Protein 2JJS (pdb70)

B-factor: mean 21.77, std 8.14, range [9.79, 63.2]

Radius of gyration: 24.31 Å; Cα contacts (8 Å, |Δi|>4): 1165; chains: 4; bounding box: 42×65×66 Å

Nearest PDB structures (foldseek):
  2jjs-assembly1_A  TM=1.007E+00  e=1.098E-22  Homo sapiens
  7ygg-assembly2_B  TM=9.991E-01  e=2.804E-21  Homo sapiens
  2uv3-assembly1_B  TM=9.660E-01  e=5.257E-22  Homo sapiens
  4kjy-assembly1_B  TM=9.774E-01  e=2.432E-20  Homo sapiens
  6bit-assembly2_G  TM=9.561E-01  e=8.424E-20  Homo sapiens

Solvent-accessible surface area: 23085 Å² total

InterPro domains:
  IPR003597 Immunoglobulin C1-set [PF07654] (160-234)
  IPR003597 Immunoglobulin C1-set [PF07654] (263-337)
  IPR003597 Immunoglobulin C1-set [SM00407] (165-238)
  IPR003597 Immunoglobulin C1-set [SM00407] (268-341)
  IPR003599 Immunoglobulin domain subtype [SM00409] (40-145)
  IPR003599 Immunoglobulin domain subtype [SM00409] (258-350)
  IPR007110 Immunoglobulin-like domain [PS50835] (32-121)
  IPR007110 Immunoglobulin-like domain [PS50835] (148-247)
  IPR007110 Immunoglobulin-like domain [PS50835] (254-348)
  IPR013106 Immunoglobulin V-set domain [PF0768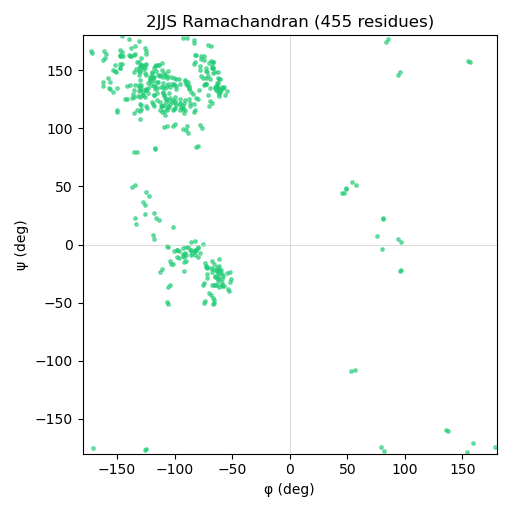6] (38-144)
  IPR013106 Immunoglobulin V-set domain [SM00406] (50-123)
  IPR013783 Immunoglobulin-like fold [G3DSA:2.60.40.10] (35-149)
  IPR013783 Immunoglobulin-like fold [G3DSA:2.60.40.10] (150-252)
  IPR013783 Immunoglobulin-like fold [G3DSA:2.60.40.10] (253-357)
  IPR036179 Immunoglobulin-like domain superfamily [SSF48726] (35-151)
  IPR036179 Immunoglobulin-like domain superfamily [SSF48726] (146-237)
  IPR036179 Immunoglobulin-like domain superfamily [SSF48726] (250-339)
  IPR051755 Immunoglobulin-like Cell Surface Receptor [PTHR19971] (13-504)

Sequence (465 aa):
EEELQVIQPDKSVSVAAGESAILHCTVTSLIPVGPIQWFRGAGPARELIYNQKEGHFPRVTTVSSESTKRENMDFSISISNITPADAGTYYCVKFRKGSPDTEFKSGAGTELSVRAKEEELQVIQPDKSVSVAAGESAILHCTVTSLIPVGPIQWFRGAGPARELIYNQKEGHFPRVTTVSSESTKRENMDFSISISNITPADAGTYYCVKFRKGSPDTEFKSGAGTELSVRAKPSTLLFNKTKSVEFTFGNDTVVIPCFVTNMEAQNTTEVYVKWKFKGRDIYTFDGALNKSTVPTDFSSAKIEVSQLLKGDASLKMDKSDAVSHTGNYTCEVTELTREGETIIELKYRVVLLFNKTKSVEFTFGNDTVVIPCFVTNMEAQNTTEVYVKWKFKGRDIYTFDGALNKSTVPTDFSSAKIEVSQLLKGDASLKMDKSDAVSHTGNYTCEVTELTREGETIIELKYRVV

Secondary structure (DSSP, 8-state):
-----EE---SEEEEETTS-EEE--EES---SS--EEEEES-STTPEEEE-SSTTS-TTEEESS-TTSTT--B--EEE-S--GGG-EEEEEEEEE-SSS-EEEEE---EEEEEE--/-PPP-EE---SEEEEETTSPEEE--EES---SS--EEEEESSSTT-EEEE-SSTTS-TTEEESS-TTSTT--B--EEE-S--GGG-EEEEEEEEE-SSS-EEEEE---EEEEEEPPPP-/--B---SEEEE-TT-SEEEE--BBSS---SSGGGEEEEEEETTEEEEEEEGGGTEEE--GGGTT-B--GGGGGGTB--EEEEHHHHHTS-EEEEEEEEETTEEEEEEEEEEE---/--B---SEEEE-TT-SEEEE--BBSS---SSGGGEEEEEEETTEEEEEEETTTTEEE--GGGTT-EE-GGGGGGTB--EEEEHHHHHT--EEEEEEEEETTEEEEEEEEEEE---

Foldseek 3Di:
DDDKDKEFPAQEDEEEAQAKDKTWIFIPDCDPPFWKWKWFDDDDPIHTQDTDDPDDHVQKDAPDPPVDPPDGIRMMMGGRDDQVPFGWMKIWTWHPDVHIGTDDIYPTYTYGYDYD/DDDKDKEFPAQEDEAEAQAKDKGWIFIPDCDPPFWKWKWFDDDPPIHTADTDDPDDHVQKDAPDDPVDPPDGIRIMIGGRDDQVPFGWMKIWTWHPDVHIHTDDIYPTYTYGYDYDDDD/DDWPADAADEDEPPDQKDKAWTFDPDADDPFLCQKKKFKDAPRDGQWIANSVVRDIDGDPLQVFWDADSVCVNRRTGMIMGGPVSQVVRFFKMKMWMGGNHDIDIYIYGYYYDYD/DAWPADAADEDEPPAQKDKDWTFDDDQDAPALQQKKKFKDAPRDGQWIANSVVRDIDGDPLQVFWDADSVCVSRRTGMIMGGVVSQVVRFAKMKIWMGGNHDIDIYIYGYYYDYD

CATH classification: 2.60.40.10

Structure (mmCIF, N/CA/C/O backbone):
data_2JJS
#
_entry.id   2JJS
#
_cell.length_a   42.477
_cell.length_b   72.410
_cell.length_c   89.826
_cell.angle_alpha   90.00
_cell.angle_beta   95.01
_cell.angle_gamma   90.00
#
_symmetry.space_group_name_H-M   'P 1 21 1'
#
loop_
_entity.id
_entity.type
_entity.pdbx_description
1 polymer 'TYROSINE-PROTEIN PHOSPHATASE NON-RECEPTOR TYPE SUBSTRATE 1'
2 polymer 'LEUKOCYTE SURFACE ANTIGEN CD47'
3 non-polymer 2-acetamido-2-deoxy-beta-D-glucopyranose
4 non-polymer 'IODIDE ION'
5 water water
#
loop_
_atom_site.group_PDB
_atom_site.id
_atom_site.type_symbol
_atom_site.label_atom_id
_atom_site.label_alt_id
_atom_site.label_comp_id
_atom_site.label_asym_id
_atom_site.label_entity_id
_atom_site.label_seq_id
_atom_site.pdbx_PDB_ins_code
_atom_site.Cartn_x
_atom_site.Cartn_y
_atom_site.Cartn_z
_atom_site.occupancy
_atom_site.B_iso_or_equiv
_atom_site.auth_seq_id
_atom_site.auth_comp_id
_atom_site.auth_asym_id
_atom_site.auth_atom_id
_atom_site.pdbx_PDB_model_num
ATOM 1 N N . GLU A 1 1 ? 28.287 -23.417 57.619 1.00 34.59 1 GLU A N 1
ATOM 2 C CA . GLU A 1 1 ? 27.978 -22.471 56.520 1.00 34.47 1 GLU A CA 1
ATOM 3 C C . GLU A 1 1 ? 26.471 -22.193 56.468 1.00 30.65 1 GLU A C 1
ATOM 4 O O . GLU A 1 1 ? 25.671 -22.992 56.938 1.00 28.41 1 GLU A O 1
ATOM 10 N N . GLU A 1 2 ? 26.104 -21.049 55.893 1.00 29.87 2 GLU A N 1
ATOM 11 C CA . GLU A 1 2 ? 24.716 -20.604 55.811 1.00 28.56 2 GLU A CA 1
ATOM 12 C C . GLU A 1 2 ? 24.215 -20.646 54.372 1.00 27.36 2 GLU A C 1
ATOM 13 O O . GLU A 1 2 ? 25.014 -20.572 53.440 1.00 26.74 2 GLU A O 1
ATOM 19 N N . GLU A 1 3 ? 22.893 -20.757 54.211 1.00 24.55 3 GLU A N 1
ATOM 20 C CA . GLU A 1 3 ? 22.242 -20.719 52.900 1.00 24.96 3 GLU A CA 1
ATOM 21 C C . GLU A 1 3 ? 22.365 -19.330 52.274 1.00 23.04 3 GLU A C 1
ATOM 22 O O . GLU A 1 3 ? 22.424 -18.318 52.981 1.00 20.44 3 GLU A O 1
ATOM 28 N N . LEU A 1 4 ? 22.365 -19.292 50.946 1.00 20.36 4 LEU A N 1
ATOM 29 C CA . LEU A 1 4 ? 22.262 -18.037 50.217 1.00 20.38 4 LEU A CA 1
ATOM 30 C C . LEU A 1 4 ? 20.940 -17.342 50.567 1.00 21.32 4 LEU A C 1
ATOM 31 O O . LEU A 1 4 ? 19.876 -17.979 50.569 1.00 20.28 4 LEU A O 1
ATOM 36 N N . GLN A 1 5 ? 21.029 -16.047 50.893 1.00 20.04 5 GLN A N 1
ATOM 37 C CA . GLN A 1 5 ? 19.866 -15.178 51.088 1.00 20.66 5 GLN A CA 1
ATOM 38 C C . GLN A 1 5 ? 19.867 -14.083 50.004 1.00 18.81 5 GLN A C 1
ATOM 39 O O . GLN A 1 5 ? 20.925 -13.569 49.630 1.00 17.93 5 GLN A O 1
ATOM 45 N N . VAL A 1 6 ? 18.680 -13.771 49.485 1.00 16.80 6 VAL A N 1
ATOM 46 C CA . VAL A 1 6 ? 18.457 -12.631 48.596 1.00 17.28 6 VAL A CA 1
ATOM 47 C C . VAL A 1 6 ? 17.665 -11.619 49.402 1.00 17.03 6 VAL A C 1
ATOM 48 O O . VAL A 1 6 ? 16.526 -11.896 49.810 1.00 16.20 6 VAL A O 1
ATOM 52 N N . ILE A 1 7 ? 18.281 -10.468 49.668 1.00 17.10 7 ILE A N 1
ATOM 53 C CA . ILE A 1 7 ? 17.739 -9.490 50.625 1.00 16.44 7 ILE A CA 1
ATOM 54 C C . ILE A 1 7 ? 17.269 -8.234 49.894 1.00 17.72 7 ILE A C 1
ATOM 55 O O . ILE A 1 7 ? 18.079 -7.504 49.289 1.00 16.96 7 ILE A O 1
ATOM 60 N N . GLN A 1 8 ? 15.956 -8.005 49.926 1.00 14.77 8 GLN A N 1
ATOM 61 C CA . GLN A 1 8 ? 15.368 -6.732 49.486 1.00 14.89 8 GLN A CA 1
ATOM 62 C C . GLN A 1 8 ? 14.931 -5.986 50.739 1.00 17.93 8 GLN A C 1
ATOM 63 O O . GLN A 1 8 ? 13.903 -6.315 51.337 1.00 17.09 8 GLN A O 1
ATOM 69 N N . PRO A 1 9 ? 15.725 -4.990 51.163 1.00 19.24 9 PRO A N 1
ATOM 70 C CA . PRO A 1 9 ? 15.500 -4.388 52.467 1.00 21.53 9 PRO A CA 1
ATOM 71 C C . PRO A 1 9 ? 14.259 -3.496 52.563 1.00 22.13 9 PRO A C 1
ATOM 72 O O . PRO A 1 9 ? 13.805 -3.234 53.662 1.00 24.37 9 PRO A O 1
ATOM 76 N N . ASP A 1 10 ? 13.741 -3.029 51.430 1.00 21.19 10 ASP A N 1
ATOM 77 C CA . ASP A 1 10 ? 12.625 -2.092 51.398 1.00 22.91 10 ASP A CA 1
ATOM 78 C C . ASP A 1 10 ? 11.334 -2.786 50.959 1.00 21.98 10 ASP A C 1
ATOM 79 O O . ASP A 1 10 ? 11.259 -3.299 49.836 1.00 23.19 10 ASP A O 1
ATOM 84 N N . LYS A 1 11 ? 10.315 -2.778 51.825 1.00 20.88 11 LYS A N 1
ATOM 85 C CA . LYS A 1 11 ? 8.996 -3.318 51.461 1.00 22.14 11 LYS A CA 1
ATOM 86 C C . LYS A 1 11 ? 8.327 -2.454 50.392 1.00 22.06 11 LYS A C 1
ATOM 87 O O . LYS A 1 11 ? 7.598 -2.969 49.539 1.00 21.93 11 LYS A O 1
ATOM 93 N N . SER A 1 12 ? 8.546 -1.141 50.462 1.00 22.49 12 SER A N 1
ATOM 94 C CA . SER A 1 12 ? 7.981 -0.215 49.481 1.00 22.22 12 SER A CA 1
ATOM 95 C C . SER A 1 12 ? 8.872 0.992 49.195 1.00 22.18 12 SER A C 1
ATOM 96 O O . SER A 1 12 ? 9.695 1.407 50.032 1.00 21.20 12 SER A O 1
ATOM 99 N N . VAL A 1 13 ? 8.679 1.546 48.002 1.00 19.10 13 VAL A N 1
ATOM 100 C CA . VAL A 1 13 ? 9.403 2.704 47.510 1.00 20.19 13 VAL A CA 1
ATOM 101 C C . VAL A 1 13 ? 8.391 3.599 46.803 1.00 20.17 13 VAL A C 1
ATOM 102 O O . VAL A 1 13 ? 7.532 3.106 46.074 1.00 20.71 13 VAL A O 1
ATOM 106 N N . SER A 1 14 ? 8.486 4.906 47.039 1.00 20.23 14 SER A N 1
ATOM 107 C CA . SER A 1 14 ? 7.596 5.886 46.414 1.00 18.99 14 SER A CA 1
ATOM 108 C C . SER A 1 14 ? 8.430 6.781 45.524 1.00 19.16 14 SER A C 1
ATOM 109 O O . SER A 1 14 ? 9.460 7.296 45.960 1.00 17.88 14 SER A O 1
ATOM 112 N N . VAL A 1 15 ? 7.994 6.957 44.277 1.00 18.23 15 VAL A N 1
ATOM 113 C CA . VAL A 1 15 ? 8.727 7.764 43.313 1.00 21.50 15 VAL A CA 1
ATOM 114 C C . VAL A 1 15 ? 7.770 8.750 42.644 1.00 21.83 15 VAL A C 1
ATOM 115 O O . VAL A 1 15 ? 6.662 8.384 42.245 1.00 19.33 15 VAL A O 1
ATOM 119 N N . ALA A 1 16 ? 8.203 10.004 42.521 1.00 20.17 16 ALA A N 1
ATOM 120 C CA . ALA A 1 16 ? 7.462 10.995 41.744 1.00 21.48 16 ALA A CA 1
ATOM 121 C C . ALA A 1 16 ? 7.602 10.701 40.242 1.00 20.14 16 ALA A C 1
ATOM 122 O O . ALA A 1 16 ? 8.684 10.353 39.746 1.00 16.30 16 ALA A O 1
ATOM 124 N N . ALA A 1 17 ? 6.489 10.833 39.528 1.00 20.34 17 ALA A N 1
ATOM 125 C CA . ALA A 1 17 ? 6.467 10.599 38.090 1.00 20.34 17 ALA A CA 1
ATOM 126 C C . ALA A 1 17 ? 7.522 11.462 37.411 1.00 20.29 17 ALA A C 1
ATOM 127 O O . ALA A 1 17 ? 7.624 12.660 37.682 1.00 21.93 17 ALA A O 1
ATOM 129 N N . GLY A 1 18 ? 8.303 10.835 36.535 1.00 19.93 18 GLY A N 1
ATOM 130 C CA . GLY A 1 18 ? 9.415 11.492 35.856 1.00 19.42 18 GLY A CA 1
ATOM 131 C C . GLY A 1 18 ? 10.783 11.289 36.484 1.00 20.46 18 GLY A C 1
ATOM 132 O O . GLY A 1 18 ? 11.802 11.459 35.807 1.00 19.33 18 GLY A O 1
ATOM 133 N N . GLU A 1 19 ? 10.820 10.944 37.770 1.00 19.32 19 GLU A N 1
ATOM 134 C CA . GLU A 1 19 ? 12.074 10.687 38.473 1.00 20.20 19 GLU A CA 1
ATOM 135 C C . GLU A 1 19 ? 12.545 9.243 38.214 1.00 21.32 19 GLU A C 1
ATOM 136 O O . GLU A 1 19 ? 11.865 8.462 37.546 1.00 20.30 19 GLU A O 1
ATOM 142 N N . SER A 1 20 ? 13.722 8.917 38.743 1.00 19.56 20 SER A N 1
ATOM 143 C CA . SER A 1 20 ? 14.280 7.567 38.682 1.00 19.51 20 SER A CA 1
ATOM 144 C C . SER A 1 20 ? 13.978 6.807 39.963 1.00 19.29 20 SER A C 1
ATOM 145 O O . SER A 1 20 ? 14.013 7.390 41.054 1.00 21.90 20 SER A O 1
ATOM 148 N N . ALA A 1 21 ? 13.687 5.513 39.836 1.00 18.65 21 ALA A N 1
ATOM 149 C CA . ALA A 1 21 ? 13.433 4.665 41.005 1.00 18.59 21 ALA A CA 1
ATOM 150 C C . ALA A 1 21 ? 14.666 3.815 41.311 1.00 19.49 21 ALA A C 1
ATOM 151 O O . ALA A 1 21 ? 15.292 3.278 40.402 1.00 21.96 21 ALA A O 1
ATOM 153 N N . ILE A 1 22 ? 15.004 3.695 42.595 1.00 17.86 22 ILE A N 1
ATOM 154 C CA . ILE A 1 22 ? 16.087 2.813 43.033 1.00 17.67 22 ILE A CA 1
ATOM 155 C C . ILE A 1 22 ? 15.492 1.640 43.816 1.00 17.72 22 ILE A C 1
ATOM 156 O O . ILE A 1 22 ? 14.835 1.829 44.861 1.00 18.91 22 ILE A O 1
ATOM 161 N N . LEU A 1 23 ? 15.716 0.435 43.312 1.00 15.23 23 LEU A N 1
ATOM 162 C CA . LEU A 1 23 ? 15.258 -0.777 43.986 1.00 16.69 23 LEU A CA 1
ATOM 163 C C . LEU A 1 23 ? 16.468 -1.571 44.516 1.00 17.36 23 LEU A C 1
ATOM 164 O O . LEU A 1 23 ? 17.336 -1.981 43.747 1.00 17.17 23 LEU A O 1
ATOM 169 N N . HIS A 1 24 ? 16.521 -1.762 45.834 1.00 17.89 24 HIS A N 1
ATOM 170 C CA . HIS A 1 24 ? 17.678 -2.387 46.487 1.00 16.78 24 HIS A CA 1
ATOM 171 C C . HIS A 1 24 ? 17.599 -3.905 46.583 1.00 16.41 24 HIS A C 1
ATOM 172 O O . HIS A 1 24 ? 16.546 -4.474 46.873 1.00 15.55 24 HIS A O 1
ATOM 179 N N . CYS A 1 25 ? 18.735 -4.548 46.363 1.00 17.47 25 CYS A N 1
ATOM 180 C CA . CYS A 1 25 ? 18.850 -5.990 46.541 1.00 17.11 25 CYS A CA 1
ATOM 181 C C . CYS A 1 25 ? 20.314 -6.351 46.795 1.00 18.26 25 CYS A C 1
ATOM 182 O O . CYS A 1 25 ? 21.200 -5.871 46.094 1.00 17.27 25 CYS A O 1
ATOM 185 N N . THR A 1 26 ? 20.566 -7.188 47.799 1.00 15.89 26 THR A N 1
ATOM 186 C CA . THR A 1 26 ? 21.910 -7.753 48.012 1.00 15.38 26 THR A CA 1
ATOM 187 C C . THR A 1 26 ? 21.801 -9.268 48.193 1.00 16.24 26 THR A C 1
ATOM 188 O O . THR A 1 26 ? 20.732 -9.787 48.546 1.00 17.46 26 THR A O 1
ATOM 192 N N . VAL A 1 27 ? 22.898 -9.966 47.925 1.00 16.83 27 VAL A N 1
ATOM 193 C CA . VAL A 1 27 ? 23.000 -11.406 48.160 1.00 15.64 27 VAL A CA 1
ATOM 194 C C . VAL A 1 27 ? 24.082 -11.646 49.213 1.00 17.73 27 VAL A C 1
ATOM 195 O O . VAL A 1 27 ? 24.968 -10.814 49.393 1.00 15.23 27 VAL A O 1
ATOM 199 N N . THR A 1 28 ? 23.967 -12.757 49.941 1.00 17.39 28 THR A N 1
ATOM 200 C CA . THR A 1 28 ? 24.926 -13.112 50.986 1.00 18.27 28 THR A CA 1
ATOM 201 C C . THR A 1 28 ? 25.982 -14.107 50.506 1.00 18.86 28 THR A C 1
ATOM 202 O O . THR A 1 28 ? 26.972 -14.347 51.199 1.00 19.85 28 THR A O 1
ATOM 206 N N . SER A 1 29 ? 25.771 -14.667 49.315 1.00 18.61 29 SER A N 1
ATOM 207 C CA . SER A 1 29 ? 26.709 -15.607 48.713 1.00 18.56 29 SER A CA 1
ATOM 208 C C . SER A 1 29 ? 26.690 -15.466 47.201 1.00 16.65 29 SER A C 1
ATOM 209 O O . SER A 1 29 ? 25.660 -15.108 46.623 1.00 15.31 29 SER A O 1
ATOM 212 N N . LEU A 1 30 ? 27.813 -15.786 46.563 1.00 15.61 30 LEU A N 1
ATOM 213 C CA . LEU A 1 30 ? 27.919 -15.764 45.095 1.00 14.43 30 LEU A CA 1
ATOM 214 C C . LEU A 1 30 ? 27.793 -17.155 44.455 1.00 17.25 30 LEU A C 1
ATOM 215 O O . LEU A 1 30 ? 27.760 -17.271 43.215 1.00 17.76 30 LEU A O 1
ATOM 220 N N . ILE A 1 31 ? 27.730 -18.201 45.285 1.00 17.38 31 ILE A N 1
ATOM 221 C CA . ILE A 1 31 ? 27.425 -19.565 44.817 1.00 19.33 31 ILE A CA 1
ATOM 222 C C . ILE A 1 31 ? 26.094 -20.007 45.442 1.00 20.29 31 ILE A C 1
ATOM 223 O O . ILE A 1 31 ? 25.706 -19.484 46.486 1.00 20.95 31 ILE A O 1
ATOM 228 N N . PRO A 1 32 ? 25.367 -20.938 44.793 1.00 19.39 32 PRO A N 1
ATOM 229 C CA . PRO A 1 32 ? 25.692 -21.696 43.575 1.00 19.59 32 PRO A CA 1
ATOM 230 C C . PRO A 1 32 ? 25.780 -20.825 42.324 1.00 18.73 32 PRO A C 1
ATOM 231 O O . PRO A 1 32 ? 25.207 -19.742 42.284 1.00 16.54 32 PRO A O 1
ATOM 235 N N . VAL A 1 33 ? 26.497 -21.307 41.317 1.00 19.12 33 VAL A N 1
ATOM 236 C CA . VAL A 1 33 ? 26.714 -20.551 40.098 1.00 17.84 33 VAL A CA 1
ATOM 237 C C . VAL A 1 33 ? 25.381 -20.254 39.384 1.00 18.12 33 VAL A C 1
ATOM 238 O O . VAL A 1 33 ? 24.567 -21.151 39.170 1.00 18.67 33 VAL A O 1
ATOM 242 N N . GLY A 1 34 ? 25.165 -18.990 39.033 1.00 16.47 34 GLY A N 1
ATOM 243 C CA . GLY A 1 34 ? 23.951 -18.580 38.337 1.00 16.30 34 GLY A CA 1
ATOM 244 C C . GLY A 1 34 ? 23.627 -17.111 38.518 1.00 16.34 34 GLY A C 1
ATOM 245 O O . GLY A 1 34 ? 24.067 -16.480 39.480 1.00 17.14 34 GLY A O 1
ATOM 246 N N . PRO A 1 35 ? 22.852 -16.547 37.583 1.00 16.77 35 PRO A N 1
ATOM 247 C CA . PRO A 1 35 ? 22.636 -15.105 37.595 1.00 15.77 35 PRO A CA 1
ATOM 248 C C . PRO A 1 35 ? 21.560 -14.607 38.549 1.00 16.20 35 PRO A C 1
ATOM 249 O O . PRO A 1 35 ? 20.703 -15.378 38.989 1.00 16.40 35 PRO A O 1
ATOM 253 N N . ILE A 1 36 ? 21.610 -13.303 38.822 1.00 16.91 36 ILE A N 1
ATOM 254 C CA . ILE A 1 36 ? 20.495 -12.564 39.422 1.00 15.71 36 ILE A CA 1
ATOM 255 C C . ILE A 1 36 ? 19.719 -11.826 38.309 1.00 16.61 36 ILE A C 1
ATOM 256 O O . ILE A 1 36 ? 20.328 -11.227 37.385 1.00 14.52 36 ILE A O 1
ATOM 261 N N . GLN A 1 37 ? 18.388 -11.893 38.380 1.00 14.94 37 GLN A N 1
ATOM 262 C CA . GLN A 1 37 ? 17.520 -11.160 37.458 1.00 16.15 37 GLN A CA 1
ATOM 263 C C . GLN A 1 37 ? 16.416 -10.454 38.242 1.00 16.52 37 GLN A C 1
ATOM 264 O O . GLN A 1 37 ? 15.993 -10.941 39.301 1.00 17.11 37 GLN A O 1
ATOM 270 N N . TRP A 1 38 ? 15.942 -9.324 37.706 1.00 14.93 38 TRP A N 1
ATOM 271 C CA . TRP A 1 38 ? 14.786 -8.613 38.255 1.00 15.46 38 TRP A CA 1
ATOM 272 C C . TRP A 1 38 ? 13.532 -8.786 37.417 1.00 13.85 38 TRP A C 1
ATOM 273 O O . TRP A 1 38 ? 13.578 -8.690 36.185 1.00 15.61 38 TRP A O 1
ATOM 284 N N . PHE A 1 39 ? 12.398 -8.979 38.099 1.00 16.11 39 PHE A N 1
ATOM 285 C CA . PHE A 1 39 ? 11.085 -9.052 37.449 1.00 15.98 39 PHE A CA 1
ATOM 286 C C . PHE A 1 39 ? 10.088 -8.103 38.089 1.00 16.33 39 PHE A C 1
ATOM 287 O O . PHE A 1 39 ? 10.182 -7.786 39.284 1.00 17.61 39 PHE A O 1
ATOM 295 N N . ARG A 1 40 ? 9.112 -7.675 37.302 1.00 17.86 40 ARG A N 1
ATOM 296 C CA . ARG A 1 40 ? 7.900 -7.094 37.859 1.00 19.43 40 ARG A CA 1
ATOM 297 C C . ARG A 1 40 ? 6.802 -8.140 37.877 1.00 22.49 40 ARG A C 1
ATOM 298 O O . ARG A 1 40 ? 6.420 -8.688 36.832 1.00 23.10 40 ARG A O 1
ATOM 306 N N . GLY A 1 41 ? 6.283 -8.389 39.074 1.00 22.31 41 GLY A N 1
ATOM 307 C CA . GLY A 1 41 ? 5.316 -9.434 39.304 1.00 21.85 41 GLY A CA 1
ATOM 308 C C . GLY A 1 41 ? 5.989 -10.771 39.502 1.00 21.25 41 GLY A C 1
ATOM 309 O O . GLY A 1 41 ? 7.212 -10.898 39.380 1.00 22.16 41 GLY A O 1
ATOM 310 N N . ALA A 1 42 ? 5.174 -11.766 39.830 1.00 22.04 42 ALA A N 1
ATOM 311 C CA . ALA A 1 42 ? 5.624 -13.135 39.937 1.00 21.70 42 ALA A CA 1
ATOM 312 C C . ALA A 1 42 ? 4.657 -14.012 39.152 1.00 24.01 42 ALA A C 1
ATOM 313 O O . ALA A 1 42 ? 3.644 -13.537 38.615 1.00 22.89 42 ALA A O 1
ATOM 315 N N . G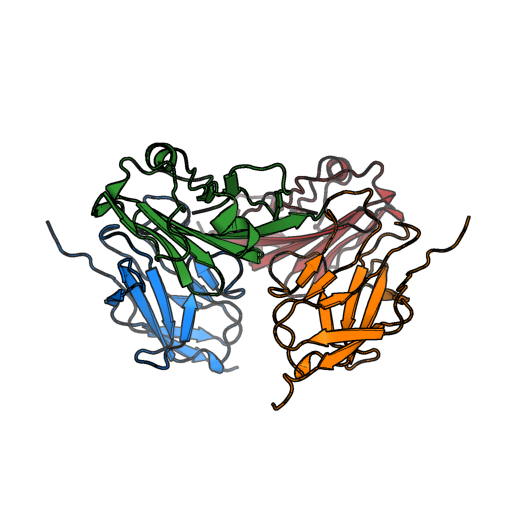LY A 1 43 ? 4.987 -15.289 39.060 1.00 24.25 43 GLY A N 1
ATOM 316 C CA . GLY A 1 43 ? 4.183 -16.213 38.289 1.00 24.80 43 GLY A CA 1
ATOM 317 C C . GLY A 1 43 ? 4.479 -16.177 36.799 1.00 25.32 43 GLY A C 1
ATOM 318 O O . GLY A 1 43 ? 5.350 -15.440 36.333 1.00 21.70 43 GLY A O 1
ATOM 319 N N . PRO A 1 44 ? 3.734 -16.973 36.033 1.00 25.92 44 PRO A N 1
ATOM 320 C CA . PRO A 1 44 ? 4.093 -17.243 34.642 1.00 27.29 44 PRO A CA 1
ATOM 321 C C . PRO A 1 44 ? 4.057 -16.019 33.708 1.00 27.79 44 PRO A C 1
ATOM 322 O O . PRO A 1 44 ? 4.714 -16.040 32.662 1.00 31.59 44 PRO A O 1
ATOM 326 N N . ALA A 1 45 ? 3.316 -14.979 34.079 1.00 26.71 45 ALA A N 1
ATOM 327 C CA . ALA A 1 45 ? 3.209 -13.758 33.274 1.00 30.16 45 ALA A CA 1
ATOM 328 C C . ALA A 1 45 ? 4.068 -12.582 33.771 1.00 27.89 45 ALA A C 1
ATOM 329 O O . ALA A 1 45 ? 3.875 -11.442 33.338 1.00 29.53 45 ALA A O 1
ATOM 331 N N . ARG A 1 46 ? 5.027 -12.846 34.655 1.00 24.69 46 ARG A N 1
ATOM 332 C CA . ARG A 1 46 ? 5.891 -11.778 35.164 1.00 22.12 46 ARG A CA 1
ATOM 333 C C . ARG A 1 46 ? 6.782 -11.214 34.051 1.00 21.10 46 ARG A C 1
ATOM 334 O O . ARG A 1 46 ? 7.119 -11.920 33.091 1.00 20.14 46 ARG A O 1
ATOM 342 N N . GLU A 1 47 ? 7.144 -9.942 34.201 1.00 18.40 47 GLU A N 1
ATOM 343 C CA . GLU A 1 47 ? 7.891 -9.198 33.194 1.00 20.27 47 GLU A CA 1
ATOM 344 C C . GLU A 1 47 ? 9.375 -9.069 33.567 1.00 17.41 47 GLU A C 1
ATOM 345 O O . GLU A 1 47 ? 9.698 -8.535 34.618 1.00 16.88 47 GLU A O 1
ATOM 351 N N . LEU A 1 48 ? 10.262 -9.538 32.699 1.00 17.39 48 LEU A N 1
ATOM 352 C CA . LEU A 1 48 ? 11.702 -9.354 32.910 1.00 17.79 48 LEU A CA 1
ATOM 353 C C . LEU A 1 48 ? 12.082 -7.872 32.797 1.00 16.87 48 LEU A C 1
ATOM 354 O O . LEU A 1 48 ? 11.846 -7.225 31.757 1.00 15.95 48 LEU A O 1
ATOM 359 N N . ILE A 1 49 ? 12.674 -7.363 33.878 1.00 15.10 49 ILE A N 1
ATOM 360 C CA . ILE A 1 49 ? 13.061 -5.949 34.028 1.00 15.85 49 ILE A CA 1
ATOM 361 C C . ILE A 1 49 ? 14.574 -5.710 33.868 1.00 15.17 49 ILE A C 1
ATOM 362 O O . ILE A 1 49 ? 15.001 -4.653 33.380 1.00 13.46 49 ILE A O 1
ATOM 367 N N . TYR A 1 50 ? 15.383 -6.663 34.312 1.00 13.62 50 TYR A N 1
ATOM 368 C CA . TYR A 1 50 ? 16.842 -6.526 34.243 1.00 14.40 50 TYR A CA 1
ATOM 369 C C . TYR A 1 50 ? 17.588 -7.851 34.398 1.00 13.85 50 TYR A C 1
ATOM 370 O O . TYR A 1 50 ? 17.233 -8.688 35.219 1.00 14.81 50 TYR A O 1
ATOM 379 N N . ASN A 1 51 ? 18.639 -8.003 33.593 1.00 14.74 51 ASN A N 1
ATOM 380 C CA . ASN A 1 51 ? 19.753 -8.896 33.875 1.00 14.07 51 ASN A CA 1
ATOM 381 C C . ASN A 1 51 ? 21.047 -8.268 33.327 1.00 15.30 51 ASN A C 1
ATOM 382 O O . ASN A 1 51 ? 21.014 -7.167 32.753 1.00 17.66 51 ASN A O 1
ATOM 387 N N . GLN A 1 52 ? 22.181 -8.947 33.499 1.00 15.40 52 GLN A N 1
ATOM 388 C CA . GLN A 1 52 ? 23.487 -8.326 33.209 1.00 17.22 52 GLN A CA 1
ATOM 389 C C . GLN A 1 52 ? 23.864 -8.299 31.721 1.00 19.17 52 GLN A C 1
ATOM 390 O O . GLN A 1 52 ? 24.908 -7.739 31.331 1.00 20.33 52 GLN A O 1
ATOM 396 N N . LYS A 1 53 ? 23.028 -8.887 30.870 1.00 19.50 53 LYS A N 1
ATOM 397 C CA . LYS A 1 53 ? 23.337 -8.929 29.443 1.00 21.57 53 LYS A CA 1
ATOM 398 C C . LYS A 1 53 ? 23.221 -7.560 28.742 1.00 23.42 53 LYS A C 1
ATOM 399 O O . LYS A 1 53 ? 22.215 -6.841 28.856 1.00 24.28 53 LYS A O 1
ATOM 405 N N . GLU A 1 54 ? 24.287 -7.217 28.028 1.00 23.57 54 GLU A N 1
ATOM 406 C CA . GLU A 1 54 ? 24.445 -5.927 27.385 1.00 26.49 54 GLU A CA 1
ATOM 407 C C . GLU A 1 54 ? 23.340 -5.637 26.368 1.00 27.44 54 GLU A C 1
ATOM 408 O O . GLU A 1 54 ? 22.978 -6.502 25.559 1.00 23.14 54 GLU A O 1
ATOM 414 N N . GLY A 1 55 ? 22.802 -4.417 26.446 1.00 29.68 55 GLY A N 1
ATOM 415 C CA . GLY A 1 55 ? 21.930 -3.850 25.410 1.00 31.46 55 GLY A CA 1
ATOM 416 C C . GLY A 1 55 ? 20.462 -4.254 25.409 1.00 31.22 55 GLY A C 1
ATOM 417 O O . GLY A 1 55 ? 19.801 -4.136 24.371 1.00 31.69 55 GLY A O 1
ATOM 418 N N . HIS A 1 56 ? 19.930 -4.722 26.540 1.00 27.36 56 HIS A N 1
ATOM 419 C CA . HIS A 1 56 ? 18.554 -5.251 26.565 1.00 26.49 56 HIS A CA 1
ATOM 420 C C . HIS A 1 56 ? 17.525 -4.404 27.330 1.00 25.39 56 HIS A C 1
ATOM 421 O O . HIS A 1 56 ? 16.315 -4.503 27.085 1.00 28.37 56 HIS A O 1
ATOM 428 N N . PHE A 1 57 ? 18.006 -3.560 28.231 1.00 23.57 57 PHE A N 1
ATOM 429 C CA . PHE A 1 57 ? 17.147 -2.847 29.180 1.00 18.94 57 PHE A CA 1
ATOM 430 C C . PHE A 1 57 ? 17.587 -1.390 29.223 1.00 19.77 57 PHE A C 1
ATOM 431 O O . PHE A 1 57 ? 18.311 -0.978 30.145 1.00 19.14 57 PHE A O 1
ATOM 439 N N . PRO A 1 58 ? 17.163 -0.600 28.214 1.00 22.12 58 PRO A N 1
ATOM 440 C CA . PRO A 1 58 ? 17.701 0.761 28.066 1.00 23.01 58 PRO A CA 1
ATOM 441 C C . PRO A 1 58 ? 17.416 1.681 29.265 1.00 20.13 58 PRO A C 1
ATOM 442 O O . PRO A 1 58 ? 18.120 2.672 29.456 1.00 19.57 58 PRO A O 1
ATOM 446 N N . ARG A 1 59 ? 16.403 1.351 30.061 1.00 18.11 59 ARG A N 1
ATOM 447 C CA . ARG A 1 59 ? 16.048 2.154 31.240 1.00 17.77 59 ARG A CA 1
ATOM 448 C C . ARG A 1 59 ? 16.716 1.731 32.544 1.00 16.17 59 ARG A C 1
ATOM 449 O O . ARG A 1 59 ? 16.591 2.438 33.549 1.00 16.74 59 ARG A O 1
ATOM 457 N N . VAL A 1 60 ? 17.380 0.573 32.560 1.00 14.72 60 VAL A N 1
ATOM 458 C CA . VAL A 1 60 ? 17.764 -0.054 33.814 1.00 15.97 60 VAL A CA 1
ATOM 459 C C . VAL A 1 60 ? 19.254 -0.408 33.871 1.00 17.17 60 VAL A C 1
ATOM 460 O O . VAL A 1 60 ? 19.813 -0.976 32.934 1.00 13.74 60 VAL A O 1
ATOM 464 N N . THR A 1 61 ? 19.897 -0.023 34.968 1.00 15.86 61 THR A N 1
ATOM 465 C CA . THR A 1 61 ? 21.250 -0.462 35.235 1.00 16.71 61 THR A CA 1
ATOM 466 C C . THR A 1 61 ? 21.484 -0.658 36.728 1.00 16.37 61 THR A C 1
ATOM 467 O O . THR A 1 61 ? 20.667 -0.243 37.558 1.00 15.40 61 THR A O 1
ATOM 471 N N . THR A 1 62 ? 22.583 -1.328 37.058 1.00 17.41 62 THR A N 1
ATOM 472 C CA . THR A 1 62 ? 22.977 -1.532 38.463 1.00 16.37 62 THR A CA 1
ATOM 473 C C . THR A 1 62 ? 23.558 -0.262 39.070 1.00 16.14 62 THR A C 1
ATOM 474 O O . THR A 1 62 ? 24.285 0.499 38.407 1.00 15.67 62 THR A O 1
ATOM 478 N N . VAL A 1 63 ? 23.256 -0.055 40.349 1.00 15.25 63 VAL A N 1
ATOM 479 C CA . VAL A 1 63 ? 23.807 1.048 41.132 1.00 16.62 63 VAL A CA 1
ATOM 480 C C . VAL A 1 63 ? 25.315 0.874 41.394 1.00 18.18 63 VAL A C 1
ATOM 481 O O . VAL A 1 63 ? 26.093 1.828 41.257 1.00 19.35 63 VAL A O 1
ATOM 485 N N . SER A 1 64 ? 25.710 -0.349 41.753 1.00 19.37 64 SER A N 1
ATOM 486 C CA A SER A 1 64 ? 27.102 -0.615 42.094 0.70 21.16 64 SER A CA 1
ATOM 487 C CA B SER A 1 64 ? 27.085 -0.694 42.110 0.30 19.38 64 SER A CA 1
ATOM 488 C C . SER A 1 64 ? 27.871 -1.169 40.899 1.00 20.55 64 SER A C 1
ATOM 489 O O . SER A 1 64 ? 27.299 -1.410 39.838 1.00 17.93 64 SER A O 1
ATOM 494 N N . GLU A 1 65 ? 29.177 -1.323 41.076 1.00 18.72 65 GLU A N 1
ATOM 495 C CA . GLU A 1 65 ? 30.063 -1.800 40.015 1.00 19.41 65 GLU A CA 1
ATOM 496 C C . GLU A 1 65 ? 29.968 -3.324 39.969 1.00 18.59 65 GLU A C 1
ATOM 497 O O . GLU A 1 65 ? 30.783 -4.044 40.579 1.00 18.26 65 GLU A O 1
ATOM 503 N N . SER A 1 66 ? 28.937 -3.787 39.258 1.00 15.85 66 SER A N 1
ATOM 504 C CA . SER A 1 66 ? 28.580 -5.214 39.185 1.00 16.21 66 SER A CA 1
ATOM 505 C C . SER A 1 66 ? 29.414 -6.003 38.166 1.00 15.60 66 SER A C 1
ATOM 506 O O . SER A 1 66 ? 29.205 -7.194 37.970 1.00 14.17 66 SER A O 1
ATOM 509 N N . THR A 1 67 ? 30.377 -5.327 37.547 1.00 16.75 67 THR A N 1
ATOM 510 C CA . THR A 1 67 ? 31.379 -5.967 36.700 1.00 16.89 67 THR A CA 1
ATOM 511 C C . THR A 1 67 ? 32.542 -6.552 37.526 1.00 18.66 67 THR A C 1
ATOM 512 O O . THR A 1 67 ? 33.414 -7.207 36.976 1.00 19.25 67 THR A O 1
ATOM 516 N N . LYS A 1 68 ? 32.550 -6.309 38.838 1.00 18.96 68 LYS A N 1
ATOM 517 C CA . LYS A 1 68 ? 33.534 -6.932 39.743 1.00 21.53 68 LYS A CA 1
ATOM 518 C C . LYS A 1 68 ? 33.034 -8.280 40.295 1.00 17.44 68 LYS A C 1
ATOM 519 O O . LYS A 1 68 ? 31.873 -8.421 40.671 1.00 16.81 68 LYS A O 1
ATOM 525 N N . ARG A 1 69 ? 33.932 -9.261 40.316 1.00 16.75 69 ARG A N 1
ATOM 526 C CA . ARG A 1 69 ? 33.671 -10.610 40.844 1.00 19.11 69 ARG A CA 1
ATOM 527 C C . ARG A 1 69 ? 33.125 -10.597 42.275 1.00 19.34 69 ARG A C 1
ATOM 528 O O . ARG A 1 69 ? 32.261 -11.388 42.632 1.00 21.60 69 ARG A O 1
ATOM 536 N N . GLU A 1 70 ? 33.647 -9.695 43.098 1.00 20.52 70 GLU A N 1
ATOM 537 C CA . GLU A 1 70 ? 33.286 -9.665 44.528 1.00 22.05 70 GLU A CA 1
ATOM 538 C C . GLU A 1 70 ? 31.961 -8.940 44.824 1.00 21.47 70 GLU A C 1
ATOM 539 O O . GLU A 1 70 ? 31.464 -8.985 45.961 1.00 17.91 70 GLU A O 1
ATOM 545 N N . ASN A 1 71 ? 31.394 -8.273 43.818 1.00 17.01 71 ASN A N 1
ATOM 546 C CA . ASN A 1 71 ? 30.149 -7.533 44.004 1.00 18.10 71 ASN A CA 1
ATOM 547 C C . ASN A 1 71 ? 29.020 -8.402 44.547 1.00 17.48 71 ASN A C 1
ATOM 548 O O . ASN A 1 71 ? 28.721 -9.468 43.984 1.00 16.46 71 ASN A O 1
ATOM 553 N N . MET A 1 72 ? 28.382 -7.942 45.623 1.00 16.38 72 MET A N 1
ATOM 554 C CA . MET A 1 72 ? 27.177 -8.604 46.157 1.00 18.50 72 MET A CA 1
ATOM 555 C C . MET A 1 72 ? 25.916 -7.713 46.137 1.00 18.64 72 M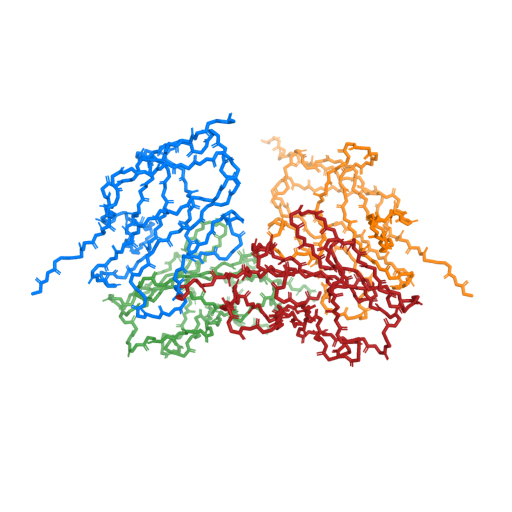ET A C 1
ATOM 556 O O . MET A 1 72 ? 24.839 -8.128 46.610 1.00 16.03 72 MET A O 1
ATOM 561 N N . ASP A 1 73 ? 26.042 -6.512 45.555 1.00 15.46 73 ASP A N 1
ATOM 562 C CA . ASP A 1 73 ? 24.955 -5.535 45.472 1.00 15.22 73 ASP A CA 1
ATOM 563 C C . ASP A 1 73 ? 24.292 -5.565 44.085 1.00 14.00 73 ASP A C 1
ATOM 564 O O . ASP A 1 73 ? 24.920 -5.282 43.066 1.00 16.28 73 ASP A O 1
ATOM 569 N N . PHE A 1 74 ? 23.015 -5.919 44.065 1.00 13.26 74 PHE A N 1
ATOM 570 C CA . PHE A 1 74 ? 22.264 -6.036 42.822 1.00 14.40 74 PHE A CA 1
ATOM 571 C C . PHE A 1 74 ? 21.145 -5.006 42.680 1.00 14.00 74 PHE A C 1
ATOM 572 O O . PHE A 1 74 ? 20.231 -5.162 41.859 1.00 14.05 74 PHE A O 1
ATOM 580 N N . SER A 1 75 ? 21.281 -3.923 43.439 1.00 15.32 75 SER A N 1
ATOM 581 C CA . SER A 1 75 ? 20.345 -2.823 43.400 1.00 15.60 75 SER A CA 1
ATOM 582 C C . SER A 1 75 ? 20.352 -2.208 42.009 1.00 15.53 75 SER A C 1
ATOM 583 O O . SER A 1 75 ? 21.408 -2.124 41.384 1.00 13.30 75 SER A O 1
ATOM 586 N N . ILE A 1 76 ? 19.177 -1.786 41.542 1.00 13.92 76 ILE A N 1
ATOM 587 C CA . ILE A 1 76 ? 19.024 -1.203 40.219 1.00 12.11 76 ILE A CA 1
ATOM 588 C C . ILE A 1 76 ? 18.371 0.172 40.238 1.00 13.97 76 ILE A C 1
ATOM 589 O O . ILE A 1 76 ? 17.632 0.517 41.173 1.00 15.17 76 ILE A O 1
ATOM 594 N N . SER A 1 77 ? 18.655 0.947 39.196 1.00 15.93 77 SER A N 1
ATOM 595 C CA . SER A 1 77 ? 17.971 2.228 38.940 1.00 16.80 77 SER A CA 1
ATOM 596 C C . SER A 1 77 ? 17.119 2.096 37.678 1.00 16.87 77 SER A C 1
ATOM 597 O O . SER A 1 77 ? 17.556 1.507 36.684 1.00 16.38 77 SER A O 1
ATOM 600 N N . ILE A 1 78 ? 15.892 2.600 37.740 1.00 15.81 78 ILE A N 1
ATOM 601 C CA . ILE A 1 78 ? 14.999 2.660 36.573 1.00 14.63 78 ILE A CA 1
ATOM 602 C C . ILE A 1 78 ? 14.643 4.117 36.253 1.00 16.17 78 ILE A C 1
ATOM 603 O O . ILE A 1 78 ? 14.029 4.788 37.072 1.00 16.30 78 ILE A O 1
ATOM 608 N N . SER A 1 79 ? 14.968 4.573 35.050 1.00 18.37 79 SER A N 1
ATOM 609 C CA . SER A 1 79 ? 14.753 5.966 34.657 1.00 19.84 79 SER A CA 1
ATOM 610 C C . SER A 1 79 ? 13.339 6.266 34.172 1.00 19.68 79 SER A C 1
ATOM 611 O O . SER A 1 79 ? 12.626 5.380 33.681 1.00 18.23 79 SER A O 1
ATOM 614 N N . ASN A 1 80 ? 12.955 7.533 34.297 1.00 20.91 80 ASN A N 1
ATOM 615 C CA . ASN A 1 80 ? 11.751 8.060 33.662 1.00 22.38 80 ASN A CA 1
ATOM 616 C C . ASN A 1 80 ? 10.484 7.311 34.080 1.00 20.11 80 ASN A C 1
ATOM 617 O O . ASN A 1 80 ? 9.694 6.885 33.233 1.00 21.16 80 ASN A O 1
ATOM 622 N N . ILE A 1 81 ? 10.287 7.172 35.382 1.00 19.02 81 ILE A N 1
ATOM 623 C CA . ILE A 1 81 ? 9.132 6.454 35.925 1.00 19.81 81 ILE A CA 1
ATOM 624 C C . ILE A 1 81 ? 7.791 7.104 35.549 1.00 21.37 81 ILE A C 1
ATOM 625 O O . ILE A 1 81 ? 7.638 8.329 35.627 1.00 20.81 81 ILE A O 1
ATOM 630 N N . THR A 1 82 ? 6.838 6.276 35.104 1.00 21.93 82 THR A N 1
ATOM 631 C CA . THR A 1 82 ? 5.453 6.714 34.871 1.00 23.21 82 THR A CA 1
ATOM 632 C C . THR A 1 82 ? 4.513 5.809 35.678 1.00 24.56 82 THR A C 1
ATOM 633 O O . THR A 1 82 ? 4.934 4.758 36.159 1.00 21.85 82 THR A O 1
ATOM 637 N N . PRO A 1 83 ? 3.230 6.200 35.830 1.00 23.28 83 PRO A N 1
ATOM 638 C CA . PRO A 1 83 ? 2.281 5.338 36.553 1.00 24.13 83 PRO A CA 1
ATOM 639 C C . PRO A 1 83 ? 2.248 3.890 36.058 1.00 24.43 83 PRO A C 1
ATOM 640 O O . PRO A 1 83 ? 2.004 2.973 36.847 1.00 23.91 83 PRO A O 1
ATOM 644 N N . ALA A 1 84 ? 2.530 3.686 34.773 1.00 23.05 84 ALA A N 1
ATOM 645 C CA . ALA A 1 84 ? 2.580 2.344 34.191 1.00 25.77 84 ALA A CA 1
ATOM 646 C C . ALA A 1 84 ? 3.642 1.423 34.811 1.00 26.73 84 ALA A C 1
ATOM 647 O O . ALA A 1 84 ? 3.554 0.210 34.646 1.00 29.17 84 ALA A O 1
ATOM 649 N N . ASP A 1 85 ? 4.635 1.989 35.503 1.00 23.63 85 ASP A N 1
ATOM 650 C CA . ASP A 1 85 ? 5.687 1.201 36.149 1.00 21.00 85 ASP A CA 1
ATOM 651 C C . ASP A 1 85 ? 5.347 0.717 37.565 1.00 21.06 85 ASP A C 1
ATOM 652 O O . ASP A 1 85 ? 6.137 -0.019 38.175 1.00 20.05 85 ASP A O 1
ATOM 657 N N . ALA A 1 86 ? 4.196 1.130 38.095 1.00 22.29 86 ALA A N 1
ATOM 658 C CA . ALA A 1 86 ? 3.786 0.728 39.443 1.00 22.61 86 ALA A CA 1
ATOM 659 C C . ALA A 1 86 ? 3.628 -0.795 39.507 1.00 22.83 86 ALA A C 1
ATOM 660 O O . ALA A 1 86 ? 3.152 -1.400 38.553 1.00 21.35 86 ALA A O 1
ATOM 662 N N . GLY A 1 87 ? 4.010 -1.403 40.630 1.00 19.90 87 GLY A N 1
ATOM 663 C CA . GLY A 1 87 ? 3.928 -2.867 40.789 1.00 20.44 87 GLY A CA 1
ATOM 664 C C . GLY A 1 87 ? 4.925 -3.393 41.793 1.00 19.88 87 GLY A C 1
ATOM 665 O O . GLY A 1 87 ? 5.659 -2.613 42.395 1.00 21.3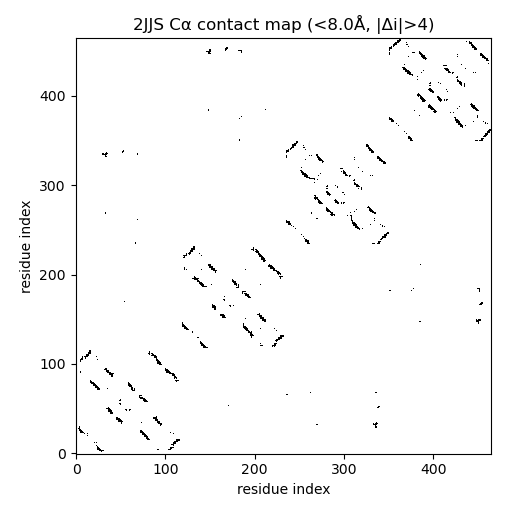3 87 GLY A O 1
ATOM 666 N N . THR A 1 88 ? 4.947 -4.714 41.979 1.00 20.60 88 THR A N 1
ATOM 667 C CA . THR A 1 88 ? 5.887 -5.370 42.896 1.00 20.78 88 THR A CA 1
ATOM 668 C C . THR A 1 88 ? 7.057 -5.954 42.111 1.00 18.41 88 THR A C 1
ATOM 669 O O . THR A 1 88 ? 6.873 -6.719 41.151 1.00 19.47 88 THR A O 1
ATOM 673 N N . TYR A 1 89 ? 8.259 -5.583 42.533 1.00 16.22 89 TYR A N 1
ATOM 674 C CA . TYR A 1 89 ? 9.482 -5.937 41.856 1.00 17.17 89 TYR A CA 1
ATOM 675 C C . TYR A 1 89 ? 10.283 -6.946 42.676 1.00 19.36 89 TYR A C 1
ATOM 676 O O . TYR A 1 89 ? 10.523 -6.733 43.863 1.00 18.94 89 TYR A O 1
ATOM 685 N N . TYR A 1 90 ? 10.716 -8.024 42.023 1.00 16.78 90 TYR A N 1
ATOM 686 C CA . TYR A 1 90 ? 11.461 -9.096 42.682 1.00 15.17 90 TYR A CA 1
ATOM 687 C C . TYR A 1 90 ? 12.876 -9.258 42.121 1.00 12.87 90 TYR A C 1
ATOM 688 O O . TYR A 1 90 ? 13.073 -9.301 40.908 1.00 14.20 90 TYR A O 1
ATOM 697 N N . CYS A 1 91 ? 13.831 -9.379 43.035 1.00 14.87 91 CYS A N 1
ATOM 698 C CA . CYS A 1 91 ? 15.205 -9.742 42.750 1.00 14.43 91 CYS A CA 1
ATOM 699 C C . CYS A 1 91 ? 15.328 -11.267 42.931 1.00 17.06 91 CYS A C 1
ATOM 700 O O . CYS A 1 91 ? 15.101 -11.788 44.028 1.00 14.89 91 CYS A O 1
ATOM 703 N N . VAL A 1 92 ? 15.671 -11.981 41.860 1.00 14.35 92 VAL A N 1
ATOM 704 C CA . VAL A 1 92 ? 15.613 -13.450 41.840 1.00 14.74 92 VAL A CA 1
ATOM 705 C C . VAL A 1 92 ? 16.941 -14.112 41.424 1.00 15.44 92 VAL A C 1
ATOM 706 O O . VAL A 1 92 ? 17.513 -13.791 40.374 1.00 14.69 92 VAL A O 1
ATOM 710 N N . LYS A 1 93 ? 17.422 -15.036 42.262 1.00 16.32 93 LYS A N 1
ATOM 711 C CA . LYS A 1 93 ? 18.623 -15.836 41.961 1.00 15.97 93 LYS A CA 1
ATOM 712 C C . LYS A 1 93 ? 18.256 -17.102 41.174 1.00 16.13 93 LYS A C 1
ATOM 713 O O . LYS A 1 93 ? 17.325 -17.801 41.544 1.00 15.18 93 LYS A O 1
ATOM 719 N N . PHE A 1 94 ? 19.007 -17.385 40.111 1.00 16.54 94 PHE A N 1
ATOM 720 C CA . PHE A 1 94 ? 18.819 -18.581 39.283 1.00 15.79 94 PHE A CA 1
ATOM 721 C C . PHE A 1 94 ? 20.039 -19.505 39.426 1.00 18.07 94 PHE A C 1
ATOM 722 O O . PHE A 1 94 ? 21.141 -19.042 39.739 1.00 19.81 94 PHE A O 1
ATOM 730 N N . ARG A 1 95 ? 19.830 -20.796 39.187 1.00 17.87 95 ARG A N 1
ATOM 731 C CA . ARG A 1 95 ? 20.923 -21.749 38.954 1.00 17.73 95 ARG A CA 1
ATOM 732 C C . ARG A 1 95 ? 20.977 -22.107 37.481 1.00 19.02 95 ARG A C 1
ATOM 733 O O . ARG A 1 95 ? 19.953 -22.124 36.791 1.00 19.37 95 ARG A O 1
ATOM 741 N N . LYS A 1 96 ? 22.176 -22.394 37.000 1.00 20.55 96 LYS A N 1
ATOM 742 C CA . LYS A 1 96 ? 22.367 -22.690 35.585 1.00 19.52 96 LYS A CA 1
ATOM 743 C C . LYS A 1 96 ? 21.817 -24.063 35.186 1.00 21.34 96 LYS A C 1
ATOM 744 O O . LYS A 1 96 ? 21.824 -25.004 35.978 1.00 22.70 96 LYS A O 1
ATOM 750 N N . GLY A 1 97 ? 21.360 -24.179 33.942 1.00 22.94 97 GLY A N 1
ATOM 751 C CA . GLY A 1 97 ? 20.879 -25.451 33.407 1.00 22.59 97 GLY A CA 1
ATOM 752 C C . GLY A 1 97 ? 20.377 -25.267 31.992 1.00 23.62 97 GLY A C 1
ATOM 753 O O . GLY A 1 97 ? 20.511 -24.187 31.434 1.00 20.38 97 GLY A O 1
ATOM 754 N N . SER A 1 98 ? 19.801 -26.315 31.407 1.00 26.06 98 SER A N 1
ATOM 755 C CA . SER A 1 98 ? 19.134 -26.214 30.097 1.00 25.78 98 SER A CA 1
ATOM 756 C C . SER A 1 98 ? 17.659 -26.549 30.298 1.00 27.43 98 SER A C 1
ATOM 757 O O . SER A 1 98 ? 17.261 -27.683 30.068 1.00 27.96 98 SER A O 1
ATOM 760 N N . PRO A 1 99 ? 16.840 -25.565 30.732 1.00 24.76 99 PRO A N 1
ATOM 761 C CA . PRO A 1 99 ? 17.143 -24.156 30.986 1.00 24.42 99 PRO A CA 1
ATOM 762 C C . PRO A 1 99 ? 17.535 -23.843 32.433 1.00 21.36 99 PRO A C 1
ATOM 763 O O . PRO A 1 99 ? 17.536 -24.732 33.290 1.00 21.72 99 PRO A O 1
ATOM 767 N N . ASP A 1 100 ? 17.866 -22.580 32.684 1.00 21.10 100 ASP A N 1
ATOM 768 C CA . ASP A 1 100 ? 18.131 -22.101 34.048 1.00 20.20 100 ASP A CA 1
ATOM 769 C C . ASP A 1 100 ? 16.865 -22.255 34.886 1.00 21.73 100 ASP A C 1
ATOM 770 O O . ASP A 1 100 ? 15.754 -22.163 34.356 1.00 19.94 100 ASP A O 1
ATOM 775 N N . THR A 1 101 ? 17.042 -22.501 36.187 1.00 18.92 101 THR A N 1
ATOM 776 C CA . THR A 1 101 ? 15.917 -22.652 37.099 1.00 20.53 101 THR A CA 1
ATOM 777 C C . THR A 1 101 ? 15.995 -21.614 38.231 1.00 20.16 101 THR A C 1
ATOM 778 O O . THR A 1 101 ? 17.079 -21.273 38.710 1.00 16.09 101 THR A O 1
ATOM 782 N N . GLU A 1 102 ? 14.837 -21.108 38.639 1.00 19.55 102 GLU A N 1
ATOM 783 C CA . GLU A 1 102 ? 14.759 -20.211 39.790 1.00 18.32 102 GLU A CA 1
ATOM 784 C C . GLU A 1 102 ? 15.234 -20.961 41.040 1.00 16.95 102 GLU A C 1
ATOM 785 O O . GLU A 1 102 ? 14.820 -22.106 41.316 1.00 18.03 102 GLU A O 1
ATOM 791 N N . PHE A 1 103 ? 16.121 -20.312 41.779 1.00 15.98 103 PHE A N 1
ATOM 792 C CA . PHE A 1 103 ? 16.706 -20.895 42.983 1.00 15.59 103 PHE A CA 1
ATOM 793 C C . PHE A 1 103 ? 16.108 -20.244 44.235 1.00 17.03 103 PHE A C 1
ATOM 794 O O . PHE A 1 103 ? 15.660 -20.943 45.151 1.00 17.39 103 PHE A O 1
ATOM 802 N N . LYS A 1 104 ? 16.103 -18.920 44.291 1.00 16.33 104 LYS A N 1
ATOM 803 C CA . LYS A 1 104 ? 15.585 -18.220 45.469 1.00 18.27 104 LYS A CA 1
ATOM 804 C C . LYS A 1 104 ? 15.151 -16.819 45.063 1.00 17.66 104 LYS A C 1
ATOM 805 O O . LYS A 1 104 ? 15.820 -16.182 44.267 1.00 16.46 104 LYS A O 1
ATOM 811 N N . SER A 1 105 ? 14.026 -16.371 45.616 1.00 16.79 105 SER A N 1
ATOM 812 C CA . SER A 1 105 ? 13.510 -15.027 45.388 1.00 18.02 105 SER A CA 1
ATOM 813 C C . SER A 1 105 ? 13.665 -14.145 46.627 1.00 19.36 105 SER A C 1
ATOM 814 O O . SER A 1 105 ? 13.538 -14.609 47.787 1.00 18.24 105 SER A O 1
ATOM 817 N N . GLY A 1 106 ? 13.912 -12.864 46.373 1.00 17.97 106 GLY A N 1
ATOM 818 C CA . GLY A 1 106 ? 13.784 -11.856 47.409 1.00 18.33 106 GLY A CA 1
ATOM 819 C C . GLY A 1 106 ? 12.317 -11.634 47.742 1.00 18.75 106 GLY A C 1
ATOM 820 O O . GLY A 1 106 ? 11.428 -12.124 47.028 1.00 16.72 106 GLY A O 1
ATOM 821 N N . ALA A 1 107 ? 12.079 -10.863 48.804 1.00 16.26 107 ALA A N 1
ATOM 822 C CA . ALA A 1 107 ? 10.738 -10.640 49.385 1.00 17.85 107 ALA A CA 1
ATOM 823 C C . ALA A 1 107 ? 9.818 -9.771 48.539 1.00 16.77 107 ALA A C 1
ATOM 824 O O . ALA A 1 107 ? 8.611 -9.770 48.748 1.00 18.62 107 ALA A O 1
ATOM 826 N N . GLY A 1 108 ? 10.393 -9.002 47.619 1.00 17.37 108 GLY A N 1
ATOM 827 C CA . GLY A 1 108 ? 9.639 -8.059 46.792 1.00 18.06 108 GLY A CA 1
ATOM 828 C C . GLY A 1 108 ? 9.658 -6.646 47.356 1.00 19.88 108 GLY A C 1
ATOM 829 O O . GLY A 1 108 ? 9.728 -6.442 48.572 1.00 18.64 108 GLY A O 1
ATOM 830 N N . THR A 1 109 ? 9.607 -5.670 46.452 1.00 19.95 109 THR A N 1
ATOM 831 C CA . THR A 1 109 ? 9.514 -4.245 46.785 1.00 20.03 109 THR A CA 1
ATOM 832 C C . THR A 1 109 ? 8.360 -3.619 45.969 1.00 19.28 109 THR A C 1
ATOM 833 O O . THR A 1 109 ? 8.359 -3.697 44.738 1.00 17.73 109 THR A O 1
ATOM 837 N N . GLU A 1 110 ? 7.362 -3.053 46.655 1.00 20.97 110 GLU A N 1
ATOM 838 C CA . GLU A 1 110 ? 6.234 -2.402 45.981 1.00 24.53 110 GLU A CA 1
ATOM 839 C C . GLU A 1 110 ? 6.597 -0.971 45.560 1.00 23.03 110 GLU A C 1
ATOM 840 O O . GLU A 1 110 ? 6.848 -0.106 46.400 1.00 23.06 110 GLU A O 1
ATOM 846 N N . LEU A 1 111 ? 6.607 -0.725 44.255 1.00 20.88 111 LEU A N 1
ATOM 847 C CA . LEU A 1 111 ? 6.856 0.614 43.732 1.00 20.87 111 LEU A CA 1
ATOM 848 C C . LEU A 1 111 ? 5.533 1.337 43.509 1.00 21.55 111 LEU A C 1
ATOM 849 O O . LEU A 1 111 ? 4.705 0.890 42.711 1.00 17.77 111 LEU A O 1
ATOM 854 N N . SER A 1 112 ? 5.330 2.436 44.232 1.00 21.47 112 SER A N 1
ATOM 855 C CA . SER A 1 112 ? 4.181 3.310 43.998 1.00 23.73 112 SER A CA 1
ATOM 856 C C . SER A 1 112 ? 4.676 4.588 43.324 1.00 23.07 112 SER A C 1
ATOM 857 O O . SER A 1 112 ? 5.789 5.060 43.599 1.00 23.27 112 SER A O 1
ATOM 860 N N . VAL A 1 113 ? 3.867 5.106 42.406 1.00 22.42 113 VAL A N 1
ATOM 861 C CA . VAL A 1 113 ? 4.222 6.264 41.602 1.00 22.49 113 VAL A CA 1
ATOM 862 C C . VAL A 1 113 ? 3.273 7.428 41.862 1.00 24.59 113 VAL A C 1
ATOM 863 O O . VAL A 1 113 ? 2.045 7.277 41.778 1.00 24.13 113 VAL A O 1
ATOM 867 N N . ARG A 1 114 ? 3.845 8.594 42.159 1.00 24.29 114 ARG A N 1
ATOM 868 C CA . ARG A 1 114 ? 3.063 9.786 42.491 1.00 28.07 114 ARG A CA 1
ATOM 869 C C . ARG A 1 114 ? 2.842 10.692 41.286 1.00 28.34 114 ARG A C 1
ATOM 870 O O . ARG A 1 114 ? 3.781 11.256 40.737 1.00 25.56 114 ARG A O 1
ATOM 878 N N . ALA A 1 115 ? 1.583 10.835 40.886 1.00 28.73 115 ALA A N 1
ATOM 879 C CA . ALA A 1 115 ? 1.231 11.673 39.742 1.00 33.02 115 ALA A CA 1
ATOM 880 C C . ALA A 1 115 ? 1.467 13.163 40.008 1.00 35.44 115 ALA A C 1
ATOM 881 O O . ALA A 1 115 ? 1.459 13.615 41.160 1.00 36.40 115 ALA A O 1
ATOM 883 N N . LYS A 1 116 ? 1.700 13.903 38.927 1.00 39.83 116 LYS A N 1
ATOM 884 C CA . LYS A 1 116 ? 1.702 15.370 38.919 1.00 43.24 116 LYS A CA 1
ATOM 885 C C . LYS A 1 116 ? 1.497 16.010 40.296 1.00 45.70 116 LYS A C 1
ATOM 886 O O . LYS A 1 116 ? 0.607 16.847 40.479 1.00 48.75 116 LYS A O 1
ATOM 888 N N . GLU B 1 1 ? 34.096 17.327 -10.292 1.00 34.99 1 GLU B N 1
ATOM 889 C CA . GLU B 1 1 ? 33.728 16.125 -9.490 1.00 35.15 1 GLU B CA 1
ATOM 890 C C . GLU B 1 1 ? 32.274 15.726 -9.716 1.00 31.71 1 GLU B C 1
ATOM 891 O O . GLU B 1 1 ? 31.471 16.510 -10.220 1.00 29.91 1 GLU B O 1
ATOM 897 N N . GLU B 1 2 ? 31.953 14.492 -9.340 1.00 29.51 2 GLU B N 1
ATOM 898 C CA . GLU B 1 2 ? 30.618 13.958 -9.496 1.00 28.99 2 GLU B CA 1
ATOM 899 C C . GLU B 1 2 ? 29.900 14.026 -8.157 1.00 26.69 2 GLU B C 1
ATOM 900 O O . GLU B 1 2 ? 30.513 13.809 -7.107 1.00 26.73 2 GLU B O 1
ATOM 906 N N . GLU B 1 3 ? 28.602 14.317 -8.201 1.00 24.79 3 GLU B N 1
ATOM 907 C CA . GLU B 1 3 ? 27.811 14.353 -6.990 1.00 24.40 3 GLU B CA 1
ATOM 908 C C . GLU B 1 3 ? 27.664 12.936 -6.420 1.00 22.06 3 GLU B C 1
ATOM 909 O O . GLU B 1 3 ? 27.826 11.917 -7.120 1.00 17.83 3 GLU B O 1
ATOM 915 N N . LEU B 1 4 ? 27.376 12.888 -5.131 1.00 19.18 4 LEU B N 1
ATOM 916 C CA . LEU B 1 4 ? 27.104 11.630 -4.455 1.00 16.83 4 LEU B CA 1
ATOM 917 C C . LEU B 1 4 ? 25.874 10.979 -5.063 1.00 18.38 4 LEU B C 1
ATOM 918 O O . LEU B 1 4 ? 24.854 11.653 -5.293 1.00 18.33 4 LEU B O 1
ATOM 923 N N . GLN B 1 5 ? 25.975 9.679 -5.337 1.00 18.52 5 GLN B N 1
ATOM 924 C CA . GLN B 1 5 ? 24.822 8.856 -5.714 1.00 19.91 5 GLN B CA 1
ATOM 925 C C . GLN B 1 5 ? 24.685 7.702 -4.711 1.00 16.86 5 GLN B C 1
ATOM 926 O O . GLN B 1 5 ? 25.685 7.166 -4.219 1.00 17.04 5 GLN B O 1
ATOM 932 N N . VAL B 1 6 ? 23.437 7.367 -4.393 1.00 13.86 6 VAL B N 1
ATOM 933 C CA . VAL B 1 6 ? 23.075 6.193 -3.611 1.00 14.84 6 VAL B CA 1
ATOM 934 C C . VAL B 1 6 ? 22.475 5.199 -4.596 1.00 17.38 6 VAL B C 1
ATOM 935 O O . VAL B 1 6 ? 21.450 5.494 -5.218 1.00 17.57 6 VAL B O 1
ATOM 939 N N . ILE B 1 7 ? 23.115 4.039 -4.744 1.00 16.31 7 ILE B N 1
ATOM 940 C CA . ILE B 1 7 ? 22.747 3.075 -5.783 1.00 14.70 7 ILE B CA 1
ATOM 941 C C . ILE B 1 7 ? 22.158 1.812 -5.155 1.00 16.19 7 ILE B C 1
ATOM 942 O O . ILE B 1 7 ? 22.837 1.099 -4.395 1.00 16.08 7 ILE B O 1
ATOM 947 N N . GLN B 1 8 ? 20.885 1.563 -5.452 1.00 14.48 8 GLN B N 1
ATOM 948 C CA . GLN B 1 8 ? 20.234 0.290 -5.117 1.00 14.65 8 GLN B CA 1
ATOM 949 C C . GLN B 1 8 ? 20.021 -0.457 -6.432 1.00 18.20 8 GLN B C 1
ATOM 950 O O . GLN B 1 8 ? 19.101 -0.138 -7.198 1.00 16.36 8 GLN B O 1
ATOM 956 N N . PRO B 1 9 ? 20.893 -1.435 -6.718 1.00 16.89 9 PRO B N 1
ATOM 957 C CA . PRO B 1 9 ? 20.886 -2.075 -8.027 1.00 20.24 9 PRO B CA 1
ATOM 958 C C . PRO B 1 9 ? 19.651 -2.935 -8.342 1.00 21.39 9 PRO B C 1
ATOM 959 O O . PRO B 1 9 ? 19.348 -3.140 -9.515 1.00 21.93 9 PRO B O 1
ATOM 963 N N . ASP B 1 10 ? 18.952 -3.428 -7.319 1.00 19.64 10 ASP B N 1
ATOM 964 C CA . ASP B 1 10 ? 17.846 -4.377 -7.510 1.00 19.38 10 ASP B CA 1
ATOM 965 C C . ASP B 1 10 ? 16.506 -3.686 -7.334 1.00 17.53 10 ASP B C 1
ATOM 966 O O . ASP B 1 10 ? 16.226 -3.141 -6.274 1.00 19.25 10 ASP B O 1
ATOM 971 N N . LYS B 1 11 ? 15.662 -3.710 -8.362 1.00 17.30 11 LYS B N 1
ATOM 972 C CA . LYS B 1 11 ? 14.330 -3.099 -8.239 1.00 19.55 11 LYS B CA 1
ATOM 973 C C . LYS B 1 11 ? 13.436 -3.947 -7.323 1.00 20.92 11 LYS B C 1
ATOM 974 O O . LYS B 1 11 ? 12.528 -3.427 -6.659 1.00 18.88 11 LYS B O 1
ATOM 980 N N . SER B 1 12 ? 13.695 -5.253 -7.297 1.00 20.36 12 SER B N 1
ATOM 981 C CA . SER B 1 12 ? 12.907 -6.169 -6.476 1.00 21.75 12 SER B CA 1
ATOM 982 C C . SER B 1 12 ? 13.703 -7.391 -6.049 1.00 20.51 12 SER B C 1
ATOM 983 O O . SER B 1 12 ? 14.669 -7.797 -6.709 1.00 18.11 12 SER B O 1
ATOM 986 N N . VAL B 1 13 ? 13.287 -7.966 -4.928 1.00 18.40 13 VAL B N 1
ATOM 987 C CA . VAL B 1 13 ? 13.912 -9.150 -4.364 1.00 19.12 13 VAL B CA 1
ATOM 988 C C . VAL B 1 13 ? 12.820 -10.050 -3.801 1.00 17.77 13 VAL B C 1
ATOM 989 O O . VAL B 1 13 ? 11.903 -9.560 -3.157 1.00 17.48 13 VAL B O 1
ATOM 993 N N . SER B 1 14 ? 12.920 -11.353 -4.063 1.00 17.23 14 SER B N 1
ATOM 994 C CA . SER B 1 14 ? 11.964 -12.333 -3.544 1.00 16.68 14 SER B CA 1
ATOM 995 C C . SER B 1 14 ? 12.665 -13.169 -2.495 1.00 15.65 14 SER B C 1
ATOM 996 O O . SER B 1 14 ? 13.747 -13.694 -2.752 1.00 15.17 14 SER B O 1
ATOM 999 N N . VAL B 1 15 ? 12.037 -13.323 -1.338 1.00 17.25 15 VAL B N 1
ATOM 1000 C CA . VAL B 1 15 ? 12.617 -14.103 -0.247 1.00 18.81 15 VAL B CA 1
ATOM 1001 C C . VAL B 1 15 ? 11.582 -15.111 0.241 1.00 19.17 15 VAL B C 1
ATOM 1002 O O . VAL B 1 15 ? 10.410 -14.771 0.440 1.00 17.94 15 VAL B O 1
ATOM 1006 N N . ALA B 1 16 ? 12.021 -16.350 0.442 1.00 17.77 16 ALA B N 1
ATOM 1007 C CA . ALA B 1 16 ? 11.161 -17.380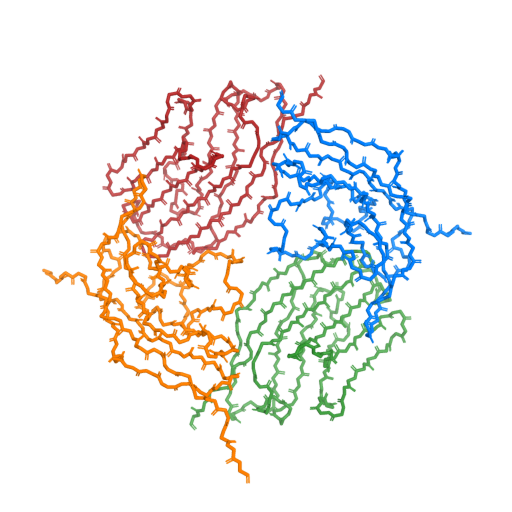 1.028 1.00 19.23 16 ALA B CA 1
ATOM 1008 C C . ALA B 1 16 ? 11.003 -17.096 2.523 1.00 17.76 16 ALA B C 1
ATOM 1009 O O . ALA B 1 16 ? 11.982 -16.749 3.207 1.00 18.28 16 ALA B O 1
ATOM 1011 N N . ALA B 1 17 ? 9.787 -17.253 3.037 1.00 20.36 17 ALA B N 1
ATOM 1012 C CA . ALA B 1 17 ? 9.528 -17.005 4.462 1.00 20.16 17 ALA B CA 1
ATOM 1013 C C . ALA B 1 17 ? 10.443 -17.882 5.319 1.00 18.66 17 ALA B C 1
ATOM 1014 O O . ALA B 1 17 ? 10.613 -19.057 5.030 1.00 19.19 17 ALA B O 1
ATOM 1016 N N . GLY B 1 18 ? 11.036 -17.288 6.359 1.00 20.76 18 GLY B N 1
ATOM 1017 C CA . GLY B 1 18 ? 12.011 -17.951 7.217 1.00 21.02 18 GLY B CA 1
ATOM 1018 C C . GLY B 1 18 ? 13.470 -17.703 6.850 1.00 20.59 18 GLY B C 1
ATOM 1019 O O . GLY B 1 18 ? 14.349 -17.852 7.692 1.00 19.70 18 GLY B O 1
ATOM 1020 N N . GLU B 1 19 ? 13.733 -17.340 5.595 1.00 18.79 19 GLU B N 1
ATOM 1021 C CA . GLU B 1 19 ? 15.095 -17.069 5.130 1.00 20.95 19 GLU B CA 1
ATOM 1022 C C . GLU B 1 19 ? 15.521 -15.628 5.472 1.00 20.44 19 GLU B C 1
ATOM 1023 O O . GLU B 1 19 ? 14.724 -14.830 5.981 1.00 19.61 19 GLU B O 1
ATOM 1029 N N . SER B 1 20 ? 16.792 -15.327 5.216 1.00 18.62 20 SER B N 1
ATOM 1030 C CA . SER B 1 20 ? 17.346 -13.978 5.348 1.00 18.29 20 SER B CA 1
ATOM 1031 C C . SER B 1 20 ? 17.231 -13.217 4.023 1.00 18.06 20 SER B C 1
ATOM 1032 O O . SER B 1 20 ? 17.457 -13.798 2.955 1.00 20.28 20 SER B O 1
ATOM 1035 N N . ALA B 1 21 ? 16.914 -11.925 4.086 1.00 17.93 21 ALA B N 1
ATOM 1036 C CA . ALA B 1 21 ? 16.882 -11.081 2.879 1.00 19.07 21 ALA B CA 1
ATOM 1037 C C . ALA B 1 21 ? 18.167 -10.264 2.801 1.00 20.07 21 ALA B C 1
ATOM 1038 O O . ALA B 1 21 ? 18.637 -9.761 3.820 1.00 21.28 21 ALA B O 1
ATOM 1040 N N . ILE B 1 22 ? 18.758 -10.162 1.608 1.00 16.06 22 ILE B N 1
ATOM 1041 C CA . ILE B 1 22 ? 19.876 -9.240 1.376 1.00 14.05 22 ILE B CA 1
ATOM 1042 C C . ILE B 1 22 ? 19.399 -8.093 0.502 1.00 15.16 22 ILE B C 1
ATOM 1043 O O . ILE B 1 22 ? 18.904 -8.310 -0.616 1.00 14.57 22 ILE B O 1
ATOM 1048 N N . LEU B 1 23 ? 19.505 -6.881 1.032 1.00 13.61 23 LEU B N 1
ATOM 1049 C CA . LEU B 1 23 ? 19.111 -5.674 0.304 1.00 15.35 23 LEU B CA 1
ATOM 1050 C C . LEU B 1 23 ? 20.380 -4.883 0.004 1.00 15.85 23 LEU B C 1
ATOM 1051 O O . LEU B 1 23 ? 21.099 -4.492 0.920 1.00 14.26 23 LEU B O 1
ATOM 1056 N N . HIS B 1 24 ? 20.655 -4.671 -1.281 1.00 15.05 24 HIS B N 1
ATOM 1057 C CA . HIS B 1 24 ? 21.933 -4.089 -1.716 1.00 15.08 24 HIS B CA 1
ATOM 1058 C C . HIS B 1 24 ? 21.875 -2.566 -1.809 1.00 14.40 24 HIS B C 1
ATOM 1059 O O . HIS B 1 24 ? 20.862 -1.985 -2.240 1.00 13.33 24 HIS B O 1
ATOM 1066 N N . CYS B 1 25 ? 22.968 -1.937 -1.403 1.00 16.94 25 CYS B N 1
ATOM 1067 C CA . CYS B 1 25 ? 23.135 -0.484 -1.529 1.00 15.43 25 CYS B CA 1
ATOM 1068 C C . CYS B 1 25 ? 24.617 -0.126 -1.525 1.00 17.35 25 CYS B C 1
ATOM 1069 O O . CYS B 1 25 ? 25.382 -0.635 -0.688 1.00 16.12 25 CYS B O 1
ATOM 1072 N N . THR B 1 26 ? 25.021 0.750 -2.444 1.00 13.75 26 THR B N 1
ATOM 1073 C CA . THR B 1 26 ? 26.358 1.356 -2.398 1.00 16.51 26 THR B CA 1
ATOM 1074 C C . THR B 1 26 ? 26.261 2.869 -2.596 1.00 16.50 26 THR B C 1
ATOM 1075 O O . THR B 1 26 ? 25.264 3.370 -3.121 1.00 20.10 26 THR B O 1
ATOM 1079 N N . VAL B 1 27 ? 27.279 3.576 -2.119 1.00 14.84 27 VAL B N 1
ATOM 1080 C CA . VAL B 1 27 ? 27.430 5.013 -2.319 1.00 15.70 27 VAL B CA 1
ATOM 1081 C C . VAL B 1 27 ? 28.695 5.291 -3.137 1.00 18.34 27 VAL B C 1
ATOM 1082 O O . VAL B 1 27 ? 29.662 4.536 -3.081 1.00 17.61 27 VAL B O 1
ATOM 1086 N N . THR B 1 28 ? 28.673 6.372 -3.915 1.00 17.86 28 THR B N 1
ATOM 1087 C CA . THR B 1 28 ? 29.792 6.729 -4.771 1.00 17.41 28 THR B CA 1
ATOM 1088 C C . THR B 1 28 ? 30.724 7.760 -4.123 1.00 17.93 28 THR B C 1
ATOM 1089 O O . THR B 1 28 ? 31.775 8.069 -4.677 1.00 18.74 28 THR B O 1
ATOM 1093 N N . SER B 1 29 ? 30.342 8.272 -2.958 1.00 15.60 29 SER B N 1
ATOM 1094 C CA . SER B 1 29 ? 31.124 9.281 -2.235 1.00 18.93 29 SER B CA 1
ATOM 1095 C C . SER B 1 29 ? 30.868 9.139 -0.746 1.00 14.53 29 SER B C 1
ATOM 1096 O O . SER B 1 29 ? 29.770 8.790 -0.349 1.00 14.83 29 SER B O 1
ATOM 1099 N N . LEU B 1 30 ? 31.874 9.450 0.064 1.00 17.38 30 LEU B N 1
ATOM 1100 C CA . LEU B 1 30 ? 31.749 9.421 1.525 1.00 16.92 30 LEU B CA 1
ATOM 1101 C C . LEU B 1 30 ? 31.480 10.796 2.144 1.00 18.46 30 LEU B C 1
ATOM 1102 O O . LEU B 1 30 ? 31.293 10.886 3.373 1.00 18.79 30 LEU B O 1
ATOM 1107 N N . ILE B 1 31 ? 31.489 11.841 1.309 1.00 17.51 31 ILE B N 1
ATOM 1108 C CA . ILE B 1 31 ? 31.126 13.215 1.712 1.00 18.44 31 ILE B CA 1
ATOM 1109 C C . ILE B 1 31 ? 29.895 13.685 0.904 1.00 19.40 31 ILE B C 1
ATOM 1110 O O . ILE B 1 31 ? 29.657 13.196 -0.203 1.00 19.72 31 ILE B O 1
ATOM 1115 N N . PRO B 1 32 ? 29.075 14.597 1.470 1.00 19.57 32 PRO B N 1
ATOM 1116 C CA . PRO B 1 32 ? 29.214 15.326 2.742 1.00 17.75 32 PRO B CA 1
ATOM 1117 C C . PRO B 1 32 ? 29.120 14.425 3.973 1.00 18.21 32 PRO B C 1
ATOM 1118 O O . PRO B 1 32 ? 28.562 13.331 3.896 1.00 16.67 32 PRO B O 1
ATOM 1122 N N . VAL B 1 33 ? 29.690 14.876 5.089 1.00 17.40 33 VAL B N 1
ATOM 1123 C CA . VAL B 1 33 ? 29.704 14.076 6.320 1.00 16.36 33 VAL B CA 1
ATOM 1124 C C . VAL B 1 33 ? 28.264 13.793 6.779 1.00 16.49 33 VAL B C 1
ATOM 1125 O O . VAL B 1 33 ? 27.428 14.705 6.845 1.00 16.50 33 VAL B O 1
ATOM 1129 N N . GLY B 1 34 ? 27.995 12.530 7.098 1.00 14.58 34 GLY B N 1
ATOM 1130 C CA . GLY B 1 34 ? 26.680 12.111 7.570 1.00 12.36 34 GLY B CA 1
ATOM 1131 C C . GLY B 1 34 ? 26.387 10.651 7.302 1.00 11.98 34 GLY B C 1
ATOM 1132 O O . GLY B 1 34 ? 26.983 10.037 6.411 1.00 14.61 34 GLY B O 1
ATOM 1133 N N . PRO B 1 35 ? 25.446 10.076 8.069 1.00 12.92 35 PRO B N 1
ATOM 1134 C CA . PRO B 1 35 ? 25.217 8.636 8.001 1.00 13.51 35 PRO B CA 1
ATOM 1135 C C . PRO B 1 35 ? 24.336 8.134 6.848 1.00 12.79 35 PRO B C 1
ATOM 1136 O O . PRO B 1 35 ? 23.582 8.896 6.245 1.00 13.65 35 PRO B O 1
ATOM 1140 N N . ILE B 1 36 ? 24.432 6.827 6.599 1.00 13.38 36 ILE B N 1
ATOM 1141 C CA . ILE B 1 36 ? 23.439 6.092 5.812 1.00 12.89 36 ILE B CA 1
ATOM 1142 C C . ILE B 1 36 ? 22.471 5.364 6.763 1.00 14.10 36 ILE B C 1
ATOM 1143 O O . ILE B 1 36 ? 22.891 4.728 7.746 1.00 12.86 36 ILE B O 1
ATOM 1148 N N . GLN B 1 37 ? 21.180 5.471 6.478 1.00 11.33 37 GLN B N 1
ATOM 1149 C CA . GLN B 1 37 ? 20.165 4.703 7.200 1.00 11.42 37 GLN B CA 1
ATOM 1150 C C . GLN B 1 37 ? 19.255 3.984 6.196 1.00 12.79 37 GLN B C 1
ATOM 1151 O O . GLN B 1 37 ? 19.114 4.415 5.041 1.00 15.67 37 GLN B O 1
ATOM 1157 N N . TRP B 1 38 ? 18.653 2.888 6.645 1.00 11.82 38 TRP B N 1
ATOM 1158 C CA . TRP B 1 38 ? 17.690 2.164 5.840 1.00 12.35 38 TRP B CA 1
ATOM 1159 C C . TRP B 1 38 ? 16.294 2.334 6.433 1.00 9.79 38 TRP B C 1
ATOM 1160 O O . TRP B 1 38 ? 16.117 2.242 7.643 1.00 11.10 38 TRP B O 1
ATOM 1171 N N . PHE B 1 39 ? 15.309 2.515 5.550 1.00 12.03 39 PHE B N 1
ATOM 1172 C CA . PHE B 1 39 ? 13.892 2.592 5.911 1.00 11.36 39 PHE B CA 1
ATOM 1173 C C . PHE B 1 39 ? 13.028 1.624 5.096 1.00 12.48 39 PHE B C 1
ATOM 1174 O O . PHE B 1 39 ? 13.344 1.308 3.938 1.00 12.84 39 PHE B O 1
ATOM 1182 N N . ARG B 1 40 ? 11.928 1.177 5.702 1.00 14.92 40 ARG B N 1
ATOM 1183 C CA . ARG B 1 40 ? 10.827 0.567 4.960 1.00 15.38 40 ARG B CA 1
ATOM 1184 C C . ARG B 1 40 ? 9.753 1.621 4.762 1.00 16.60 40 ARG B C 1
ATOM 1185 O O . ARG B 1 40 ? 9.209 2.166 5.733 1.00 16.04 40 ARG B O 1
ATOM 1193 N N . GLY B 1 41 ? 9.455 1.892 3.495 1.00 15.57 41 GLY B N 1
ATOM 1194 C CA . GLY B 1 41 ? 8.576 2.977 3.095 1.00 16.83 41 GLY B CA 1
ATOM 1195 C C . GLY B 1 41 ? 9.288 4.309 2.971 1.00 16.71 41 GLY B C 1
ATOM 1196 O O . GLY B 1 41 ? 10.499 4.426 3.226 1.00 16.12 41 GLY B O 1
ATOM 1197 N N . ALA B 1 42 ? 8.522 5.304 2.541 1.00 18.68 42 ALA B N 1
ATOM 1198 C CA . ALA B 1 42 ? 8.975 6.685 2.468 1.00 18.55 42 ALA B CA 1
ATOM 1199 C C . ALA B 1 42 ? 7.878 7.558 3.050 1.00 17.45 42 ALA B C 1
ATOM 1200 O O . ALA B 1 42 ? 6.774 7.078 3.350 1.00 21.18 42 ALA B O 1
ATOM 1202 N N . GLY B 1 43 ? 8.188 8.829 3.236 1.00 15.01 43 GLY B N 1
ATOM 1203 C CA . GLY B 1 43 ? 7.241 9.763 3.848 1.00 17.95 43 GLY B CA 1
ATOM 1204 C C . GLY B 1 43 ? 7.205 9.628 5.366 1.00 19.09 43 GLY B C 1
ATOM 1205 O O . GLY B 1 43 ? 7.988 8.875 5.949 1.00 18.55 43 GLY B O 1
ATOM 1206 N N . PRO B 1 44 ? 6.284 10.349 6.017 1.00 21.13 44 PRO B N 1
ATOM 1207 C CA . PRO B 1 44 ? 6.203 10.381 7.482 1.00 22.25 44 PRO B CA 1
ATOM 1208 C C . PRO B 1 44 ? 5.937 9.039 8.161 1.00 21.79 44 PRO B C 1
ATOM 1209 O O . PRO B 1 44 ? 6.283 8.874 9.326 1.00 23.30 44 PRO B O 1
ATOM 1213 N N . ALA B 1 45 ? 5.348 8.082 7.456 1.00 21.60 45 ALA B N 1
ATOM 1214 C CA . ALA B 1 45 ? 5.085 6.770 8.045 1.00 21.50 45 ALA B CA 1
ATOM 1215 C C . ALA B 1 45 ? 6.279 5.820 8.017 1.00 18.85 45 ALA B C 1
ATOM 1216 O O . ALA B 1 45 ? 6.192 4.748 8.594 1.00 20.73 45 ALA B O 1
ATOM 1218 N N . ARG B 1 46 ? 7.399 6.191 7.387 1.00 17.22 46 ARG B N 1
ATOM 1219 C CA . ARG B 1 46 ? 8.444 5.201 7.128 1.00 15.44 46 ARG B CA 1
ATOM 1220 C C . ARG B 1 46 ? 9.062 4.656 8.421 1.00 14.01 46 ARG B C 1
ATOM 1221 O O . ARG B 1 46 ? 9.177 5.366 9.423 1.00 15.99 46 ARG B O 1
ATOM 1229 N N . GLU B 1 47 ? 9.475 3.401 8.368 1.00 14.03 47 GLU B N 1
ATOM 1230 C CA . GLU B 1 47 ? 10.002 2.694 9.527 1.00 14.85 47 GLU B CA 1
ATOM 1231 C C . GLU B 1 47 ? 11.530 2.577 9.437 1.00 14.32 47 GLU B C 1
ATOM 1232 O O . GLU B 1 47 ? 12.056 2.071 8.447 1.00 13.12 47 GLU B O 1
ATOM 1238 N N . LEU B 1 48 ? 12.234 3.025 10.477 1.00 13.61 48 LEU B N 1
ATOM 1239 C CA . LEU B 1 48 ? 13.695 2.853 10.535 1.00 13.54 48 LEU B CA 1
ATOM 1240 C C . LEU B 1 48 ? 14.051 1.367 10.720 1.00 14.33 48 LEU B C 1
ATOM 1241 O O . LEU B 1 48 ? 13.611 0.715 11.682 1.00 14.21 48 LEU B O 1
ATOM 1246 N N . ILE B 1 49 ? 14.862 0.871 9.784 1.00 12.82 49 ILE B N 1
ATOM 1247 C CA . ILE B 1 49 ? 15.266 -0.541 9.683 1.00 14.66 49 ILE B CA 1
ATOM 1248 C C . ILE B 1 49 ? 16.726 -0.774 10.129 1.00 13.53 49 ILE B C 1
ATOM 1249 O O . ILE B 1 49 ? 17.052 -1.820 10.725 1.00 14.13 49 ILE B O 1
ATOM 1254 N N . TYR B 1 50 ? 17.609 0.171 9.823 1.00 12.66 50 TYR B N 1
ATOM 1255 C CA . TYR B 1 50 ? 19.028 0.036 10.194 1.00 11.18 50 TYR B CA 1
ATOM 1256 C C . TYR B 1 50 ? 19.781 1.362 10.162 1.00 11.46 50 TYR B C 1
ATOM 1257 O O . TYR B 1 50 ? 19.608 2.166 9.253 1.00 12.51 50 TYR B O 1
ATOM 1266 N N . ASN B 1 51 ? 20.592 1.571 11.195 1.00 12.57 51 ASN B N 1
ATOM 1267 C CA . ASN B 1 51 ? 21.741 2.457 11.133 1.00 11.97 51 ASN B CA 1
ATOM 1268 C C . ASN B 1 51 ? 22.913 1.804 11.906 1.00 13.29 51 ASN B C 1
ATOM 1269 O O . ASN B 1 51 ? 22.757 0.714 12.503 1.00 13.45 51 ASN B O 1
ATOM 1274 N N . GLN B 1 52 ? 24.072 2.450 11.895 1.00 13.61 52 GLN B N 1
ATOM 1275 C CA . GLN B 1 52 ? 25.299 1.862 12.472 1.00 13.43 52 GLN B CA 1
ATOM 1276 C C . GLN B 1 52 ? 25.408 1.843 14.002 1.00 17.13 52 GLN B C 1
ATOM 1277 O O . GLN B 1 52 ? 26.413 1.347 14.561 1.00 19.92 52 GLN B O 1
ATOM 1283 N N . LYS B 1 53 ? 24.401 2.340 14.706 1.00 15.83 53 LYS B N 1
ATOM 1284 C CA . LYS B 1 53 ? 24.521 2.433 16.158 1.00 18.48 53 LYS B CA 1
ATOM 1285 C C . LYS B 1 53 ? 24.273 1.080 16.839 1.00 19.62 53 LYS B C 1
ATOM 1286 O O . LYS B 1 53 ? 23.321 0.366 16.513 1.00 20.08 53 LYS B O 1
ATOM 1292 N N . GLU B 1 54 ? 25.168 0.735 17.758 1.00 19.82 54 GLU B N 1
ATOM 1293 C CA . GLU B 1 54 ? 25.207 -0.589 18.395 1.00 22.61 54 GLU B CA 1
ATOM 1294 C C . GLU B 1 54 ? 23.944 -0.877 19.202 1.00 24.59 54 GLU B C 1
ATOM 1295 O O . GLU B 1 54 ? 23.460 -0.009 19.937 1.00 20.42 54 GLU B O 1
ATOM 1301 N N . GLY B 1 55 ? 23.415 -2.092 19.047 1.00 25.29 55 GLY B N 1
ATOM 1302 C CA . GLY B 1 55 ? 22.343 -2.597 19.911 1.00 27.21 55 GLY B CA 1
ATOM 1303 C C . GLY B 1 55 ? 20.919 -2.153 19.597 1.00 29.27 55 GLY B C 1
ATOM 1304 O O . GLY B 1 55 ? 20.064 -2.183 20.480 1.00 31.11 55 GLY B O 1
ATOM 1305 N N . HIS B 1 56 ? 20.634 -1.741 18.363 1.00 26.00 56 HIS B N 1
ATOM 1306 C CA . HIS B 1 56 ? 19.299 -1.206 18.052 1.00 26.05 56 HIS B CA 1
ATOM 1307 C C . HIS B 1 56 ? 18.456 -2.077 17.107 1.00 24.75 56 HIS B C 1
ATOM 1308 O O . HIS B 1 56 ? 17.218 -2.014 17.119 1.00 26.97 56 HIS B O 1
ATOM 1315 N N . PHE B 1 57 ? 19.130 -2.895 16.313 1.00 23.26 57 PHE B N 1
ATOM 1316 C CA . PHE B 1 57 ? 18.489 -3.613 15.212 1.00 18.19 57 PHE B CA 1
ATOM 1317 C C . PHE B 1 57 ? 18.915 -5.074 15.264 1.00 18.68 57 PHE B C 1
ATOM 1318 O O . PHE B 1 57 ? 19.800 -5.509 14.521 1.00 18.62 57 PHE B O 1
ATOM 1326 N N . PRO B 1 58 ? 18.278 -5.844 16.154 1.00 18.74 58 PRO B N 1
ATOM 1327 C CA . PRO B 1 58 ? 18.757 -7.208 16.406 1.00 18.88 58 PRO B CA 1
ATOM 1328 C C . PRO B 1 58 ? 18.703 -8.141 15.185 1.00 17.82 58 PRO B C 1
ATOM 1329 O O . PRO B 1 58 ? 19.440 -9.125 15.154 1.00 16.60 58 PRO B O 1
ATOM 1333 N N . ARG B 1 59 ? 17.847 -7.830 14.206 1.00 16.83 59 ARG B N 1
ATOM 1334 C CA . ARG B 1 59 ? 17.687 -8.641 12.987 1.00 15.43 59 ARG B CA 1
ATOM 1335 C C . ARG B 1 59 ? 18.559 -8.199 11.819 1.00 14.36 59 ARG B C 1
ATOM 1336 O O . ARG B 1 59 ? 18.628 -8.903 10.812 1.00 14.05 59 ARG B O 1
ATOM 1344 N N . VAL B 1 60 ? 19.231 -7.051 11.942 1.00 13.20 60 VAL B N 1
ATOM 1345 C CA . VAL B 1 60 ? 19.849 -6.417 10.803 1.00 11.25 60 VAL B CA 1
ATOM 1346 C C . VAL B 1 60 ? 21.300 -6.012 11.046 1.00 14.01 60 VAL B C 1
ATOM 1347 O O . VAL B 1 60 ? 21.617 -5.408 12.057 1.00 13.96 60 VAL B O 1
ATOM 1351 N N . THR B 1 61 ? 22.167 -6.365 10.105 1.00 12.14 61 THR B N 1
ATOM 1352 C CA . THR B 1 61 ? 23.548 -5.907 10.099 1.00 12.41 61 THR B CA 1
ATOM 1353 C C . THR B 1 61 ? 24.024 -5.751 8.668 1.00 13.89 61 THR B C 1
ATOM 1354 O O . THR B 1 61 ? 23.363 -6.200 7.722 1.00 11.29 61 THR B O 1
ATOM 1358 N N . THR B 1 62 ? 25.168 -5.094 8.514 1.00 13.56 62 THR B N 1
ATOM 1359 C CA . THR B 1 62 ? 25.780 -4.906 7.199 1.00 13.46 62 THR B CA 1
ATOM 1360 C C . THR B 1 62 ? 26.477 -6.196 6.729 1.00 13.29 62 THR B C 1
ATOM 1361 O O . THR B 1 62 ? 27.087 -6.939 7.519 1.00 14.33 62 THR B O 1
ATOM 1365 N N . VAL B 1 63 ? 26.417 -6.413 5.421 1.00 15.88 63 VAL B N 1
ATOM 1366 C CA . VAL B 1 63 ? 27.097 -7.506 4.754 1.00 14.63 63 VAL B CA 1
ATOM 1367 C C . VAL B 1 63 ? 28.637 -7.311 4.743 1.00 18.13 63 VAL B C 1
ATOM 1368 O O . VAL B 1 63 ? 29.392 -8.269 4.967 1.00 18.27 63 VAL B O 1
ATOM 1372 N N . SER B 1 64 ? 29.075 -6.077 4.493 1.00 17.31 64 SER B N 1
ATOM 1373 C CA A SER B 1 64 ? 30.490 -5.707 4.396 0.70 19.15 64 SER B CA 1
ATOM 1374 C CA B SER B 1 64 ? 30.504 -5.763 4.410 0.30 18.47 64 SER B CA 1
ATOM 1375 C C . SER B 1 64 ? 31.063 -5.247 5.739 1.00 19.26 64 SER B C 1
ATOM 1376 O O . SER B 1 64 ? 30.323 -5.028 6.695 1.00 16.68 64 SER B O 1
ATOM 1381 N N . GLU B 1 65 ? 32.378 -5.070 5.788 1.00 18.49 65 GLU B N 1
ATOM 1382 C CA . GLU B 1 65 ? 33.052 -4.560 6.982 1.00 18.13 65 GLU B CA 1
ATOM 1383 C C . GLU B 1 65 ? 32.906 -3.028 7.045 1.00 17.00 65 GLU B C 1
ATOM 1384 O O . GLU B 1 65 ? 33.787 -2.285 6.626 1.00 16.05 65 GLU B O 1
ATOM 1390 N N . SER B 1 66 ? 31.790 -2.574 7.603 1.00 14.81 66 SER B N 1
ATOM 1391 C CA . SER B 1 66 ? 31.435 -1.151 7.604 1.00 14.68 66 SER B CA 1
ATOM 1392 C C . SER B 1 66 ? 32.041 -0.346 8.771 1.00 15.34 66 SER B C 1
ATOM 1393 O O . SER B 1 66 ? 31.809 0.877 8.897 1.00 15.61 66 SER B O 1
ATOM 1396 N N . THR B 1 67 ? 32.843 -1.027 9.594 1.00 14.83 67 THR B N 1
ATOM 1397 C CA . THR B 1 67 ? 33.677 -0.379 10.610 1.00 15.32 67 THR B CA 1
ATOM 1398 C C . THR B 1 67 ? 34.966 0.225 10.021 1.00 16.09 67 THR B C 1
ATOM 1399 O O . THR B 1 67 ? 35.745 0.823 10.749 1.00 17.53 67 THR B O 1
ATOM 1403 N N . LYS B 1 68 ? 35.190 0.050 8.713 1.00 17.11 68 LYS B N 1
ATOM 1404 C CA . LYS B 1 68 ? 36.339 0.665 8.014 1.00 18.64 68 LYS B CA 1
ATOM 1405 C C . LYS B 1 68 ? 35.975 1.995 7.346 1.00 15.87 68 LYS B C 1
ATOM 1406 O O . LYS B 1 68 ? 34.926 2.102 6.724 1.00 15.10 68 LYS B O 1
ATOM 1412 N N . ARG B 1 69 ? 36.863 2.984 7.465 1.00 14.69 69 ARG B N 1
ATOM 1413 C CA . ARG B 1 69 ? 36.705 4.318 6.850 1.00 16.42 69 ARG B CA 1
ATOM 1414 C C . ARG B 1 69 ? 36.415 4.209 5.345 1.00 15.62 69 ARG B C 1
ATOM 1415 O O . ARG B 1 69 ? 35.575 4.934 4.808 1.00 15.63 69 ARG B O 1
ATOM 1423 N N . GLU B 1 70 ? 37.095 3.272 4.691 1.00 16.00 70 GLU B N 1
ATOM 1424 C CA . GLU B 1 70 ? 37.034 3.134 3.227 1.00 19.79 70 GLU B CA 1
ATOM 1425 C C . GLU B 1 70 ? 35.728 2.542 2.691 1.00 18.29 70 GLU B C 1
ATOM 1426 O O . GLU B 1 70 ? 35.452 2.650 1.488 1.00 17.16 70 GLU B O 1
ATOM 1432 N N . ASN B 1 71 ? 34.931 1.925 3.560 1.00 15.65 71 ASN B N 1
ATOM 1433 C CA . ASN B 1 71 ? 33.738 1.201 3.123 1.00 15.29 71 ASN B CA 1
ATOM 1434 C C . ASN B 1 71 ? 32.700 2.084 2.423 1.00 14.14 71 ASN B C 1
ATOM 1435 O O . ASN B 1 71 ? 32.291 3.115 2.956 1.00 14.85 71 ASN B O 1
ATOM 1440 N N . MET B 1 72 ? 32.279 1.653 1.234 1.00 14.95 72 MET B N 1
ATOM 1441 C CA . MET B 1 72 ? 31.204 2.306 0.484 1.00 17.61 72 MET B CA 1
ATOM 1442 C C . MET B 1 72 ? 29.988 1.385 0.233 1.00 13.93 72 MET B C 1
ATOM 1443 O O . MET B 1 72 ? 29.044 1.769 -0.483 1.00 15.84 72 MET B O 1
ATOM 1448 N N . ASP B 1 73 ? 29.991 0.196 0.859 1.00 12.45 73 ASP B N 1
ATOM 1449 C CA . ASP B 1 73 ? 28.932 -0.802 0.698 1.00 15.21 73 ASP B CA 1
ATOM 1450 C C . ASP B 1 73 ? 28.038 -0.828 1.947 1.00 12.76 73 ASP B C 1
ATOM 1451 O O . ASP B 1 73 ? 28.492 -1.107 3.058 1.00 14.75 73 ASP B O 1
ATOM 1456 N N . PHE B 1 74 ? 26.764 -0.511 1.751 1.00 12.59 74 PHE B N 1
ATOM 1457 C CA . PHE B 1 74 ? 25.808 -0.416 2.835 1.00 13.19 74 PHE B CA 1
ATOM 1458 C C . PHE B 1 74 ? 24.701 -1.451 2.700 1.00 12.90 74 PHE B C 1
ATOM 1459 O O . PHE B 1 74 ? 23.619 -1.323 3.280 1.00 13.81 74 PHE B O 1
ATOM 1467 N N . SER B 1 75 ? 25.008 -2.517 1.977 1.00 12.66 75 SER B N 1
ATOM 1468 C CA . SER B 1 75 ? 24.096 -3.646 1.866 1.00 11.92 75 SER B CA 1
ATOM 1469 C C . SER B 1 75 ? 23.849 -4.244 3.238 1.00 12.87 75 SER B C 1
ATOM 1470 O O . SER B 1 75 ? 24.768 -4.313 4.047 1.00 12.64 75 SER B O 1
ATOM 1473 N N . ILE B 1 76 ? 22.605 -4.670 3.482 1.00 13.49 76 ILE B N 1
ATOM 1474 C CA . ILE B 1 76 ? 22.213 -5.260 4.758 1.00 11.48 76 ILE B CA 1
ATOM 1475 C C . ILE B 1 76 ? 21.568 -6.646 4.606 1.00 13.05 76 ILE B C 1
ATOM 1476 O O . ILE B 1 76 ? 20.948 -6.950 3.566 1.00 13.13 76 ILE B O 1
ATOM 1481 N N . SER B 1 77 ? 21.718 -7.467 5.647 1.00 12.92 77 SER B N 1
ATOM 1482 C CA . SER B 1 77 ? 20.962 -8.726 5.790 1.00 12.28 77 SER B CA 1
ATOM 1483 C C . SER B 1 77 ? 19.892 -8.545 6.874 1.00 14.27 77 SER B C 1
ATOM 1484 O O . SER B 1 77 ? 20.153 -7.950 7.926 1.00 14.76 77 SER B O 1
ATOM 1487 N N . ILE B 1 78 ? 18.691 -9.034 6.590 1.00 14.02 78 ILE B N 1
ATOM 1488 C CA . ILE B 1 78 ? 17.585 -9.068 7.559 1.00 12.25 78 ILE B CA 1
ATOM 1489 C C . ILE B 1 78 ? 17.187 -10.532 7.822 1.00 13.76 78 ILE B C 1
ATOM 1490 O O . ILE B 1 78 ? 16.751 -11.242 6.901 1.00 17.18 78 ILE B O 1
ATOM 1495 N N . SER B 1 79 ? 17.306 -10.979 9.067 1.00 15.73 79 SER B N 1
ATOM 1496 C CA . SER B 1 79 ? 17.072 -12.389 9.399 1.00 17.17 79 SER B CA 1
ATOM 1497 C C . SER B 1 79 ? 15.596 -12.719 9.583 1.00 18.16 79 SER B C 1
ATOM 1498 O O . SER B 1 79 ? 14.785 -11.841 9.895 1.00 16.40 79 SER B O 1
ATOM 1501 N N . ASN B 1 80 ? 15.262 -13.996 9.409 1.00 19.08 80 ASN B N 1
ATOM 1502 C CA . ASN B 1 80 ? 13.938 -14.531 9.776 1.00 18.70 80 ASN B CA 1
ATOM 1503 C C . ASN B 1 80 ? 12.769 -13.770 9.140 1.00 16.64 80 ASN B C 1
ATOM 1504 O O . ASN B 1 80 ? 11.869 -13.322 9.841 1.00 16.28 80 ASN B O 1
ATOM 1509 N N . ILE B 1 81 ? 12.792 -13.631 7.815 1.00 17.19 81 ILE B N 1
ATOM 1510 C CA . ILE B 1 81 ? 11.774 -12.877 7.085 1.00 18.89 81 ILE B CA 1
ATOM 1511 C C . ILE B 1 81 ? 10.386 -13.509 7.227 1.00 18.80 81 ILE B C 1
ATOM 1512 O O . ILE B 1 81 ? 10.242 -14.736 7.201 1.00 21.73 81 ILE B O 1
ATOM 1517 N N . THR B 1 82 ? 9.381 -12.661 7.452 1.00 19.86 82 THR B N 1
ATOM 1518 C CA . THR B 1 82 ? 7.979 -13.084 7.462 1.00 22.43 82 THR B CA 1
ATOM 1519 C C . THR B 1 82 ? 7.185 -12.211 6.472 1.00 22.33 82 THR B C 1
ATOM 1520 O O . THR B 1 82 ? 7.705 -11.206 5.978 1.00 17.72 82 THR B O 1
ATOM 1524 N N . PRO B 1 83 ? 5.922 -12.592 6.167 1.00 21.83 83 PRO B N 1
ATOM 1525 C CA . PRO B 1 83 ? 5.096 -11.759 5.285 1.00 22.24 83 PRO B CA 1
ATOM 1526 C C . PRO B 1 83 ? 5.001 -10.292 5.681 1.00 21.13 83 PRO B C 1
ATOM 1527 O O . PRO B 1 83 ? 4.891 -9.437 4.809 1.00 23.28 83 PRO B O 1
ATOM 1531 N N . ALA B 1 84 ? 5.046 -10.010 6.982 1.00 21.57 84 ALA B N 1
ATOM 1532 C CA . ALA B 1 84 ? 4.981 -8.643 7.489 1.00 23.34 84 ALA B CA 1
ATOM 1533 C C . ALA B 1 84 ? 6.185 -7.769 7.121 1.00 23.28 84 ALA B C 1
ATOM 1534 O O . ALA B 1 84 ? 6.110 -6.548 7.238 1.00 24.27 84 ALA B O 1
ATOM 1536 N N . ASP B 1 85 ? 7.295 -8.382 6.703 1.00 20.26 85 ASP B N 1
ATOM 1537 C CA . ASP B 1 85 ? 8.451 -7.623 6.241 1.00 17.42 85 ASP B CA 1
ATOM 1538 C C . ASP B 1 85 ? 8.358 -7.150 4.783 1.00 16.16 85 ASP B C 1
ATOM 1539 O O . ASP B 1 85 ? 9.245 -6.441 4.312 1.00 14.67 85 ASP B O 1
ATOM 1544 N N . ALA B 1 86 ? 7.309 -7.551 4.063 1.00 19.16 86 ALA B N 1
ATOM 1545 C CA . ALA B 1 86 ? 7.159 -7.134 2.675 1.00 18.09 86 ALA B CA 1
ATOM 1546 C C . ALA B 1 86 ? 6.994 -5.619 2.577 1.00 19.46 86 ALA B C 1
ATOM 1547 O O . ALA B 1 86 ? 6.296 -4.998 3.393 1.00 16.22 86 ALA B O 1
ATOM 1549 N N . GLY B 1 87 ? 7.649 -5.032 1.581 1.00 16.35 87 GLY B N 1
ATOM 1550 C CA . GLY B 1 87 ? 7.492 -3.612 1.279 1.00 18.32 87 GLY B CA 1
ATOM 1551 C C . GLY B 1 87 ? 8.657 -3.081 0.481 1.00 17.69 87 GLY B C 1
ATOM 1552 O O . GLY B 1 87 ? 9.485 -3.853 0.002 1.00 16.96 87 GLY B O 1
ATOM 1553 N N . THR B 1 88 ? 8.704 -1.759 0.325 1.00 17.26 88 THR B N 1
ATOM 1554 C CA . THR B 1 88 ? 9.781 -1.094 -0.394 1.00 16.61 88 THR B CA 1
ATOM 1555 C C . THR B 1 88 ? 10.780 -0.496 0.597 1.00 14.45 88 THR B C 1
ATOM 1556 O O . THR B 1 88 ? 10.421 0.283 1.490 1.00 17.23 88 THR B O 1
ATOM 1560 N N . TYR B 1 89 ? 12.034 -0.894 0.431 1.00 13.75 89 TYR B N 1
ATOM 1561 C CA . TYR B 1 89 ? 13.108 -0.525 1.325 1.00 14.62 89 TYR B CA 1
ATOM 1562 C C . TYR B 1 89 ? 14.016 0.474 0.629 1.00 15.42 89 TYR B C 1
ATOM 1563 O O . TYR B 1 89 ? 14.369 0.287 -0.539 1.00 13.99 89 TYR B O 1
ATOM 1572 N N . TYR B 1 90 ? 14.383 1.527 1.357 1.00 12.24 90 TYR B N 1
ATOM 1573 C CA . TYR B 1 90 ? 15.198 2.611 0.825 1.00 11.74 90 TYR B CA 1
ATOM 1574 C C . TYR B 1 90 ? 16.474 2.798 1.654 1.00 12.64 90 TYR B C 1
ATOM 1575 O O . TYR B 1 90 ? 16.428 2.822 2.886 1.00 13.46 90 TYR B O 1
ATOM 1584 N N . CYS B 1 91 ? 17.586 2.950 0.943 1.00 13.44 91 CYS B N 1
ATOM 1585 C CA . CYS B 1 91 ? 18.875 3.308 1.505 1.00 12.02 91 CYS B CA 1
ATOM 1586 C C . CYS B 1 91 ? 19.004 4.837 1.367 1.00 12.27 91 CYS B C 1
ATOM 1587 O O . CYS B 1 91 ? 18.907 5.367 0.268 1.00 13.06 91 CYS B O 1
ATOM 1590 N N . VAL B 1 92 ? 19.194 5.544 2.475 1.00 12.09 92 VAL B N 1
ATOM 1591 C CA . VAL B 1 92 ? 19.110 7.011 2.486 1.00 13.33 92 VAL B CA 1
ATOM 1592 C C . VAL B 1 92 ? 20.326 7.679 3.154 1.00 13.37 92 VAL B C 1
ATOM 1593 O O . VAL B 1 92 ? 20.684 7.358 4.302 1.00 13.60 92 VAL B O 1
ATOM 1597 N N . LYS B 1 93 ? 20.950 8.609 2.429 1.00 12.99 93 LYS B N 1
ATOM 1598 C CA . LYS B 1 93 ? 22.071 9.410 2.949 1.00 13.18 93 LYS B CA 1
ATOM 1599 C C . LYS B 1 93 ? 21.574 10.670 3.679 1.00 12.27 93 LYS B C 1
ATOM 1600 O O . LYS B 1 93 ? 20.707 11.370 3.173 1.00 12.55 93 LYS B O 1
ATOM 1606 N N . PHE B 1 94 ? 22.140 10.938 4.852 1.00 12.93 94 PHE B N 1
ATOM 1607 C CA . PHE B 1 94 ? 21.839 12.139 5.639 1.00 14.28 94 PHE B CA 1
ATOM 1608 C C . PHE B 1 94 ? 23.059 13.059 5.741 1.00 14.36 94 PHE B C 1
ATOM 1609 O O . PHE B 1 94 ? 24.199 12.596 5.639 1.00 15.85 94 PHE B O 1
ATOM 1617 N N . ARG B 1 95 ? 22.813 14.354 5.944 1.00 12.39 95 ARG B N 1
ATOM 1618 C CA . ARG B 1 95 ? 23.849 15.321 6.328 1.00 14.77 95 ARG B CA 1
ATOM 1619 C C . ARG B 1 95 ? 23.647 15.672 7.793 1.00 16.27 95 ARG B C 1
ATOM 1620 O O . ARG B 1 95 ? 22.504 15.721 8.277 1.00 15.49 95 ARG B O 1
ATOM 1628 N N . LYS B 1 96 ? 24.749 15.904 8.499 1.00 15.43 96 LYS B N 1
ATOM 1629 C CA . LYS B 1 96 ? 24.686 16.214 9.926 1.00 16.11 96 LYS B CA 1
ATOM 1630 C C . LYS B 1 96 ? 24.070 17.594 10.183 1.00 17.32 96 LYS B C 1
ATOM 1631 O O . LYS B 1 96 ? 24.302 18.539 9.434 1.00 18.68 96 LYS B O 1
ATOM 1637 N N . GLY B 1 97 ? 23.281 17.700 11.246 1.00 19.15 97 GLY B N 1
ATOM 1638 C CA . GLY B 1 97 ? 22.727 18.972 11.692 1.00 20.03 97 GLY B CA 1
ATOM 1639 C C . GLY B 1 97 ? 22.058 18.802 13.042 1.00 21.11 97 GLY B C 1
ATOM 1640 O O . GLY B 1 97 ? 22.134 17.733 13.636 1.00 18.37 97 GLY B O 1
ATOM 1641 N N . SER B 1 98 ? 21.413 19.856 13.531 1.00 23.16 98 SER B N 1
ATOM 1642 C CA . SER B 1 98 ? 20.560 19.772 14.712 1.00 21.82 98 SER B CA 1
ATOM 1643 C C . SER B 1 98 ? 19.135 20.128 14.274 1.00 25.40 98 SER B C 1
ATOM 1644 O O . SER B 1 98 ? 18.719 21.280 14.447 1.00 23.85 98 SER B O 1
ATOM 1647 N N . PRO B 1 99 ? 18.383 19.155 13.708 1.00 22.64 99 PRO B N 1
ATOM 1648 C CA . PRO B 1 99 ? 18.674 17.729 13.479 1.00 20.51 99 PRO B CA 1
ATOM 1649 C C . PRO B 1 99 ? 19.345 17.417 12.136 1.00 17.36 99 PRO B C 1
ATOM 1650 O O . PRO B 1 99 ? 19.579 18.318 11.344 1.00 15.58 99 PRO B O 1
ATOM 1654 N N . ASP B 1 100 ? 19.669 16.147 11.914 1.00 18.10 100 ASP B N 1
ATOM 1655 C CA . ASP B 1 100 ? 20.184 15.687 10.628 1.00 18.20 100 ASP B CA 1
ATOM 1656 C C . ASP B 1 100 ? 19.078 15.830 9.584 1.00 18.37 100 ASP B C 1
ATOM 1657 O O . ASP B 1 100 ? 17.888 15.711 9.895 1.00 18.85 100 ASP B O 1
ATOM 1662 N N . THR B 1 101 ? 19.482 16.104 8.349 1.00 15.71 101 THR B N 1
ATOM 1663 C CA . THR B 1 101 ? 18.546 16.261 7.246 1.00 16.55 101 THR B CA 1
ATOM 1664 C C . THR B 1 101 ? 18.807 15.217 6.150 1.00 15.08 101 THR B C 1
ATOM 1665 O O . THR B 1 101 ? 19.953 14.877 5.871 1.00 14.39 101 THR B O 1
ATOM 1669 N N . GLU B 1 102 ? 17.740 14.717 5.535 1.00 14.57 102 GLU B N 1
ATOM 1670 C CA . GLU B 1 102 ? 17.885 13.798 4.408 1.00 13.32 102 GLU B CA 1
ATOM 1671 C C . GLU B 1 102 ? 18.556 14.528 3.262 1.00 13.32 102 GLU B C 1
ATOM 1672 O O . GLU B 1 102 ? 18.190 15.671 2.926 1.00 15.21 102 GLU B O 1
ATOM 1678 N N . PHE B 1 103 ? 19.550 13.868 2.677 1.00 14.54 103 PHE B N 1
ATOM 1679 C CA . PHE B 1 103 ? 20.336 14.455 1.594 1.00 12.40 103 PHE B CA 1
ATOM 1680 C C . PHE B 1 103 ? 19.984 13.816 0.251 1.00 13.18 103 PHE B C 1
ATOM 1681 O O . PHE B 1 103 ? 19.737 14.526 -0.731 1.00 15.25 103 PHE B O 1
ATOM 1689 N N . LYS B 1 104 ? 19.971 12.492 0.193 1.00 12.82 104 LYS B N 1
ATOM 1690 C CA . LYS B 1 104 ? 19.671 11.797 -1.051 1.00 15.13 104 LYS B CA 1
ATOM 1691 C C . LYS B 1 104 ? 19.180 10.378 -0.733 1.00 13.43 104 LYS B C 1
ATOM 1692 O O . LYS B 1 104 ? 19.664 9.751 0.193 1.00 12.18 104 LYS B O 1
ATOM 1698 N N . SER B 1 105 ? 18.224 9.894 -1.515 1.00 13.17 105 SER B N 1
ATOM 1699 C CA . SER B 1 105 ? 17.683 8.550 -1.370 1.00 14.00 105 SER B CA 1
ATOM 1700 C C . SER B 1 105 ? 18.064 7.702 -2.567 1.00 15.02 105 SER B C 1
ATOM 1701 O O . SER B 1 105 ? 18.136 8.186 -3.714 1.00 13.45 105 SER B O 1
ATOM 1704 N N . GLY B 1 106 ? 18.277 6.422 -2.293 1.00 15.14 106 GLY B N 1
ATOM 1705 C CA . GLY B 1 106 ? 18.271 5.413 -3.322 1.00 14.03 106 GLY B CA 1
ATOM 1706 C C . GLY B 1 106 ? 16.885 5.177 -3.923 1.00 15.13 106 GLY B C 1
ATOM 1707 O O . GLY B 1 106 ? 15.852 5.645 -3.407 1.00 15.07 106 GLY B O 1
ATOM 1708 N N . ALA B 1 107 ? 16.867 4.397 -4.997 1.00 16.03 107 ALA B N 1
ATOM 1709 C CA . ALA B 1 107 ? 15.662 4.180 -5.805 1.00 16.28 107 ALA B CA 1
ATOM 1710 C C . ALA B 1 107 ? 14.60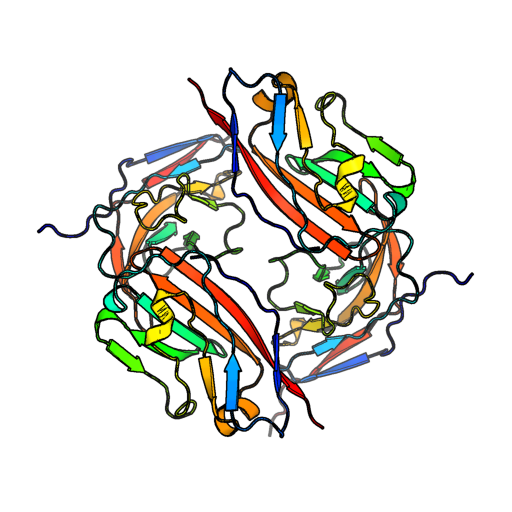8 3.294 -5.163 1.00 16.12 107 ALA B C 1
ATOM 1711 O O . ALA B 1 107 ? 13.455 3.309 -5.593 1.00 15.05 107 ALA B O 1
ATOM 1713 N N . GLY B 1 108 ? 14.999 2.521 -4.151 1.00 14.43 108 GLY B N 1
ATOM 1714 C CA . GLY B 1 108 ? 14.087 1.575 -3.498 1.00 15.33 108 GLY B CA 1
ATOM 1715 C C . GLY B 1 108 ? 14.173 0.166 -4.069 1.00 13.95 108 GLY B C 1
ATOM 1716 O O . GLY B 1 108 ? 14.403 -0.026 -5.258 1.00 15.82 108 GLY B O 1
ATOM 1717 N N . THR B 1 109 ? 13.992 -0.816 -3.189 1.00 16.07 109 THR B N 1
ATOM 1718 C CA . THR B 1 109 ? 14.016 -2.234 -3.528 1.00 15.66 109 THR B CA 1
ATOM 1719 C C . THR B 1 109 ? 12.735 -2.868 -2.949 1.00 13.04 109 THR B C 1
ATOM 1720 O O . THR B 1 109 ? 12.489 -2.801 -1.740 1.00 13.62 109 THR B O 1
ATOM 1724 N N . GLU B 1 110 ? 11.902 -3.439 -3.817 1.00 16.65 110 GLU B N 1
ATOM 1725 C CA . GLU B 1 110 ? 10.656 -4.060 -3.386 1.00 18.91 110 GLU B CA 1
ATOM 1726 C C . GLU B 1 110 ? 10.914 -5.485 -2.895 1.00 19.15 110 GLU B C 1
ATOM 1727 O O . GLU B 1 110 ? 11.316 -6.356 -3.673 1.00 21.43 110 GLU B O 1
ATOM 1733 N N . LEU B 1 111 ? 10.703 -5.711 -1.598 1.00 17.04 111 LEU B N 1
ATOM 1734 C CA . LEU B 1 111 ? 10.860 -7.029 -0.996 1.00 17.45 111 LEU B CA 1
ATOM 1735 C C . LEU B 1 111 ? 9.506 -7.744 -1.000 1.00 17.28 111 LEU B C 1
ATOM 1736 O O . LEU B 1 111 ? 8.537 -7.240 -0.437 1.00 16.30 111 LEU B O 1
ATOM 1741 N N . SER B 1 112 ? 9.433 -8.888 -1.681 1.00 17.50 112 SER B N 1
ATOM 1742 C CA . SER B 1 112 ? 8.245 -9.738 -1.625 1.00 17.87 112 SER B CA 1
ATOM 1743 C C . SER B 1 112 ? 8.596 -11.069 -0.961 1.00 16.63 112 SER B C 1
ATOM 1744 O O . SER B 1 112 ? 9.735 -11.567 -1.046 1.00 16.11 112 SER B O 1
ATOM 1747 N N . VAL B 1 113 ? 7.630 -11.605 -0.233 1.00 15.72 113 VAL B N 1
ATOM 1748 C CA . VAL B 1 113 ? 7.847 -12.777 0.601 1.00 15.31 113 VAL B CA 1
ATOM 1749 C C . VAL B 1 113 ? 6.968 -13.922 0.119 1.00 18.84 113 VAL B C 1
ATOM 1750 O O . VAL B 1 113 ? 5.757 -13.756 -0.047 1.00 18.22 113 VAL B O 1
ATOM 1754 N N . ARG B 1 114 ? 7.589 -15.079 -0.097 1.00 18.02 114 ARG B N 1
ATOM 1755 C CA . ARG B 1 114 ? 6.894 -16.270 -0.561 1.00 21.11 114 ARG B CA 1
ATOM 1756 C C . ARG B 1 114 ? 6.520 -17.151 0.623 1.00 21.95 114 ARG B C 1
ATOM 1757 O O . ARG B 1 114 ? 7.392 -17.598 1.377 1.00 19.21 114 ARG B O 1
ATOM 1765 N N . ALA B 1 115 ? 5.221 -17.402 0.776 1.00 22.39 115 ALA B N 1
ATOM 1766 C CA . ALA B 1 115 ? 4.728 -18.388 1.727 1.00 23.38 115 ALA B CA 1
ATOM 1767 C C . ALA B 1 115 ? 5.163 -19.782 1.274 1.00 22.55 115 ALA B C 1
ATOM 1768 O O . ALA B 1 115 ? 5.316 -20.031 0.071 1.00 18.97 115 ALA B O 1
ATOM 1770 N N . LYS B 1 116 ? 5.330 -20.699 2.221 1.00 21.72 116 LYS B N 1
ATOM 1771 C CA . LYS B 1 116 ? 5.629 -22.094 1.866 1.00 25.79 116 LYS B CA 1
ATOM 1772 C C . LYS B 1 116 ? 4.493 -22.659 0.993 1.00 26.67 116 LYS B C 1
ATOM 1773 O O . LYS B 1 116 ? 3.315 -22.475 1.318 1.00 24.24 116 LYS B O 1
ATOM 1779 N N . PRO B 1 117 ? 4.830 -23.348 -0.118 1.00 27.32 117 PRO B N 1
ATOM 1780 C CA . PRO B 1 117 ? 3.762 -23.877 -0.970 1.00 29.70 117 PRO B CA 1
ATOM 1781 C C . PRO B 1 117 ? 2.991 -25.023 -0.343 1.00 32.50 117 PRO B C 1
ATOM 1782 O O . PRO B 1 117 ? 3.511 -25.718 0.526 1.00 32.21 117 PRO B O 1
ATOM 1786 N N . SER B 1 118 ? 1.759 -25.223 -0.804 1.00 35.86 118 SER B N 1
ATOM 1787 C CA . SER B 1 118 ? 0.930 -26.343 -0.350 1.00 39.06 118 SER B CA 1
ATOM 1788 C C . SER B 1 118 ? 1.089 -27.494 -1.330 1.00 40.96 118 SER B C 1
ATOM 1789 O O . SER B 1 118 ? 0.905 -27.310 -2.533 1.00 40.94 118 SER B O 1
ATOM 1792 N N . THR B 1 119 ? 1.460 -28.664 -0.809 1.00 43.47 119 THR B N 1
ATOM 1793 C CA . THR B 1 119 ? 1.767 -29.838 -1.632 1.00 47.03 119 THR B CA 1
ATOM 1794 C C . THR B 1 119 ? 1.219 -31.107 -0.982 1.00 48.68 119 THR B C 1
ATOM 1795 O O . THR B 1 119 ? 0.967 -32.108 -1.657 1.00 49.36 119 THR B O 1
ATOM 1807 N N . LEU C 2 2 ? 30.005 -10.127 32.917 1.00 17.11 2 LEU C N 1
ATOM 1808 C CA . LEU C 2 2 ? 31.197 -10.512 32.185 1.00 16.37 2 LEU C CA 1
ATOM 1809 C C . LEU C 2 2 ? 31.144 -9.764 30.846 1.00 16.57 2 LEU C C 1
ATOM 1810 O O . LEU C 2 2 ? 30.092 -9.717 30.212 1.00 14.25 2 LEU C O 1
ATOM 1815 N N . LEU C 2 3 ? 32.274 -9.173 30.447 1.00 15.57 3 LEU C N 1
ATOM 1816 C CA . LEU C 2 3 ? 32.381 -8.346 29.248 1.00 18.00 3 LEU C CA 1
ATOM 1817 C C . LEU C 2 3 ? 33.224 -9.075 28.204 1.00 16.63 3 LEU C C 1
ATOM 1818 O O . LEU C 2 3 ? 34.143 -9.838 28.546 1.00 15.96 3 LEU C O 1
ATOM 1823 N N . PHE C 2 4 ? 32.923 -8.807 26.936 1.00 18.48 4 PHE C N 1
ATOM 1824 C CA . PHE C 2 4 ? 33.466 -9.571 25.819 1.00 18.09 4 PHE C CA 1
ATOM 1825 C C . PHE C 2 4 ? 34.273 -8.720 24.859 1.00 18.43 4 PHE C C 1
ATOM 1826 O O . PHE C 2 4 ? 33.983 -7.547 24.654 1.00 16.56 4 PHE C O 1
ATOM 1834 N N . ASN C 2 5 ? 35.292 -9.345 24.276 1.00 17.06 5 ASN C N 1
ATOM 1835 C CA . ASN C 2 5 ? 36.028 -8.799 23.143 1.00 19.88 5 ASN C CA 1
ATOM 1836 C C . ASN C 2 5 ? 35.304 -9.305 21.896 1.00 21.59 5 ASN C C 1
ATOM 1837 O O . ASN C 2 5 ? 35.509 -10.441 21.474 1.00 22.43 5 ASN C O 1
ATOM 1842 N N . LYS C 2 6 ? 34.449 -8.455 21.328 1.00 21.94 6 LYS C N 1
ATOM 1843 C CA . LYS C 2 6 ? 33.460 -8.888 20.334 1.00 22.23 6 LYS C CA 1
ATOM 1844 C C . LYS C 2 6 ? 34.011 -9.115 18.923 1.00 22.60 6 LYS C C 1
ATOM 1845 O O . LYS C 2 6 ? 34.982 -8.484 18.516 1.00 22.75 6 LYS C O 1
ATOM 1851 N N . THR C 2 7 ? 33.373 -10.036 18.194 1.00 21.62 7 THR C N 1
ATOM 1852 C CA . THR C 2 7 ? 33.707 -10.345 16.804 1.00 21.00 7 THR C CA 1
ATOM 1853 C C . THR C 2 7 ? 32.383 -10.437 16.042 1.00 17.96 7 THR C C 1
ATOM 1854 O O . THR C 2 7 ? 31.473 -11.149 16.459 1.00 17.40 7 THR C O 1
ATOM 1858 N N . LYS C 2 8 ? 32.270 -9.696 14.944 1.00 15.20 8 LYS C N 1
ATOM 1859 C CA . LYS C 2 8 ? 31.026 -9.655 14.171 1.00 16.01 8 LYS C CA 1
ATOM 1860 C C . LYS C 2 8 ? 30.729 -11.011 13.536 1.00 14.03 8 LYS C C 1
ATOM 1861 O O . LYS C 2 8 ? 29.602 -11.520 13.592 1.00 14.45 8 LYS C O 1
ATOM 1867 N N . SER C 2 9 ? 31.748 -11.584 12.908 1.00 14.31 9 SER C N 1
ATOM 1868 C CA . SER C 2 9 ? 31.571 -12.799 12.138 1.00 14.32 9 SER C CA 1
ATOM 1869 C C . SER C 2 9 ? 32.909 -13.486 11.890 1.00 15.03 9 SER C C 1
ATOM 1870 O O . SER C 2 9 ? 33.966 -12.861 11.991 1.00 13.28 9 SER C O 1
ATOM 1873 N N . VAL C 2 10 ? 32.853 -14.786 11.599 1.00 14.26 10 VAL C N 1
ATOM 1874 C CA . VAL C 2 10 ? 34.011 -15.517 11.091 1.00 13.45 10 VAL C CA 1
ATOM 1875 C C . VAL C 2 10 ? 33.545 -16.307 9.863 1.00 12.40 10 VAL C C 1
ATOM 1876 O O . VAL C 2 10 ? 32.356 -16.663 9.735 1.00 14.19 10 VAL C O 1
ATOM 1880 N N . GLU C 2 11 ? 34.467 -16.552 8.952 1.00 12.90 11 GLU C N 1
ATOM 1881 C CA . GLU C 2 11 ? 34.159 -17.207 7.687 1.00 14.81 11 GLU C CA 1
ATOM 1882 C C . GLU C 2 11 ? 35.044 -18.433 7.468 1.00 14.10 11 GLU C C 1
ATOM 1883 O O . GLU C 2 11 ? 36.190 -18.468 7.928 1.00 14.76 11 GLU C O 1
ATOM 1889 N N . PHE C 2 12 ? 34.486 -19.437 6.793 1.00 12.45 12 PHE C N 1
ATOM 1890 C CA . PHE C 2 12 ? 35.221 -20.608 6.349 1.00 14.30 12 PHE C CA 1
ATOM 1891 C C . PHE C 2 12 ? 34.781 -20.994 4.939 1.00 15.30 12 PHE C C 1
ATOM 1892 O O . PHE C 2 12 ? 33.730 -20.565 4.448 1.00 14.78 12 PHE C O 1
ATOM 1900 N N . THR C 2 13 ? 35.619 -21.787 4.295 1.00 16.19 13 THR C N 1
ATOM 1901 C CA . THR C 2 13 ? 35.325 -22.356 2.980 1.00 15.84 13 THR C CA 1
ATOM 1902 C C . THR C 2 13 ? 35.464 -23.883 3.050 1.00 13.83 13 THR C C 1
ATOM 1903 O O . THR C 2 13 ? 35.733 -24.449 4.110 1.00 14.46 13 THR C O 1
ATOM 1907 N N . PHE C 2 14 ? 35.305 -24.527 1.901 1.00 14.16 14 PHE C N 1
ATOM 1908 C CA . PHE C 2 14 ? 35.571 -25.962 1.751 1.00 15.42 14 PHE C CA 1
ATOM 1909 C C . PHE C 2 14 ? 36.964 -26.354 2.255 1.00 17.01 14 PHE C C 1
ATOM 1910 O O . PHE C 2 14 ? 37.190 -27.508 2.584 1.00 17.60 14 PHE C O 1
ATOM 1918 N N . GLY C 2 15 ? 37.896 -25.400 2.285 1.00 16.45 15 GLY C N 1
ATOM 1919 C CA . GLY C 2 15 ? 39.285 -25.675 2.683 1.00 18.24 15 GLY C CA 1
ATOM 1920 C C . GLY C 2 15 ? 39.489 -25.956 4.167 1.00 18.89 15 GLY C C 1
ATOM 1921 O O . GLY C 2 15 ? 40.492 -26.557 4.550 1.00 19.38 15 GLY C O 1
ATOM 1922 N N . ASN C 2 16 ? 38.539 -25.541 5.004 1.00 14.93 16 ASN C N 1
ATOM 1923 C CA . ASN C 2 16 ? 38.659 -25.691 6.443 1.00 16.20 16 ASN C CA 1
ATOM 1924 C C . ASN C 2 16 ? 38.235 -27.095 6.878 1.00 18.32 16 ASN C C 1
ATOM 1925 O O . ASN C 2 16 ? 37.084 -27.463 6.673 1.00 20.13 16 ASN C O 1
ATOM 1930 N N . ASP C 2 17 ? 39.135 -27.845 7.521 1.00 18.34 17 ASP C N 1
ATOM 1931 C CA . ASP C 2 17 ? 38.794 -29.166 8.080 1.00 18.97 17 ASP C CA 1
ATOM 1932 C C . ASP C 2 17 ? 37.950 -29.050 9.348 1.00 18.20 17 ASP C C 1
ATOM 1933 O O . ASP C 2 17 ? 37.104 -29.912 9.617 1.00 20.05 17 ASP C O 1
ATOM 1938 N N . THR C 2 18 ? 38.200 -27.991 10.124 1.00 18.60 18 THR C N 1
ATOM 1939 C CA . THR C 2 18 ? 37.427 -27.658 11.327 1.00 19.33 18 THR C CA 1
ATOM 1940 C C . THR C 2 18 ? 37.204 -26.151 11.339 1.00 19.06 18 THR C C 1
ATOM 1941 O O . THR C 2 18 ? 37.802 -25.419 10.537 1.00 15.10 18 THR C O 1
ATOM 1945 N N . VAL C 2 19 ? 36.331 -25.695 12.232 1.00 17.33 19 VAL C N 1
ATOM 1946 C CA . VAL C 2 19 ? 36.114 -24.276 12.423 1.00 15.36 19 VAL C CA 1
ATOM 1947 C C . VAL C 2 19 ? 36.241 -23.907 13.902 1.00 15.94 19 VAL C C 1
ATOM 1948 O O . VAL C 2 19 ? 36.076 -24.755 14.776 1.00 13.99 19 VAL C O 1
ATOM 1952 N N . VAL C 2 20 ? 36.582 -22.646 14.142 1.00 14.18 20 VAL C N 1
ATOM 1953 C CA . VAL C 2 20 ? 36.594 -22.049 15.468 1.00 14.48 20 VAL C CA 1
ATOM 1954 C C . VAL C 2 20 ? 35.679 -20.823 15.447 1.00 15.89 20 VAL C C 1
ATOM 1955 O O . VAL C 2 20 ? 35.786 -19.977 14.555 1.00 16.55 20 VAL C O 1
ATOM 1959 N N . ILE C 2 21 ? 34.783 -20.737 16.426 1.00 13.95 21 ILE C N 1
ATOM 1960 C CA . ILE C 2 21 ? 33.991 -19.549 16.648 1.00 15.08 21 ILE C CA 1
ATOM 1961 C C . ILE C 2 21 ? 34.517 -18.889 17.940 1.00 16.11 21 ILE C C 1
ATOM 1962 O O . ILE C 2 21 ? 34.377 -19.459 19.025 1.00 14.69 21 ILE C O 1
ATOM 1967 N N . PRO C 2 22 ? 35.152 -17.710 17.819 1.00 15.40 22 PRO C N 1
ATOM 1968 C CA . PRO C 2 22 ? 35.822 -17.100 18.989 1.00 14.04 22 PRO C CA 1
ATOM 1969 C C . PRO C 2 22 ? 34.833 -16.582 20.030 1.00 14.49 22 PRO C C 1
ATOM 1970 O O . PRO C 2 22 ? 33.756 -16.088 19.680 1.00 14.84 22 PRO C O 1
ATOM 1974 N N . CYS C 2 23 ? 35.210 -16.703 21.297 1.00 14.70 23 CYS C N 1
ATOM 1975 C CA . CYS C 2 23 ? 34.481 -16.112 22.409 1.00 15.97 23 CYS C CA 1
ATOM 1976 C C . CYS C 2 23 ? 35.494 -15.795 23.510 1.00 16.82 23 CYS C C 1
ATOM 1977 O O . CYS C 2 23 ? 36.108 -16.706 24.074 1.00 16.41 23 CYS C O 1
ATOM 1980 N N . PHE C 2 24 ? 35.678 -14.505 23.790 1.00 15.73 24 PHE C N 1
ATOM 1981 C CA . PHE C 2 24 ? 36.700 -14.049 24.737 1.00 15.99 24 PHE C CA 1
ATOM 1982 C C . PHE C 2 24 ? 36.134 -13.089 25.766 1.00 15.30 24 PHE C C 1
ATOM 1983 O O . PHE C 2 24 ? 35.697 -11.994 25.415 1.00 14.21 24 PHE C O 1
ATOM 1991 N N . VAL C 2 25 ? 36.141 -13.513 27.027 1.00 17.08 25 VAL C N 1
ATOM 1992 C CA . VAL C 2 25 ? 35.775 -12.654 28.167 1.00 15.30 25 VAL C CA 1
ATOM 1993 C C . VAL C 2 25 ? 37.009 -11.859 28.615 1.00 16.83 25 VAL C C 1
ATOM 1994 O O . VAL C 2 25 ? 38.098 -12.419 28.784 1.00 18.21 25 VAL C O 1
ATOM 1998 N N . THR C 2 26 ? 36.840 -10.549 28.787 1.00 16.63 26 THR C N 1
ATOM 1999 C CA . THR C 2 26 ? 37.953 -9.639 29.091 1.00 17.50 26 THR C CA 1
ATOM 2000 C C . THR C 2 26 ? 38.121 -9.332 30.575 1.00 17.38 26 THR C C 1
ATOM 2001 O O . THR C 2 26 ? 39.133 -8.749 30.975 1.00 19.31 26 THR C O 1
ATOM 2005 N N . ASN C 2 27 ? 37.133 -9.697 31.391 1.00 16.33 27 ASN C N 1
ATOM 2006 C CA . ASN C 2 27 ? 37.225 -9.510 32.846 1.00 18.13 27 ASN C CA 1
ATOM 2007 C C . ASN C 2 27 ? 36.996 -10.771 33.679 1.00 17.47 27 ASN C C 1
ATOM 2008 O O . ASN C 2 27 ? 36.482 -10.707 34.790 1.00 18.64 27 ASN C O 1
ATOM 2013 N N . MET C 2 28 ? 37.415 -11.913 33.150 1.00 18.34 28 MET C N 1
ATOM 2014 C CA . MET C 2 28 ? 37.353 -13.182 33.867 1.00 19.82 28 MET C CA 1
ATOM 2015 C C . MET C 2 28 ? 38.257 -13.149 35.116 1.00 21.02 28 MET C C 1
ATOM 2016 O O . MET C 2 28 ? 39.385 -12.684 35.048 1.00 20.51 28 MET C O 1
ATOM 2021 N N . GLU C 2 29 ? 37.762 -13.655 36.237 1.00 19.84 29 GLU C N 1
ATOM 2022 C CA . GLU C 2 29 ? 38.548 -13.716 37.489 1.00 20.62 29 GLU C CA 1
ATOM 2023 C C . GLU C 2 29 ? 38.431 -15.086 38.186 1.00 19.64 29 GLU C C 1
ATOM 2024 O O . GLU C 2 29 ? 38.678 -15.191 39.392 1.00 22.57 29 GLU C O 1
ATOM 2030 N N . ALA C 2 30 ? 38.090 -16.127 37.423 1.00 20.00 30 ALA C N 1
ATOM 2031 C CA . ALA C 2 30 ? 37.841 -17.469 37.966 1.00 20.91 30 ALA C CA 1
ATOM 2032 C C . ALA C 2 30 ? 39.117 -18.145 38.488 1.00 21.65 30 ALA C C 1
ATOM 2033 O O . ALA C 2 30 ? 40.157 -18.128 37.818 1.00 21.38 30 ALA C O 1
ATOM 2035 N N . GLN C 2 31 ? 39.031 -18.751 39.674 1.00 21.20 31 GLN C N 1
ATOM 2036 C CA . GLN C 2 31 ? 40.164 -19.490 40.259 1.00 26.27 31 GLN C CA 1
ATOM 2037 C C . GLN C 2 31 ? 40.140 -20.988 39.878 1.00 23.33 31 GLN C C 1
ATOM 2038 O O . GLN C 2 31 ? 41.175 -21.664 39.888 1.00 22.53 31 GLN C O 1
ATOM 2044 N N . ASN C 2 32 ? 38.961 -21.493 39.523 1.00 20.57 32 ASN C N 1
ATOM 2045 C CA . ASN C 2 32 ? 38.778 -22.906 39.174 1.00 20.63 32 ASN C CA 1
ATOM 2046 C C . ASN C 2 32 ? 37.603 -22.988 38.203 1.00 19.18 32 ASN C C 1
ATOM 2047 O O . ASN C 2 32 ? 36.691 -22.168 38.287 1.00 18.11 32 ASN C O 1
ATOM 2052 N N . THR C 2 33 ? 37.612 -23.961 37.292 1.00 18.78 33 THR C N 1
ATOM 2053 C CA . THR C 2 33 ? 36.514 -24.091 36.298 1.00 17.87 33 THR C CA 1
ATOM 2054 C C . THR C 2 33 ? 35.153 -24.481 36.919 1.00 17.37 33 THR C C 1
ATOM 2055 O O . THR C 2 33 ? 34.114 -24.355 36.264 1.00 16.35 33 THR C O 1
ATOM 2059 N N . THR C 2 34 ? 35.167 -24.933 38.169 1.00 15.93 34 THR C N 1
ATOM 2060 C CA . THR C 2 34 ? 33.940 -25.228 38.920 1.00 18.44 34 THR C CA 1
ATOM 2061 C C . THR C 2 34 ? 33.045 -23.992 39.050 1.00 17.33 34 THR C C 1
ATOM 2062 O O . THR C 2 34 ? 31.819 -24.113 39.186 1.00 18.86 34 THR C O 1
ATOM 2066 N N . GLU C 2 35 ? 33.666 -22.815 38.974 1.00 15.53 35 GLU C N 1
ATOM 2067 C CA . GLU C 2 35 ? 32.978 -21.530 39.091 1.00 17.50 35 GLU C CA 1
ATOM 2068 C C . GLU C 2 35 ? 32.307 -21.048 37.799 1.00 16.06 35 GLU C C 1
ATOM 2069 O O . GLU C 2 35 ? 31.631 -20.016 37.816 1.00 17.67 35 GLU C O 1
ATOM 2075 N N . VAL C 2 36 ? 32.499 -21.781 36.695 1.00 14.84 36 VAL C N 1
ATOM 2076 C CA . VAL C 2 36 ? 32.164 -21.309 35.342 1.00 14.49 36 VAL C CA 1
ATOM 2077 C C . VAL C 2 36 ? 31.073 -22.187 34.675 1.00 14.94 36 VAL C C 1
ATOM 2078 O O . VAL C 2 36 ? 31.037 -23.406 34.866 1.00 15.89 36 VAL C O 1
ATOM 2082 N N . TYR C 2 37 ? 30.200 -21.548 33.899 1.00 13.19 37 TYR C N 1
ATOM 2083 C CA . TYR C 2 37 ? 29.243 -22.235 33.034 1.00 13.37 37 TYR C CA 1
ATOM 2084 C C . TYR C 2 37 ? 29.336 -21.614 31.633 1.00 12.03 37 TYR C C 1
ATOM 2085 O O . TYR C 2 37 ? 29.505 -20.405 31.498 1.00 12.48 37 TYR C O 1
ATOM 2094 N N . VAL C 2 38 ? 29.234 -22.441 30.597 1.00 14.63 38 VAL C N 1
ATOM 2095 C CA . VAL C 2 38 ? 29.231 -21.949 29.221 1.00 13.06 38 VAL C CA 1
ATOM 2096 C C . VAL C 2 38 ? 28.060 -22.570 28.473 1.00 12.54 38 VAL C C 1
ATOM 2097 O O . VAL C 2 38 ? 27.801 -23.764 28.605 1.00 13.66 38 VAL C O 1
ATOM 2101 N N . LYS C 2 39 ? 27.363 -21.754 27.688 1.00 13.82 39 LYS C N 1
ATOM 2102 C CA . LYS C 2 39 ? 26.366 -22.253 26.752 1.00 15.33 39 LYS C CA 1
ATOM 2103 C C . LYS C 2 39 ? 26.655 -21.616 25.418 1.00 17.40 39 LYS C C 1
ATOM 2104 O O . LYS C 2 39 ? 26.836 -20.400 25.342 1.00 15.25 39 LYS C O 1
ATOM 2110 N N . TRP C 2 40 ? 26.663 -22.436 24.377 1.00 15.88 40 TRP C N 1
ATOM 2111 C CA . TRP C 2 40 ? 26.607 -21.952 23.003 1.00 14.42 40 TRP C CA 1
ATOM 2112 C C . TRP C 2 40 ? 25.247 -22.302 22.415 1.00 15.30 40 TRP C C 1
ATOM 2113 O O . TRP C 2 40 ? 24.822 -23.461 22.468 1.00 15.87 40 TRP C O 1
ATOM 2124 N N . LYS C 2 41 ? 24.584 -21.305 21.841 1.00 14.15 41 LYS C N 1
ATOM 2125 C CA . LYS C 2 41 ? 23.222 -21.453 21.340 1.00 15.92 41 LYS C CA 1
ATOM 2126 C C . LYS C 2 41 ? 23.158 -21.163 19.847 1.00 16.78 41 LYS C C 1
ATOM 2127 O O . LYS C 2 41 ? 23.873 -20.279 19.348 1.00 17.00 41 LYS C O 1
ATOM 2133 N N . PHE C 2 42 ? 22.288 -21.905 19.167 1.00 16.59 42 PHE C N 1
ATOM 2134 C CA . PHE C 2 42 ? 22.045 -21.780 17.728 1.00 16.83 42 PHE C CA 1
ATOM 2135 C C . PHE C 2 42 ? 20.535 -21.998 17.494 1.00 19.59 42 PHE C C 1
ATOM 2136 O O . PHE C 2 42 ? 19.959 -22.995 17.945 1.00 18.73 42 PHE C O 1
ATOM 2144 N N . LYS C 2 43 ? 19.905 -21.030 16.832 1.00 18.55 43 LYS C N 1
ATOM 2145 C CA . LYS C 2 43 ? 18.462 -21.024 16.610 1.00 22.18 43 LYS C CA 1
ATOM 2146 C C . LYS C 2 43 ? 17.677 -21.373 17.881 1.00 24.48 43 LYS C C 1
ATOM 2147 O O . LYS C 2 43 ? 16.750 -22.168 17.847 1.00 24.78 43 LYS C O 1
ATOM 2153 N N . GLY C 2 44 ? 18.080 -20.777 18.995 1.00 23.15 44 GLY C N 1
ATOM 2154 C CA . GLY C 2 44 ? 17.403 -20.945 20.274 1.00 26.02 44 GLY C CA 1
ATOM 2155 C C . GLY C 2 44 ? 17.635 -22.255 21.019 1.00 26.05 44 GLY C C 1
ATOM 2156 O O . GLY C 2 44 ? 16.978 -22.498 22.023 1.00 30.59 44 GLY C O 1
ATOM 2157 N N . ARG C 2 45 ? 18.543 -23.099 20.534 1.00 21.63 45 ARG C N 1
ATOM 2158 C CA . ARG C 2 45 ? 18.860 -24.373 21.183 1.00 23.10 45 ARG C CA 1
ATOM 2159 C C . ARG C 2 45 ? 20.245 -24.308 21.790 1.00 20.25 45 ARG C C 1
ATOM 2160 O O . ARG C 2 45 ? 21.130 -23.732 21.196 1.00 16.30 45 ARG C O 1
ATOM 2168 N N . ASP C 2 46 ? 20.449 -24.951 22.938 1.00 20.71 46 ASP C N 1
ATOM 2169 C CA . ASP C 2 46 ? 21.789 -25.091 23.502 1.00 20.71 46 ASP C CA 1
ATOM 2170 C C . ASP C 2 46 ? 22.525 -26.198 22.748 1.00 21.37 46 ASP C C 1
ATOM 2171 O O . ASP C 2 46 ? 22.262 -27.374 22.984 1.00 22.57 46 ASP C O 1
ATOM 2176 N N . ILE C 2 47 ? 23.435 -25.844 21.841 1.00 16.62 47 ILE C N 1
ATOM 2177 C CA . ILE C 2 47 ? 24.136 -26.858 21.043 1.00 15.30 47 ILE C CA 1
ATOM 2178 C C . ILE C 2 47 ? 25.472 -27.312 21.668 1.00 15.78 47 ILE C C 1
ATOM 2179 O O . ILE C 2 47 ? 26.081 -28.292 21.219 1.00 17.09 47 ILE C O 1
ATOM 2184 N N . TYR C 2 48 ? 25.914 -26.602 22.702 1.00 15.40 48 TYR C N 1
ATOM 2185 C CA . TYR C 2 48 ? 27.027 -27.043 23.538 1.00 14.81 48 TYR C CA 1
ATOM 2186 C C . TYR C 2 48 ? 26.872 -26.424 24.920 1.00 14.07 48 TYR C C 1
ATOM 2187 O O . TYR C 2 48 ? 26.655 -25.212 25.027 1.00 12.56 48 TYR C O 1
ATOM 2196 N N . THR C 2 49 ? 26.995 -27.238 25.965 1.00 12.54 49 THR C N 1
ATOM 2197 C CA . THR C 2 49 ? 27.117 -26.683 27.325 1.00 15.90 49 THR C CA 1
ATOM 2198 C C . THR C 2 49 ? 28.275 -27.282 28.134 1.00 15.98 49 THR C C 1
ATOM 2199 O O . THR C 2 49 ? 28.626 -28.449 27.982 1.00 17.71 49 THR C O 1
ATOM 2203 N N . PHE C 2 50 ? 28.887 -26.450 28.971 1.00 15.91 50 PHE C N 1
ATOM 2204 C CA . PHE C 2 50 ? 29.861 -26.904 29.938 1.00 14.05 50 PHE C CA 1
ATOM 2205 C C . PHE C 2 50 ? 29.395 -26.450 31.306 1.00 14.35 50 PHE C C 1
ATOM 2206 O O . PHE C 2 50 ? 29.265 -25.246 31.585 1.00 13.97 50 PHE C O 1
ATOM 2214 N N . ASP C 2 51 ? 29.132 -27.435 32.142 1.00 15.43 51 ASP C N 1
ATOM 2215 C CA . ASP C 2 51 ? 28.806 -27.205 33.530 1.00 16.12 51 ASP C CA 1
ATOM 2216 C C . ASP C 2 51 ? 30.055 -27.504 34.366 1.00 14.71 51 ASP C C 1
ATOM 2217 O O . ASP C 2 51 ? 30.374 -28.666 34.649 1.00 16.90 51 ASP C O 1
ATOM 2222 N N . GLY C 2 52 ? 30.736 -26.445 34.777 1.00 14.03 52 GLY C N 1
ATOM 2223 C CA . GLY C 2 52 ? 31.999 -26.561 35.497 1.00 15.79 52 GLY C CA 1
ATOM 2224 C C . GLY C 2 52 ? 31.883 -27.282 36.821 1.00 17.03 52 GLY C C 1
ATOM 2225 O O . GLY C 2 52 ? 32.781 -28.037 37.207 1.00 18.70 52 GLY C O 1
ATOM 2226 N N . ALA C 2 53 ? 30.769 -27.069 37.523 1.00 19.61 53 ALA C N 1
ATOM 2227 C CA . ALA C 2 53 ? 30.578 -27.665 38.840 1.00 20.85 53 ALA C CA 1
ATOM 2228 C C . ALA C 2 53 ? 30.580 -29.199 38.767 1.00 23.03 53 ALA C C 1
ATOM 2229 O O . ALA C 2 53 ? 30.961 -29.867 39.729 1.00 24.29 53 ALA C O 1
ATOM 2231 N N . LEU C 2 54 ? 30.149 -29.751 37.633 1.00 23.72 54 LEU C N 1
ATOM 2232 C CA . LEU C 2 54 ? 30.119 -31.203 37.409 1.00 26.15 54 LEU C CA 1
ATOM 2233 C C . LEU C 2 54 ? 31.208 -31.683 36.444 1.00 26.38 54 LEU C C 1
ATOM 2234 O O . LEU C 2 54 ? 31.326 -32.888 36.183 1.00 25.29 54 LEU C O 1
ATOM 2239 N N . ASN C 2 55 ? 32.001 -30.746 35.930 1.00 22.99 55 ASN C N 1
ATOM 2240 C CA . ASN C 2 55 ? 33.009 -31.006 34.890 1.00 24.83 55 ASN C CA 1
ATOM 2241 C C . ASN C 2 55 ? 32.405 -31.801 33.738 1.00 24.83 55 ASN C C 1
ATOM 2242 O O . ASN C 2 55 ? 32.978 -32.798 33.284 1.00 27.49 55 ASN C O 1
ATOM 2247 N N . LYS C 2 56 ? 31.243 -31.333 33.276 1.00 21.63 56 LYS C N 1
ATOM 2248 C CA . LYS C 2 56 ? 30.358 -32.085 32.370 1.00 21.55 56 LYS C CA 1
ATOM 2249 C C . LYS C 2 56 ? 30.060 -31.272 31.113 1.00 21.05 56 LYS C C 1
ATOM 2250 O O . LYS C 2 56 ? 29.523 -30.171 31.203 1.00 21.62 56 LYS C O 1
ATOM 2256 N N . SER C 2 57 ? 30.436 -31.807 29.954 1.00 20.47 57 SER C N 1
ATOM 2257 C CA . SER C 2 57 ? 30.055 -31.245 28.653 1.00 21.41 57 SER C CA 1
ATOM 2258 C C . SER C 2 57 ? 28.865 -31.996 28.065 1.00 22.54 57 SER C C 1
ATOM 2259 O O . SER C 2 57 ? 28.773 -33.223 28.214 1.00 21.65 57 SER C O 1
ATOM 2262 N N . THR C 2 58 ? 27.966 -31.262 27.400 1.00 18.19 58 THR C N 1
ATOM 2263 C CA . THR C 2 58 ? 26.754 -31.841 26.790 1.00 18.73 58 THR C CA 1
ATOM 2264 C C . THR C 2 58 ? 26.504 -31.260 25.392 1.00 17.85 58 THR C C 1
ATOM 2265 O O . THR C 2 58 ? 26.435 -30.031 25.223 1.00 17.21 58 THR C O 1
ATOM 2269 N N . VAL C 2 59 ? 26.372 -32.143 24.402 1.00 19.42 59 VAL C N 1
ATOM 2270 C CA . VAL C 2 59 ? 25.998 -31.743 23.040 1.00 18.75 59 VAL C CA 1
ATOM 2271 C C . VAL C 2 59 ? 24.862 -32.608 22.534 1.00 20.12 59 VAL C C 1
ATOM 2272 O O . VAL C 2 59 ? 24.756 -33.780 22.910 1.00 20.12 59 VAL C O 1
ATOM 2276 N N . PRO C 2 60 ? 24.006 -32.039 21.667 1.00 20.94 60 PRO C N 1
ATOM 2277 C CA . PRO C 2 60 ? 23.023 -32.864 20.971 1.00 20.98 60 PRO C CA 1
ATOM 2278 C C . PRO C 2 60 ? 23.688 -33.682 19.863 1.00 21.26 60 PRO C C 1
ATOM 2279 O O . PRO C 2 60 ? 24.814 -33.365 19.434 1.00 18.64 60 PRO C O 1
ATOM 2283 N N . THR C 2 61 ? 22.996 -34.721 19.397 1.00 23.88 61 THR C N 1
ATOM 2284 C CA . THR C 2 61 ? 23.580 -35.662 18.427 1.00 26.36 61 THR C CA 1
ATOM 2285 C C . THR C 2 61 ? 23.862 -35.044 17.053 1.00 26.00 61 THR C C 1
ATOM 2286 O O . THR C 2 61 ? 24.698 -35.568 16.314 1.00 25.96 61 THR C O 1
ATOM 2290 N N . ASP C 2 62 ? 23.195 -33.932 16.720 1.00 24.86 62 ASP C N 1
ATOM 2291 C CA . ASP C 2 62 ? 23.495 -33.208 15.465 1.00 24.90 62 ASP C CA 1
ATOM 2292 C C . ASP C 2 62 ? 24.651 -32.190 15.550 1.00 23.29 62 ASP C C 1
ATOM 2293 O O . ASP C 2 62 ? 25.029 -31.596 14.538 1.00 22.44 62 ASP C O 1
ATOM 2298 N N . PHE C 2 63 ? 25.196 -31.995 16.749 1.00 19.42 63 PHE C N 1
ATOM 2299 C CA . PHE C 2 63 ? 26.428 -31.220 16.964 1.00 20.08 63 PHE C CA 1
ATOM 2300 C C . PHE C 2 63 ? 27.446 -32.074 17.721 1.00 18.10 63 PHE C C 1
ATOM 2301 O O . PHE C 2 63 ? 28.104 -31.605 18.657 1.00 17.99 63 PHE C O 1
ATOM 2309 N N . SER C 2 64 ? 27.588 -33.326 17.292 1.00 17.84 64 SER C N 1
ATOM 2310 C CA . SER C 2 64 ? 28.382 -34.312 18.035 1.00 20.32 64 SER C CA 1
ATOM 2311 C C . SER C 2 64 ? 29.883 -33.934 18.141 1.00 20.39 64 SER C C 1
ATOM 2312 O O . SER C 2 64 ? 30.580 -34.393 19.052 1.00 17.74 64 SER C O 1
ATOM 2315 N N . SER C 2 65 ? 30.368 -33.099 17.224 1.00 20.50 65 SER C N 1
ATOM 2316 C CA . SER C 2 65 ? 31.782 -32.679 17.226 1.00 19.97 65 SER C CA 1
ATOM 2317 C C . SER C 2 65 ? 32.063 -31.393 18.032 1.00 18.24 65 SER C C 1
ATOM 2318 O O . SER C 2 65 ? 33.223 -31.025 18.208 1.00 21.14 65 SER C O 1
ATOM 2321 N N . ALA C 2 66 ? 31.025 -30.712 18.509 1.00 17.63 66 ALA C N 1
ATOM 2322 C CA . ALA C 2 66 ? 31.201 -29.432 19.212 1.00 15.28 66 ALA C CA 1
ATOM 2323 C C . ALA C 2 66 ? 31.964 -29.601 20.544 1.00 17.29 66 ALA C C 1
ATOM 2324 O O . ALA C 2 66 ? 31.673 -30.512 21.332 1.00 17.09 66 ALA C O 1
ATOM 2326 N N . LYS C 2 67 ? 32.933 -28.722 20.787 1.00 17.54 67 LYS C N 1
ATOM 2327 C CA . LYS C 2 67 ? 33.709 -28.731 22.032 1.00 18.06 67 LYS C CA 1
ATOM 2328 C C . LYS C 2 67 ? 34.379 -27.378 22.286 1.00 16.41 67 LYS C C 1
ATOM 2329 O O . LYS C 2 67 ? 34.530 -26.563 21.372 1.00 18.03 67 LYS C O 1
ATOM 2335 N N . ILE C 2 68 ? 34.815 -27.179 23.531 1.00 18.03 68 ILE C N 1
ATOM 2336 C CA . ILE C 2 68 ? 35.704 -26.072 23.881 1.00 16.70 68 ILE C CA 1
ATOM 2337 C C . ILE C 2 68 ? 36.952 -26.655 24.560 1.00 19.83 68 ILE C C 1
ATOM 2338 O O . ILE C 2 68 ? 36.939 -27.817 24.991 1.00 21.36 68 ILE C O 1
ATOM 2343 N N . GLU C 2 69 ? 38.023 -25.861 24.659 1.00 16.93 69 GLU C N 1
ATOM 2344 C CA . GLU C 2 69 ? 39.214 -26.292 25.394 1.00 20.49 69 GLU C CA 1
ATOM 2345 C C . GLU C 2 69 ? 39.060 -25.790 26.826 1.00 19.50 69 GLU C C 1
ATOM 2346 O O . GLU C 2 69 ? 39.292 -24.622 27.123 1.00 17.10 69 GLU C O 1
ATOM 2352 N N . VAL C 2 70 ? 38.633 -26.690 27.704 1.00 21.32 70 VAL C N 1
ATOM 2353 C CA . VAL C 2 70 ? 38.215 -26.316 29.051 1.00 22.02 70 VAL C CA 1
ATOM 2354 C C . VAL C 2 70 ? 39.334 -25.608 29.844 1.00 24.46 70 VAL C C 1
ATOM 2355 O O . VAL C 2 70 ? 39.067 -24.704 30.643 1.00 23.54 70 VAL C O 1
ATOM 2359 N N . SER C 2 71 ? 40.579 -25.987 29.588 1.00 25.15 71 SER C N 1
ATOM 2360 C CA . SER C 2 71 ? 41.709 -25.387 30.279 1.00 30.34 71 SER C CA 1
ATOM 2361 C C . SER C 2 71 ? 41.872 -23.880 30.019 1.00 31.41 71 SER C C 1
ATOM 2362 O O . SER C 2 71 ? 42.468 -23.174 30.833 1.00 35.04 71 SER C O 1
ATOM 2365 N N . GLN C 2 72 ? 41.352 -23.392 28.891 1.00 26.30 72 GLN C N 1
ATOM 2366 C CA . GLN C 2 72 ? 41.508 -21.988 28.514 1.00 24.43 72 GLN C CA 1
ATOM 2367 C C . GLN C 2 72 ? 40.447 -21.068 29.126 1.00 23.13 72 GLN C C 1
ATOM 2368 O O . GLN C 2 72 ? 40.570 -19.842 29.029 1.00 21.68 72 GLN C O 1
ATOM 2374 N N . LEU C 2 73 ? 39.414 -21.645 29.754 1.00 21.47 73 LEU C N 1
ATOM 2375 C CA . LEU C 2 73 ? 38.349 -20.849 30.383 1.00 21.98 73 LEU C CA 1
ATOM 2376 C C . LEU C 2 73 ? 38.867 -19.883 31.433 1.00 21.82 73 LEU C C 1
ATOM 2377 O O . LEU C 2 73 ? 38.327 -18.788 31.572 1.00 21.06 73 LEU C O 1
ATOM 2382 N N . LEU C 2 74 ? 39.897 -20.280 32.185 1.00 20.08 74 LEU C N 1
ATOM 2383 C CA . LEU C 2 74 ? 40.405 -19.413 33.245 1.00 22.46 74 LEU C CA 1
ATOM 2384 C C . LEU C 2 74 ? 41.087 -18.155 32.695 1.00 22.97 74 LEU C C 1
ATOM 2385 O O . LEU C 2 74 ? 41.217 -17.160 33.413 1.00 23.47 74 LEU C O 1
ATOM 2390 N N . LYS C 2 75 ? 41.491 -18.199 31.430 1.00 20.20 75 LYS C N 1
ATOM 2391 C CA . LYS C 2 75 ? 41.972 -17.003 30.729 1.00 22.74 75 LYS C CA 1
ATOM 2392 C C . LYS C 2 75 ? 40.860 -16.207 30.037 1.00 22.88 75 LYS C C 1
ATOM 2393 O O . LYS C 2 75 ? 41.139 -15.175 29.437 1.00 22.82 75 LYS C O 1
ATOM 2399 N N . GLY C 2 76 ? 39.617 -16.683 30.094 1.00 18.71 76 GLY C N 1
ATOM 2400 C CA . GLY C 2 76 ? 38.495 -16.004 29.445 1.00 20.48 76 GLY C CA 1
ATOM 2401 C C . GLY C 2 76 ? 38.143 -16.486 28.040 1.00 17.55 76 GLY C C 1
ATOM 2402 O O . GLY C 2 76 ? 37.247 -15.940 27.403 1.00 18.67 76 GLY C O 1
ATOM 2403 N N . ASP C 2 77 ? 38.819 -17.532 27.581 1.00 17.12 77 ASP C N 1
ATOM 2404 C CA . ASP C 2 77 ? 38.606 -18.122 26.254 1.00 17.19 77 ASP C CA 1
ATOM 2405 C C . ASP C 2 77 ? 37.585 -19.265 26.323 1.00 17.43 77 ASP C C 1
ATOM 2406 O O . ASP C 2 77 ? 37.817 -20.290 26.979 1.00 18.96 77 ASP C O 1
ATOM 2411 N N . ALA C 2 78 ? 36.458 -19.070 25.637 1.00 15.53 78 ALA C N 1
ATOM 2412 C CA . ALA C 2 78 ? 35.355 -20.033 25.604 1.00 15.88 78 ALA C CA 1
ATOM 2413 C C . ALA C 2 78 ? 34.997 -20.392 24.165 1.00 15.39 78 ALA C C 1
ATOM 2414 O O . ALA C 2 78 ? 33.871 -20.792 23.883 1.00 16.22 78 ALA C O 1
ATOM 2416 N N . SER C 2 79 ? 35.971 -20.261 23.277 1.00 13.14 79 SER C N 1
ATOM 2417 C CA . SER C 2 79 ? 35.795 -20.460 21.838 1.00 13.18 79 SER C CA 1
ATOM 2418 C C . SER C 2 79 ? 35.275 -21.869 21.504 1.00 13.24 79 SER C C 1
ATOM 2419 O O . SER C 2 79 ? 35.724 -22.875 22.075 1.00 13.70 79 SER C O 1
ATOM 2422 N N . LEU C 2 80 ? 34.287 -21.920 20.611 1.00 12.97 80 LEU C N 1
ATOM 2423 C CA . LEU C 2 80 ? 33.721 -23.187 20.163 1.00 15.18 80 LEU C CA 1
ATOM 2424 C C . LEU C 2 80 ? 34.510 -23.742 18.984 1.00 15.83 80 LEU C C 1
ATOM 2425 O O . LEU C 2 80 ? 34.847 -23.007 18.060 1.00 17.00 80 LEU C O 1
ATOM 2430 N N . LYS C 2 81 ? 34.783 -25.039 19.023 1.00 16.61 81 LYS C N 1
ATOM 2431 C CA . LYS C 2 81 ? 35.404 -25.751 17.913 1.00 17.96 81 LYS C CA 1
ATOM 2432 C C . LYS C 2 81 ? 34.437 -26.827 17.422 1.00 16.96 81 LYS C C 1
ATOM 2433 O O . LYS C 2 81 ? 33.796 -27.492 18.235 1.00 18.12 81 LYS C O 1
ATOM 2439 N N . MET C 2 82 ? 34.295 -26.966 16.100 1.00 18.81 82 MET C N 1
ATOM 2440 C CA . MET C 2 82 ? 33.583 -28.111 15.518 1.00 22.45 82 MET C CA 1
ATOM 2441 C C . MET C 2 82 ? 34.170 -28.516 14.165 1.00 21.10 82 MET C C 1
ATOM 2442 O O . MET C 2 82 ? 34.950 -27.763 13.546 1.00 19.32 82 MET C O 1
ATOM 2447 N N . ASP C 2 83 ? 33.833 -29.728 13.741 1.00 20.75 83 ASP C N 1
ATOM 2448 C CA . ASP C 2 83 ? 34.291 -30.234 12.449 1.00 22.28 83 ASP C CA 1
ATOM 2449 C C . ASP C 2 83 ? 33.475 -29.619 11.311 1.00 18.58 83 ASP C C 1
ATOM 2450 O O . ASP C 2 83 ? 32.382 -29.069 11.520 1.00 18.19 83 ASP C O 1
ATOM 2455 N N . LYS C 2 84 ? 34.017 -29.711 10.106 1.00 17.22 84 LYS C N 1
ATOM 2456 C CA . LYS C 2 84 ? 33.394 -29.074 8.947 1.00 17.90 84 LYS C CA 1
ATOM 2457 C C . LYS C 2 84 ? 32.003 -29.602 8.601 1.00 19.80 84 LYS C C 1
ATOM 2458 O O . LYS C 2 84 ? 31.199 -28.865 8.029 1.00 22.00 84 LYS C O 1
ATOM 2464 N N . SER C 2 85 ? 31.715 -30.858 8.942 1.00 20.35 85 SER C N 1
ATOM 2465 C CA . SER C 2 85 ? 30.403 -31.433 8.655 1.00 22.38 85 SER C CA 1
ATOM 2466 C C . SER C 2 85 ? 29.292 -30.753 9.473 1.00 22.65 85 SER C C 1
ATOM 2467 O O . SER C 2 85 ? 28.274 -30.272 8.911 1.00 21.15 85 SER C O 1
ATOM 2470 N N . ASP C 2 86 ? 29.508 -30.660 10.787 1.00 20.78 86 ASP C N 1
ATOM 2471 C CA . ASP C 2 86 ? 28.589 -29.928 11.665 1.00 21.65 86 ASP C CA 1
ATOM 2472 C C . ASP C 2 86 ? 28.520 -28.430 11.298 1.00 19.91 86 ASP C C 1
ATOM 2473 O O . ASP C 2 86 ? 27.473 -27.793 11.458 1.00 23.67 86 ASP C O 1
ATOM 2478 N N . ALA C 2 87 ? 29.613 -27.873 10.793 1.00 16.07 87 ALA C N 1
ATOM 2479 C CA . ALA C 2 87 ? 29.655 -26.441 10.458 1.00 16.21 87 ALA C CA 1
ATOM 2480 C C . ALA C 2 87 ? 28.885 -26.081 9.173 1.00 14.70 87 ALA C C 1
ATOM 2481 O O . ALA C 2 87 ? 28.095 -25.141 9.166 1.00 15.56 87 ALA C O 1
ATOM 2483 N N . VAL C 2 88 ? 29.140 -26.799 8.085 1.00 15.75 88 VAL C N 1
ATOM 2484 C CA . VAL C 2 88 ? 28.587 -26.426 6.764 1.00 15.74 88 VAL C CA 1
ATOM 2485 C C . VAL C 2 88 ? 27.042 -26.490 6.718 1.00 16.24 88 VAL C C 1
ATOM 2486 O O . VAL C 2 88 ? 26.418 -25.748 5.968 1.00 21.33 88 VAL C O 1
ATOM 2490 N N . SER C 2 89 ? 26.452 -27.362 7.527 1.00 16.83 89 SER C N 1
ATOM 2491 C CA . SER C 2 89 ? 24.994 -27.543 7.588 1.00 16.32 89 SER C CA 1
ATOM 2492 C C . SER C 2 89 ? 24.335 -26.672 8.681 1.00 17.49 89 SER C C 1
ATOM 2493 O O . SER C 2 89 ? 23.103 -26.662 8.822 1.00 19.07 89 SER C O 1
ATOM 2496 N N . HIS C 2 90 ? 25.150 -25.949 9.449 1.00 14.52 90 HIS C N 1
ATOM 2497 C CA . HIS C 2 90 ? 24.656 -25.113 10.547 1.00 14.57 90 HIS C CA 1
ATOM 2498 C C . HIS C 2 90 ? 25.293 -23.737 10.545 1.00 13.53 90 HIS C C 1
ATOM 2499 O O . HIS C 2 90 ? 25.821 -23.293 11.562 1.00 15.58 90 HIS C O 1
ATOM 2506 N N . THR C 2 91 ? 25.255 -23.065 9.393 1.00 13.87 91 THR C N 1
ATOM 2507 C CA . THR C 2 91 ? 25.722 -21.683 9.314 1.00 12.99 91 THR C CA 1
ATOM 2508 C C . THR C 2 91 ? 24.648 -20.749 9.888 1.00 13.81 91 THR C C 1
ATOM 2509 O O . THR C 2 91 ? 23.440 -21.074 9.900 1.00 14.84 91 THR C O 1
ATOM 2513 N N . GLY C 2 92 ? 25.094 -19.605 10.383 1.00 12.25 92 GLY C N 1
ATOM 2514 C CA . GLY C 2 92 ? 24.197 -18.645 11.006 1.00 13.31 92 GLY C CA 1
ATOM 2515 C C . GLY C 2 92 ? 24.740 -18.060 12.299 1.00 13.07 92 GLY C C 1
ATOM 2516 O O . GLY C 2 92 ? 25.952 -18.072 12.561 1.00 12.32 92 GLY C O 1
ATOM 2517 N N . ASN C 2 93 ? 23.832 -17.536 13.113 1.00 13.68 93 ASN C N 1
ATOM 2518 C CA . ASN C 2 93 ? 24.225 -16.812 14.317 1.00 12.51 93 ASN C CA 1
ATOM 2519 C C . ASN C 2 93 ? 24.326 -17.685 15.562 1.00 12.23 93 ASN C C 1
ATOM 2520 O O . ASN C 2 93 ? 23.363 -18.360 15.922 1.00 12.10 93 ASN C O 1
ATOM 2525 N N . TYR C 2 94 ? 25.506 -17.638 16.188 1.00 10.92 94 TYR C N 1
ATOM 2526 C CA . TYR C 2 94 ? 25.829 -18.377 17.412 1.00 13.38 94 TYR C CA 1
ATOM 2527 C C . TYR C 2 94 ? 25.952 -17.404 18.583 1.00 14.77 94 TYR C C 1
ATOM 2528 O O . TYR C 2 94 ? 26.585 -16.357 18.460 1.00 12.83 94 TYR C O 1
ATOM 2537 N N . THR C 2 95 ? 25.358 -17.763 19.716 1.00 14.30 95 THR C N 1
ATOM 2538 C CA . THR C 2 95 ? 25.466 -16.972 20.931 1.00 14.64 95 THR C CA 1
ATOM 2539 C C . THR C 2 95 ? 26.349 -17.707 21.927 1.00 15.29 95 THR C C 1
ATOM 2540 O O . THR C 2 95 ? 26.103 -18.884 22.231 1.00 14.41 95 THR C O 1
ATOM 2544 N N . CYS C 2 96 ? 27.375 -17.013 22.417 1.00 15.07 96 CYS C N 1
ATOM 2545 C CA . CYS C 2 96 ? 28.239 -17.530 23.468 1.00 15.74 96 CYS C CA 1
ATOM 2546 C C . CYS C 2 96 ? 27.828 -16.880 24.796 1.00 16.01 96 CYS C C 1
ATOM 2547 O O . CYS C 2 96 ? 27.945 -15.651 24.944 1.00 14.66 96 CYS C O 1
ATOM 2550 N N . GLU C 2 97 ? 27.345 -17.694 25.734 1.00 12.35 97 GLU C N 1
ATOM 2551 C CA . GLU C 2 97 ? 26.955 -17.213 27.072 1.00 13.79 97 GLU C CA 1
ATOM 2552 C C . GLU C 2 97 ? 27.885 -17.775 28.156 1.00 11.93 97 GLU C C 1
ATOM 2553 O O . GLU C 2 97 ? 28.023 -18.995 28.290 1.00 15.41 97 GLU C O 1
ATOM 2559 N N . VAL C 2 98 ? 28.519 -16.891 28.922 1.00 13.62 98 VAL C N 1
ATOM 2560 C CA . VAL C 2 98 ? 29.423 -17.303 29.993 1.00 13.30 98 VAL C CA 1
ATOM 2561 C C . VAL C 2 98 ? 28.945 -16.758 31.338 1.00 13.36 98 VAL C C 1
ATOM 2562 O O . VAL C 2 98 ? 28.461 -15.624 31.436 1.00 14.50 98 VAL C O 1
ATOM 2566 N N . THR C 2 99 ? 29.077 -17.598 32.357 1.00 14.76 99 THR C N 1
ATOM 2567 C CA . THR C 2 99 ? 28.719 -17.260 33.722 1.00 15.33 99 THR C CA 1
ATOM 2568 C C . THR C 2 99 ? 29.914 -17.600 34.618 1.00 15.93 99 THR C C 1
ATOM 2569 O O . THR C 2 99 ? 30.530 -18.650 34.468 1.00 16.94 99 THR C O 1
ATOM 2573 N N . GLU C 2 100 ? 30.234 -16.713 35.553 1.00 16.84 100 GLU C N 1
ATOM 2574 C CA . GLU C 2 100 ? 31.270 -16.968 36.541 1.00 14.55 100 GLU C CA 1
ATOM 2575 C C . GLU C 2 100 ? 30.726 -16.531 37.877 1.00 15.26 100 GLU C C 1
ATOM 2576 O O . GLU C 2 100 ? 30.508 -15.332 38.092 1.00 15.50 100 GLU C O 1
ATOM 2582 N N . LEU C 2 101 ? 30.514 -17.507 38.756 1.00 14.53 101 LEU C N 1
ATOM 2583 C CA . LEU C 2 101 ? 29.780 -17.311 40.007 1.00 15.54 101 LEU C CA 1
ATOM 2584 C C . LEU C 2 101 ? 28.419 -16.663 39.668 1.00 16.68 101 LEU C C 1
ATOM 2585 O O . LEU C 2 101 ? 27.586 -17.334 39.086 1.00 16.05 101 LEU C O 1
ATOM 2590 N N . THR C 2 102 ? 28.212 -15.387 40.009 1.00 17.23 102 THR C N 1
ATOM 2591 C CA . THR C 2 102 ? 26.959 -14.676 39.722 1.00 17.55 102 THR C CA 1
ATOM 2592 C C . THR C 2 102 ? 27.026 -13.725 38.504 1.00 16.77 102 THR C C 1
ATOM 2593 O O . THR C 2 102 ? 25.995 -13.373 37.925 1.00 20.69 102 THR C O 1
ATOM 2597 N N . ARG C 2 103 ? 28.226 -13.369 38.060 1.00 15.26 103 ARG C N 1
ATOM 2598 C CA . ARG C 2 103 ? 28.370 -12.529 36.859 1.00 14.59 103 ARG C CA 1
ATOM 2599 C C . ARG C 2 103 ? 28.038 -13.317 35.587 1.00 14.80 103 ARG C C 1
ATOM 2600 O O . ARG C 2 103 ? 28.435 -14.469 35.449 1.00 14.47 103 ARG C O 1
ATOM 2608 N N . GLU C 2 104 ? 27.320 -12.686 34.660 1.00 15.06 104 GLU C N 1
ATOM 2609 C CA . GLU C 2 104 ? 27.000 -13.304 33.373 1.00 14.29 104 GLU C CA 1
ATOM 2610 C C . GLU C 2 104 ? 27.112 -12.306 32.232 1.00 14.63 104 GLU C C 1
ATOM 2611 O O . GLU C 2 104 ? 27.139 -11.080 32.430 1.00 13.58 104 GLU C O 1
ATOM 2617 N N . GLY C 2 105 ? 27.179 -12.850 31.029 1.00 12.40 105 GLY C N 1
ATOM 2618 C CA . GLY C 2 105 ? 27.190 -12.063 29.823 1.00 13.44 105 GLY C CA 1
ATOM 2619 C C . GLY C 2 105 ? 27.071 -12.966 28.616 1.00 12.54 105 GLY C C 1
ATOM 2620 O O . GLY C 2 105 ? 27.281 -14.186 28.713 1.00 12.00 105 GLY C O 1
ATOM 2621 N N . GLU C 2 106 ? 26.756 -12.371 27.472 1.00 13.38 106 GLU C N 1
ATOM 2622 C CA . GLU C 2 106 ? 26.781 -13.096 26.213 1.00 14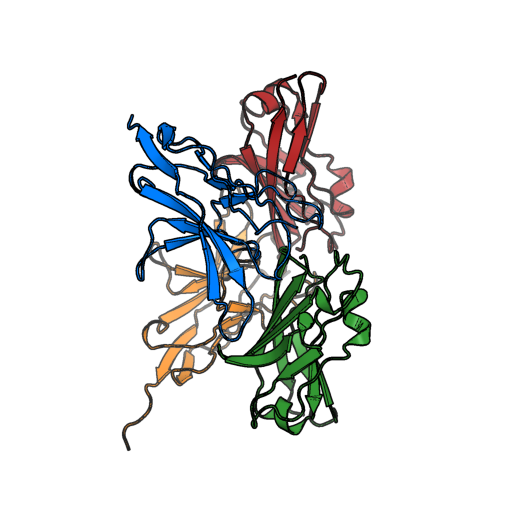.60 106 GLU C CA 1
ATOM 2623 C C . GLU C 2 106 ? 27.182 -12.210 25.038 1.00 16.05 106 GLU C C 1
ATOM 2624 O O . GLU C 2 106 ? 27.152 -10.974 25.113 1.00 14.49 106 GLU C O 1
ATOM 2630 N N . THR C 2 107 ? 27.574 -12.867 23.954 1.00 15.72 107 THR C N 1
ATOM 2631 C CA . THR C 2 107 ? 27.950 -12.186 22.723 1.00 15.29 107 THR C CA 1
ATOM 2632 C C . THR C 2 107 ? 27.527 -13.070 21.544 1.00 14.60 107 THR C C 1
ATOM 2633 O O . THR C 2 107 ? 27.380 -14.272 21.698 1.00 12.33 107 THR C O 1
ATOM 2637 N N . ILE C 2 108 ? 27.312 -12.463 20.382 1.00 13.97 108 ILE C N 1
ATOM 2638 C CA . ILE C 2 108 ? 26.815 -13.171 19.199 1.00 14.64 108 ILE C CA 1
ATOM 2639 C C . ILE C 2 108 ? 27.865 -13.054 18.103 1.00 17.10 108 ILE C C 1
ATOM 2640 O O . ILE C 2 108 ? 28.500 -12.013 17.961 1.00 14.82 108 ILE C O 1
ATOM 2645 N N . ILE C 2 109 ? 28.064 -14.139 17.360 1.00 15.96 109 ILE C N 1
ATOM 2646 C CA . ILE C 2 109 ? 29.001 -14.175 16.230 1.00 14.19 109 ILE C CA 1
ATOM 2647 C C . ILE C 2 109 ? 28.284 -14.876 15.076 1.00 14.36 109 ILE C C 1
ATOM 2648 O O . ILE C 2 109 ? 27.668 -15.936 15.282 1.00 15.60 109 ILE C O 1
ATOM 2653 N N . GLU C 2 110 ? 28.350 -14.301 13.874 1.00 12.40 110 GLU C N 1
ATOM 2654 C CA . GLU C 2 110 ? 27.818 -14.995 12.707 1.00 13.21 110 GLU C CA 1
ATOM 2655 C C . GLU C 2 110 ? 28.885 -15.910 12.081 1.00 13.00 110 GLU C C 1
ATOM 2656 O O . GLU C 2 110 ? 30.000 -15.455 11.748 1.00 14.16 110 GLU C O 1
ATOM 2662 N N . LEU C 2 111 ? 28.540 -17.193 11.941 1.00 11.51 111 LEU C N 1
ATOM 2663 C CA . LEU C 2 111 ? 29.374 -18.173 11.220 1.00 11.27 111 LEU C CA 1
ATOM 2664 C C . LEU C 2 111 ? 28.921 -18.186 9.754 1.00 11.64 111 LEU C C 1
ATOM 2665 O O . LEU C 2 111 ? 27.779 -18.541 9.448 1.00 11.39 111 LEU C O 1
ATOM 2670 N N . LYS C 2 112 ? 29.816 -17.788 8.859 1.00 12.11 112 LYS C N 1
ATOM 2671 C CA . LYS C 2 112 ? 29.508 -17.652 7.443 1.00 12.57 112 LYS C CA 1
ATOM 2672 C C . LYS C 2 112 ? 30.305 -18.647 6.616 1.00 15.04 112 LYS C C 1
ATOM 2673 O O . LYS C 2 112 ? 31.511 -18.803 6.810 1.00 14.46 112 LYS C O 1
ATOM 2679 N N . TYR C 2 113 ? 29.631 -19.297 5.677 1.00 14.02 113 TYR C N 1
ATOM 2680 C CA . TYR C 2 113 ? 30.302 -20.192 4.732 1.00 14.88 113 TYR C CA 1
ATOM 2681 C C . TYR C 2 113 ? 30.378 -19.524 3.372 1.00 16.11 113 TYR C C 1
ATOM 2682 O O . TYR C 2 113 ? 29.361 -19.097 2.816 1.00 16.22 113 TYR C O 1
ATOM 2691 N N . ARG C 2 114 ? 31.595 -19.410 2.852 1.00 15.05 114 ARG C N 1
ATOM 2692 C CA . ARG C 2 114 ? 31.823 -18.828 1.536 1.00 16.32 114 ARG C CA 1
ATOM 2693 C C . ARG C 2 114 ? 32.019 -19.947 0.513 1.00 16.69 114 ARG C C 1
ATOM 2694 O O . ARG C 2 114 ? 32.893 -20.806 0.679 1.00 17.28 114 ARG C O 1
ATOM 2702 N N . VAL C 2 115 ? 31.189 -19.938 -0.529 1.00 16.24 115 VAL C N 1
ATOM 2703 C CA . VAL C 2 115 ? 31.257 -20.925 -1.600 1.00 16.97 115 VAL C CA 1
ATOM 2704 C C . VAL C 2 115 ? 32.364 -20.489 -2.567 1.00 17.35 115 VAL C C 1
ATOM 2705 O O . VAL C 2 115 ? 32.368 -19.363 -3.050 1.00 18.25 115 VAL C O 1
ATOM 2709 N N . VAL C 2 116 ? 33.301 -21.386 -2.838 1.00 18.87 116 VAL C N 1
ATOM 2710 C CA . VAL C 2 116 ? 34.392 -21.096 -3.769 1.00 19.35 116 VAL C CA 1
ATOM 2711 C C . VAL C 2 116 ? 34.223 -21.961 -5.007 1.00 21.53 116 VAL C C 1
ATOM 2712 O O . VAL C 2 116 ? 34.063 -23.169 -4.885 1.00 26.03 116 VAL C O 1
ATOM 2724 N N . LEU D 2 2 ? 31.608 3.644 14.047 1.00 15.23 2 LEU D N 1
ATOM 2725 C CA . LEU D 2 2 ? 32.650 4.021 15.001 1.00 15.50 2 LEU D CA 1
ATOM 2726 C C . LEU D 2 2 ? 32.372 3.255 16.290 1.00 15.26 2 LEU D C 1
ATOM 2727 O O . LEU D 2 2 ? 31.214 3.176 16.736 1.00 14.69 2 LEU D O 1
ATOM 2732 N N . LEU D 2 3 ? 33.426 2.668 16.856 1.00 12.67 3 LEU D N 1
ATOM 2733 C CA . LEU D 2 3 ? 33.349 1.845 18.062 1.00 16.24 3 LEU D CA 1
ATOM 2734 C C . LEU D 2 3 ? 33.994 2.579 19.243 1.00 14.63 3 LEU D C 1
ATOM 2735 O O . LEU D 2 3 ? 34.957 3.333 19.073 1.00 15.14 3 LEU D O 1
ATOM 2740 N N . PHE D 2 4 ? 33.470 2.349 20.440 1.00 16.09 4 PHE D N 1
ATOM 2741 C CA . PHE D 2 4 ? 33.861 3.129 21.625 1.00 16.09 4 PHE D CA 1
ATOM 2742 C C . PHE D 2 4 ? 34.467 2.284 22.744 1.00 16.95 4 PHE D C 1
ATOM 2743 O O . PHE D 2 4 ? 34.113 1.120 22.936 1.00 18.03 4 PHE D O 1
ATOM 2751 N N . ASN D 2 5 ? 35.386 2.891 23.486 1.00 18.07 5 ASN D N 1
ATOM 2752 C CA . ASN D 2 5 ? 35.871 2.343 24.752 1.00 19.11 5 ASN D CA 1
ATOM 2753 C C . ASN D 2 5 ? 34.924 2.867 25.823 1.00 20.35 5 ASN D C 1
ATOM 2754 O O . ASN D 2 5 ? 35.070 3.988 26.297 1.00 21.24 5 ASN D O 1
ATOM 2759 N N . LYS D 2 6 ? 33.933 2.054 26.178 1.00 20.97 6 LYS D N 1
ATOM 2760 C CA . LYS D 2 6 ? 32.801 2.510 27.000 1.00 21.82 6 LYS D CA 1
ATOM 2761 C C . LYS D 2 6 ? 33.128 2.779 28.483 1.00 21.78 6 LYS D C 1
ATOM 2762 O O . LYS D 2 6 ? 34.007 2.152 29.060 1.00 23.04 6 LYS D O 1
ATOM 2768 N N . THR D 2 7 ? 32.418 3.748 29.066 1.00 20.99 7 THR D N 1
ATOM 2769 C CA . THR D 2 7 ? 32.475 4.034 30.490 1.00 20.93 7 THR D CA 1
ATOM 2770 C C . THR D 2 7 ? 31.043 4.062 30.998 1.00 17.93 7 THR D C 1
ATOM 2771 O O . THR D 2 7 ? 30.200 4.748 30.437 1.00 19.45 7 THR D O 1
ATOM 2775 N N . LYS D 2 8 ? 30.766 3.319 32.057 1.00 18.06 8 LYS D N 1
ATOM 2776 C CA . LYS D 2 8 ? 29.400 3.251 32.587 1.00 17.22 8 LYS D CA 1
ATOM 2777 C C . LYS D 2 8 ? 28.979 4.622 33.135 1.00 16.83 8 LYS D C 1
ATOM 2778 O O . LYS D 2 8 ? 27.900 5.125 32.832 1.00 15.74 8 LYS D O 1
ATOM 2784 N N . SER D 2 9 ? 29.839 5.196 33.973 1.00 16.28 9 SER D N 1
ATOM 2785 C CA . SER D 2 9 ? 29.544 6.439 34.660 1.00 15.83 9 SER D CA 1
ATOM 2786 C C . SER D 2 9 ? 30.820 7.134 35.160 1.00 17.23 9 SER D C 1
ATOM 2787 O O . SER D 2 9 ? 31.888 6.511 35.307 1.00 16.63 9 SER D O 1
ATOM 2790 N N . VAL D 2 10 ? 30.700 8.429 35.428 1.00 14.51 10 VAL D N 1
ATOM 2791 C CA . VAL D 2 10 ? 31.733 9.171 36.146 1.00 15.30 10 VAL D CA 1
ATOM 2792 C C . VAL D 2 10 ? 31.052 9.945 37.275 1.00 14.58 10 VAL D C 1
ATOM 2793 O O . VAL D 2 10 ? 29.874 10.281 37.177 1.00 15.71 10 VAL D O 1
ATOM 2797 N N . GLU D 2 11 ? 31.812 10.229 38.323 1.00 15.73 11 GLU D N 1
ATOM 2798 C CA . GLU D 2 11 ? 31.306 10.893 39.518 1.00 18.33 11 GLU D CA 1
ATOM 2799 C C . GLU D 2 11 ? 32.120 12.141 39.824 1.00 17.82 11 GLU D C 1
ATOM 2800 O O . GLU D 2 11 ? 33.329 12.177 39.558 1.00 18.80 11 GLU D O 1
ATOM 2806 N N . PHE D 2 12 ? 31.447 13.163 40.357 1.00 16.65 12 PHE D N 1
ATOM 2807 C CA . PHE D 2 12 ? 32.102 14.336 40.941 1.00 17.85 12 PHE D CA 1
ATOM 2808 C C . PHE D 2 12 ? 31.496 14.731 42.298 1.00 17.81 12 PHE D C 1
ATOM 2809 O O . PHE D 2 12 ? 30.399 14.294 42.671 1.00 17.94 12 PHE D O 1
ATOM 2817 N N . THR D 2 13 ? 32.229 15.558 43.030 1.00 18.84 13 THR D N 1
ATOM 2818 C CA . THR D 2 13 ? 31.777 16.111 44.312 1.00 20.64 13 THR D CA 1
ATOM 2819 C C . THR D 2 13 ? 31.865 17.635 44.269 1.00 20.53 13 THR D C 1
ATOM 2820 O O . THR D 2 13 ? 32.237 18.203 43.249 1.00 21.06 13 THR D O 1
ATOM 2824 N N . PHE D 2 14 ? 31.552 18.287 45.392 1.00 21.64 14 PHE D N 1
ATOM 2825 C CA . PHE D 2 14 ? 31.697 19.742 45.523 1.00 22.56 14 PHE D CA 1
ATOM 2826 C C . PHE D 2 14 ? 33.110 20.214 45.193 1.00 22.77 14 PHE D C 1
ATOM 2827 O O . PHE D 2 14 ? 33.304 21.358 44.790 1.00 26.07 14 PHE D O 1
ATOM 2835 N N . GLY D 2 15 ? 34.092 19.327 45.336 1.00 22.11 15 GLY D N 1
ATOM 2836 C CA . GLY D 2 15 ? 35.488 19.683 45.112 1.00 25.03 15 GLY D CA 1
ATOM 2837 C C . GLY D 2 15 ? 35.908 19.915 43.670 1.00 25.27 15 GLY D C 1
ATOM 2838 O O . GLY D 2 15 ? 36.884 20.632 43.421 1.00 26.44 15 GLY D O 1
ATOM 2839 N N . ASN D 2 16 ? 35.196 19.307 42.721 1.00 24.25 16 ASN D N 1
ATOM 2840 C CA . ASN D 2 16 ? 35.478 19.501 41.308 1.00 21.39 16 ASN D CA 1
ATOM 2841 C C . ASN D 2 16 ? 35.093 20.902 40.846 1.00 23.81 16 ASN D C 1
ATOM 2842 O O . ASN D 2 16 ? 33.922 21.272 40.924 1.00 27.48 16 ASN D O 1
ATOM 2847 N N . ASP D 2 17 ? 36.069 21.670 40.363 1.00 24.83 17 ASP D N 1
ATOM 2848 C CA . ASP D 2 17 ? 35.804 22.989 39.753 1.00 26.70 17 ASP D CA 1
ATOM 2849 C C . ASP D 2 17 ? 35.219 22.848 38.345 1.00 26.04 17 ASP D C 1
ATOM 2850 O O . ASP D 2 17 ? 34.413 23.667 37.893 1.00 24.25 17 ASP D O 1
ATOM 2855 N N . THR D 2 18 ? 35.675 21.818 37.646 1.00 23.46 18 THR D N 1
ATOM 2856 C CA . THR D 2 18 ? 35.193 21.479 36.317 1.00 23.22 18 THR D CA 1
ATOM 2857 C C . THR D 2 18 ? 34.967 19.970 36.295 1.00 22.50 18 THR D C 1
ATOM 2858 O O . THR D 2 18 ? 35.464 19.243 37.173 1.00 21.00 18 THR D O 1
ATOM 2862 N N . VAL D 2 19 ? 34.207 19.505 35.313 1.00 19.74 19 VAL D N 1
ATOM 2863 C CA . VAL D 2 19 ? 33.988 18.077 35.127 1.00 20.38 19 VAL D CA 1
ATOM 2864 C C . VAL D 2 19 ? 34.343 17.656 33.699 1.00 19.03 19 VAL D C 1
ATOM 2865 O O . VAL D 2 19 ? 34.327 18.472 32.776 1.00 18.03 19 VAL D O 1
ATOM 2869 N N . VAL D 2 20 ? 34.697 16.385 33.554 1.00 16.83 20 VAL D N 1
ATOM 2870 C CA . VAL D 2 20 ? 34.967 15.768 32.268 1.00 16.69 20 VAL D CA 1
ATOM 2871 C C . VAL D 2 20 ? 34.138 14.502 32.136 1.00 17.50 20 VAL D C 1
ATOM 2872 O O . VAL D 2 20 ? 34.145 13.653 33.038 1.00 15.50 20 VAL D O 1
ATOM 2876 N N . ILE D 2 21 ? 33.410 14.394 31.021 1.00 15.96 21 ILE D N 1
ATOM 2877 C CA . ILE D 2 21 ? 32.691 13.189 30.675 1.00 14.57 21 ILE D CA 1
ATOM 2878 C C . ILE D 2 21 ? 33.478 12.543 29.530 1.00 16.63 21 ILE D C 1
ATOM 2879 O O . ILE D 2 21 ? 33.589 13.124 28.445 1.00 12.82 21 ILE D O 1
ATOM 2884 N N . PRO D 2 22 ? 34.031 11.340 29.768 1.00 16.96 22 PRO D N 1
ATOM 2885 C CA . PRO D 2 22 ? 34.885 10.708 28.749 1.00 17.11 22 PRO D CA 1
ATOM 2886 C C . PRO D 2 22 ? 34.111 10.169 27.544 1.00 16.97 22 PRO D C 1
ATOM 2887 O O . PRO D 2 22 ? 32.986 9.654 27.675 1.00 14.62 22 PRO D O 1
ATOM 2891 N N . CYS D 2 23 ? 34.720 10.304 26.373 1.00 15.33 23 CYS D N 1
ATOM 2892 C CA . CYS D 2 23 ? 34.222 9.696 25.155 1.00 14.73 23 CYS D CA 1
ATOM 2893 C C . CYS D 2 23 ? 35.424 9.401 24.273 1.00 15.31 23 CYS D C 1
ATOM 2894 O O . CYS D 2 23 ? 36.121 10.326 23.851 1.00 16.02 23 CYS D O 1
ATOM 2897 N N . PHE D 2 24 ? 35.670 8.113 24.022 1.00 14.66 24 PHE D N 1
ATOM 2898 C CA . PHE D 2 24 ? 36.837 7.664 23.263 1.00 15.72 24 PHE D CA 1
ATOM 2899 C C . PHE D 2 24 ? 36.459 6.650 22.195 1.00 14.78 24 PHE D C 1
ATOM 2900 O O . PHE D 2 24 ? 36.008 5.546 22.498 1.00 16.40 24 PHE D O 1
ATOM 2908 N N . VAL D 2 25 ? 36.669 7.037 20.948 1.00 15.12 25 VAL D N 1
ATOM 2909 C CA . VAL D 2 25 ? 36.488 6.170 19.799 1.00 14.61 25 VAL D CA 1
ATOM 2910 C C . VAL D 2 25 ? 37.774 5.348 19.605 1.00 15.65 25 VAL D C 1
ATOM 2911 O O . VAL D 2 25 ? 38.872 5.888 19.598 1.00 14.77 25 VAL D O 1
ATOM 2915 N N . THR D 2 26 ? 37.625 4.035 19.471 1.00 14.38 26 THR D N 1
ATOM 2916 C CA . THR D 2 26 ? 38.757 3.126 19.329 1.00 15.38 26 THR D CA 1
ATOM 2917 C C . THR D 2 26 ? 39.223 2.858 17.887 1.00 16.32 26 THR D C 1
ATOM 2918 O O . THR D 2 26 ? 40.325 2.330 17.696 1.00 17.62 26 THR D O 1
ATOM 2922 N N . ASN D 2 27 ? 38.419 3.215 16.879 1.00 12.19 27 ASN D N 1
ATOM 2923 C CA . ASN D 2 27 ? 38.791 2.980 15.486 1.00 15.86 27 ASN D CA 1
ATOM 2924 C C . ASN D 2 27 ? 38.703 4.242 14.636 1.00 14.95 27 ASN D C 1
ATOM 2925 O O . ASN D 2 27 ? 38.349 4.185 13.464 1.00 16.08 27 ASN D O 1
ATOM 2930 N N . MET D 2 28 ? 39.056 5.375 15.232 1.00 18.09 28 MET D N 1
ATOM 2931 C CA . MET D 2 28 ? 39.110 6.655 14.520 1.00 18.50 28 MET D CA 1
ATOM 2932 C C . MET D 2 28 ? 40.191 6.599 13.441 1.00 19.28 28 MET D C 1
ATOM 2933 O O . MET D 2 28 ? 41.290 6.102 13.681 1.00 16.20 28 MET D O 1
ATOM 2938 N N . GLU D 2 29 ? 39.865 7.102 12.253 1.00 16.90 29 GLU D N 1
ATOM 2939 C CA . GLU D 2 29 ? 40.795 7.135 11.140 1.00 18.71 29 GLU D CA 1
ATOM 2940 C C . GLU D 2 29 ? 40.796 8.513 10.464 1.00 18.43 29 GLU D C 1
ATOM 2941 O O . GLU D 2 29 ? 41.257 8.636 9.329 1.00 18.63 29 GLU D O 1
ATOM 2947 N N . ALA D 2 30 ? 40.284 9.537 11.157 1.00 18.83 30 ALA D N 1
ATOM 2948 C CA . ALA D 2 30 ? 40.139 10.884 10.575 1.00 19.50 30 ALA D CA 1
ATOM 2949 C C . ALA D 2 30 ? 41.493 11.458 10.207 1.00 21.72 30 ALA D C 1
ATOM 2950 O O . ALA D 2 30 ? 42.462 11.309 10.957 1.00 20.57 30 ALA D O 1
ATOM 2952 N N . GLN D 2 31 ? 41.548 12.116 9.051 1.00 22.10 31 GLN D N 1
ATOM 2953 C CA . GLN D 2 31 ? 42.779 12.734 8.565 1.00 23.34 31 GLN D CA 1
ATOM 2954 C C . GLN D 2 31 ? 42.785 14.243 8.753 1.00 22.63 31 GLN D C 1
ATOM 2955 O O . GLN D 2 31 ? 43.837 14.872 8.707 1.00 24.95 31 GLN D O 1
ATOM 2961 N N . ASN D 2 32 ? 41.604 14.806 8.978 1.00 19.83 32 ASN D N 1
ATOM 2962 C CA . ASN D 2 32 ? 41.421 16.231 9.247 1.00 21.02 32 ASN D CA 1
ATOM 2963 C C . ASN D 2 32 ? 40.154 16.379 10.076 1.00 17.37 32 ASN D C 1
ATOM 2964 O O . ASN D 2 32 ? 39.217 15.589 9.909 1.00 17.44 32 ASN D O 1
ATOM 2969 N N . THR D 2 33 ? 40.085 17.401 10.922 1.00 17.47 33 THR D N 1
ATOM 2970 C CA . THR D 2 33 ? 38.863 17.652 11.703 1.00 17.82 33 THR D CA 1
ATOM 2971 C C . THR D 2 33 ? 37.619 17.993 10.836 1.00 18.47 33 THR D C 1
ATOM 2972 O O . THR D 2 33 ? 36.478 17.831 11.287 1.00 15.86 33 THR D O 1
ATOM 2976 N N . THR D 2 34 ? 37.839 18.416 9.594 1.00 18.73 34 THR D N 1
ATOM 2977 C CA . THR D 2 34 ? 36.730 18.662 8.655 1.00 18.13 34 THR D CA 1
ATOM 2978 C C . THR D 2 34 ? 35.894 17.403 8.399 1.00 18.71 34 THR D C 1
ATOM 2979 O O . THR D 2 34 ? 34.734 17.507 7.980 1.00 19.13 34 THR D O 1
ATOM 2983 N N . GLU D 2 35 ? 36.479 16.228 8.649 1.00 14.19 35 GLU D N 1
ATOM 2984 C CA . GLU D 2 35 ? 35.784 14.948 8.450 1.00 16.96 35 GLU D CA 1
ATOM 2985 C C . GLU D 2 35 ? 34.819 14.553 9.584 1.00 16.45 35 GLU D C 1
ATOM 2986 O O . GLU D 2 35 ? 34.037 13.586 9.437 1.00 15.04 35 GLU D O 1
ATOM 2992 N N . VAL D 2 36 ? 34.885 15.295 10.697 1.00 13.57 36 VAL D N 1
ATOM 2993 C CA . VAL D 2 36 ? 34.295 14.884 11.970 1.00 14.63 36 VAL D CA 1
ATOM 2994 C C . VAL D 2 36 ? 33.106 15.761 12.394 1.00 15.14 36 VAL D C 1
ATOM 2995 O O . VAL D 2 36 ? 33.089 16.965 12.148 1.00 15.31 36 VAL D O 1
ATOM 2999 N N . TYR D 2 37 ? 32.122 15.127 13.031 1.00 12.46 37 TYR D N 1
ATOM 3000 C CA . TYR D 2 37 ? 31.002 15.809 13.670 1.00 14.03 37 TYR D CA 1
ATOM 3001 C C . TYR D 2 37 ? 30.800 15.192 15.046 1.00 13.05 37 TYR D C 1
ATOM 3002 O O . TYR D 2 37 ? 30.841 13.973 15.179 1.00 13.73 37 TYR D O 1
ATOM 3011 N N . VAL D 2 38 ? 30.558 16.025 16.049 1.00 13.93 38 VAL D N 1
ATOM 3012 C CA . VAL D 2 38 ? 30.288 15.557 17.415 1.00 12.90 38 VAL D CA 1
ATOM 3013 C C . VAL D 2 38 ? 28.979 16.150 17.911 1.00 10.99 38 VAL D C 1
ATOM 3014 O O . VAL D 2 38 ? 28.737 17.338 17.737 1.00 14.33 38 VAL D O 1
ATOM 3018 N N . LYS D 2 39 ? 28.123 15.314 18.492 1.00 13.92 39 LYS D N 1
ATOM 3019 C CA . LYS D 2 39 ? 26.980 15.796 19.271 1.00 14.09 39 LYS D CA 1
ATOM 3020 C C . LYS D 2 39 ? 27.048 15.168 20.655 1.00 16.25 39 LYS D C 1
ATOM 3021 O O . LYS D 2 39 ? 27.226 13.949 20.791 1.00 16.96 39 LYS D O 1
ATOM 3027 N N . TRP D 2 40 ? 26.866 15.997 21.668 1.00 14.14 40 TRP D N 1
ATOM 3028 C CA . TRP D 2 40 ? 26.589 15.522 23.008 1.00 15.39 40 TRP D CA 1
ATOM 3029 C C . TRP D 2 40 ? 25.144 15.866 23.317 1.00 16.33 40 TRP D C 1
ATOM 3030 O O . TRP D 2 40 ? 24.728 17.025 23.164 1.00 17.25 40 TRP D O 1
ATOM 3041 N N . LYS D 2 41 ? 24.391 14.867 23.764 1.00 15.81 41 LYS D N 1
ATOM 3042 C CA . LYS D 2 41 ? 22.957 15.011 24.019 1.00 16.89 41 LYS D CA 1
ATOM 3043 C C . LYS D 2 41 ? 22.623 14.742 25.483 1.00 16.99 41 LYS D C 1
ATOM 3044 O O . LYS D 2 41 ? 23.217 13.858 26.135 1.00 15.17 41 LYS D O 1
ATOM 3050 N N . PHE D 2 42 ? 21.653 15.495 25.982 1.00 17.42 42 PHE D N 1
ATOM 3051 C CA . PHE D 2 42 ? 21.163 15.357 27.339 1.00 18.13 42 PHE D CA 1
ATOM 3052 C C . PHE D 2 42 ? 19.649 15.542 27.300 1.00 17.29 42 PHE D C 1
ATOM 3053 O O . PHE D 2 42 ? 19.146 16.553 26.776 1.00 16.87 42 PHE D O 1
ATOM 3061 N N . LYS D 2 43 ? 18.928 14.554 27.824 1.00 17.65 43 LYS D N 1
ATOM 3062 C CA . LYS D 2 43 ? 17.470 14.555 27.781 1.00 21.15 43 LYS D CA 1
ATOM 3063 C C . LYS D 2 43 ? 16.927 14.895 26.371 1.00 22.56 43 LYS D C 1
ATOM 3064 O O . LYS D 2 43 ? 16.007 15.680 26.228 1.00 22.04 43 LYS D O 1
ATOM 3070 N N . GLY D 2 44 ? 17.516 14.293 25.347 1.00 24.37 44 GLY D N 1
ATOM 3071 C CA . GLY D 2 44 ? 17.053 14.453 23.962 1.00 26.51 44 GLY D CA 1
ATOM 3072 C C . GLY D 2 44 ? 17.485 15.719 23.224 1.00 26.65 44 GLY D C 1
ATOM 3073 O O . GLY D 2 44 ? 17.179 15.873 22.039 1.00 28.83 44 GLY D O 1
ATOM 3074 N N . ARG D 2 45 ? 18.175 16.625 23.911 1.00 22.48 45 ARG D N 1
ATOM 3075 C CA . ARG D 2 45 ? 18.627 17.883 23.324 1.00 23.42 45 ARG D CA 1
ATOM 3076 C C . ARG D 2 45 ? 20.109 17.823 22.995 1.00 19.65 45 ARG D C 1
ATOM 3077 O O . ARG D 2 45 ? 20.891 17.247 23.759 1.00 19.19 45 ARG D O 1
ATOM 3085 N N . ASP D 2 46 ? 20.495 18.470 21.897 1.00 17.92 46 ASP D N 1
ATOM 3086 C CA . ASP D 2 46 ? 21.913 18.689 21.568 1.00 18.40 46 ASP D CA 1
ATOM 3087 C C . ASP D 2 46 ? 22.488 19.811 22.447 1.00 19.57 46 ASP D C 1
ATOM 3088 O O . ASP D 2 46 ? 22.261 21.001 22.178 1.00 18.24 46 ASP D O 1
ATOM 3093 N N . ILE D 2 47 ? 23.212 19.444 23.503 1.00 17.45 47 ILE D N 1
ATOM 3094 C CA . ILE D 2 47 ? 23.741 20.445 24.439 1.00 16.82 47 ILE D CA 1
ATOM 3095 C C . ILE D 2 47 ? 25.161 20.917 24.082 1.00 16.72 47 ILE D C 1
ATOM 3096 O O . ILE D 2 47 ? 25.625 21.932 24.605 1.00 15.26 47 ILE D O 1
ATOM 3101 N N . TYR D 2 48 ? 25.833 20.175 23.200 1.00 15.30 48 TYR D N 1
ATOM 3102 C CA . TYR D 2 48 ? 27.048 20.632 22.532 1.00 14.14 48 TYR D CA 1
ATOM 3103 C C . TYR D 2 48 ? 27.134 19.972 21.162 1.00 15.11 48 TYR D C 1
ATOM 3104 O O . TYR D 2 48 ? 26.920 18.754 21.037 1.00 14.29 48 TYR D O 1
ATOM 3113 N N . THR D 2 49 ? 27.466 20.758 20.141 1.00 13.91 49 THR D N 1
ATOM 3114 C CA . THR D 2 49 ? 27.816 20.168 18.849 1.00 14.73 49 THR D CA 1
ATOM 3115 C C . THR D 2 49 ? 29.067 20.840 18.270 1.00 13.24 49 THR D C 1
ATOM 3116 O O . THR D 2 49 ? 29.342 22.006 18.525 1.00 16.04 49 THR D O 1
ATOM 3120 N N . PHE D 2 50 ? 29.830 20.060 17.524 1.00 12.92 50 PHE D N 1
ATOM 3121 C CA . PHE D 2 50 ? 30.996 20.536 16.809 1.00 14.15 50 PHE D CA 1
ATOM 3122 C C . PHE D 2 50 ? 30.858 20.064 15.360 1.00 13.02 50 PHE D C 1
ATOM 3123 O O . PHE D 2 50 ? 30.835 18.862 15.088 1.00 14.76 50 PHE D O 1
ATOM 3131 N N . ASP D 2 51 ? 30.756 21.022 14.451 1.00 13.36 51 ASP D N 1
ATOM 3132 C CA . ASP D 2 51 ? 30.734 20.750 13.020 1.00 14.87 51 ASP D CA 1
ATOM 3133 C C . ASP D 2 51 ? 32.124 21.012 12.488 1.00 15.16 51 ASP D C 1
ATOM 3134 O O . ASP D 2 51 ? 32.529 22.165 12.307 1.00 15.21 51 ASP D O 1
ATOM 3139 N N . GLY D 2 52 ? 32.849 19.928 12.235 1.00 13.67 52 GLY D N 1
ATOM 3140 C CA . GLY D 2 52 ? 34.233 20.009 11.819 1.00 17.79 52 GLY D CA 1
ATOM 3141 C C . GLY D 2 52 ? 34.436 20.706 10.485 1.00 17.94 52 GLY D C 1
ATOM 3142 O O . GLY D 2 52 ? 35.433 21.381 10.295 1.00 19.14 52 GLY D O 1
ATOM 3143 N N . ALA D 2 53 ? 33.489 20.534 9.561 1.00 20.14 53 ALA D N 1
ATOM 3144 C CA . ALA D 2 53 ? 33.554 21.187 8.253 1.00 20.61 53 ALA D CA 1
ATOM 3145 C C . ALA D 2 53 ? 33.600 22.711 8.365 1.00 24.12 53 ALA D C 1
ATOM 3146 O O . ALA D 2 53 ? 34.250 23.378 7.562 1.00 24.84 53 ALA D O 1
ATOM 3148 N N . LEU D 2 54 ? 32.908 23.258 9.356 1.00 22.94 54 LEU D N 1
ATOM 3149 C CA . LEU D 2 54 ? 32.824 24.712 9.557 1.00 24.33 54 LEU D CA 1
ATOM 3150 C C . LEU D 2 54 ? 33.675 25.198 10.743 1.00 26.55 54 LEU D C 1
ATOM 3151 O O . LEU D 2 54 ? 33.749 26.408 11.002 1.00 24.97 54 LEU D O 1
ATOM 3156 N N . ASN D 2 55 ? 34.325 24.261 11.437 1.00 23.21 55 ASN D N 1
ATOM 3157 C CA . ASN D 2 55 ? 35.050 24.534 12.690 1.00 25.41 55 ASN D CA 1
ATOM 3158 C C . ASN D 2 55 ? 34.166 25.331 13.634 1.00 24.95 55 ASN D C 1
ATOM 3159 O O . ASN D 2 55 ? 34.587 26.345 14.189 1.00 25.43 55 ASN D O 1
ATOM 3164 N N . LYS D 2 56 ? 32.925 24.869 13.792 1.00 21.97 56 LYS D N 1
ATOM 3165 C CA . LYS D 2 56 ? 31.907 25.600 14.543 1.00 22.94 56 LYS D CA 1
ATOM 3166 C C . LYS D 2 56 ? 31.410 24.778 15.727 1.00 20.09 56 LYS D C 1
ATOM 3167 O O . LYS D 2 56 ? 30.938 23.667 15.540 1.00 18.17 56 LYS D O 1
ATOM 3173 N N . SER D 2 57 ? 31.530 25.340 16.927 1.00 20.47 57 SER D N 1
ATOM 3174 C CA . SER D 2 57 ? 30.945 24.785 18.144 1.00 20.19 57 SER D CA 1
ATOM 3175 C C . SER D 2 57 ? 29.649 25.526 18.498 1.00 20.74 57 SER D C 1
ATOM 3176 O O . SER D 2 57 ? 29.585 26.757 18.396 1.00 20.29 57 SER D O 1
ATOM 3179 N N . THR D 2 58 ? 28.625 24.780 18.915 1.00 16.95 58 THR D N 1
ATOM 3180 C CA . THR D 2 58 ? 27.340 25.359 19.297 1.00 18.68 58 THR D CA 1
ATOM 3181 C C . THR D 2 58 ? 26.863 24.811 20.644 1.00 16.06 58 THR D C 1
ATOM 3182 O O . THR D 2 58 ? 26.792 23.596 20.836 1.00 16.28 58 THR D O 1
ATOM 3186 N N . VAL D 2 59 ? 26.529 25.715 21.562 1.00 18.34 59 VAL D N 1
ATOM 3187 C CA . VAL D 2 59 ? 25.900 25.349 22.832 1.00 16.88 59 VAL D CA 1
ATOM 3188 C C . VAL D 2 59 ? 24.663 26.200 23.096 1.00 18.30 59 VAL D C 1
ATOM 3189 O O . VAL D 2 59 ? 24.599 27.374 22.692 1.00 17.98 59 VAL D O 1
ATOM 3193 N N . PRO D 2 60 ? 23.674 25.621 23.786 1.00 18.64 60 PRO D N 1
ATOM 3194 C CA . PRO D 2 60 ? 22.587 26.435 24.316 1.00 20.71 60 PRO D CA 1
ATOM 3195 C C . PRO D 2 60 ? 23.057 27.246 25.532 1.00 19.94 60 PRO D C 1
ATOM 3196 O O . PRO D 2 60 ? 24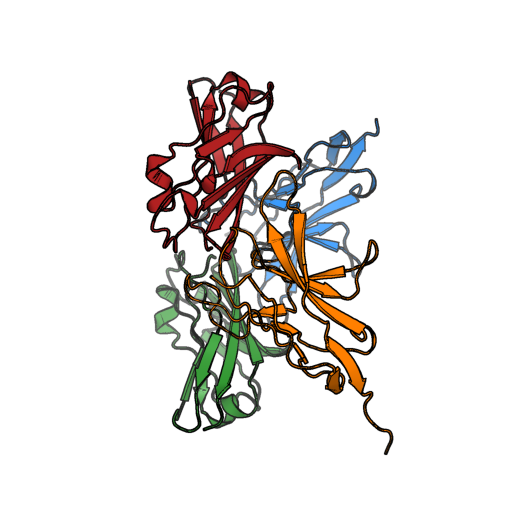.047 26.894 26.181 1.00 19.13 60 PRO D O 1
ATOM 3200 N N . THR D 2 61 ? 22.330 28.314 25.833 1.00 23.34 61 THR D N 1
ATOM 3201 C CA . THR D 2 61 ? 22.719 29.247 26.904 1.00 26.60 61 THR D CA 1
ATOM 3202 C C . THR D 2 61 ? 22.765 28.612 28.299 1.00 26.18 61 THR D C 1
ATOM 3203 O O . THR D 2 61 ? 23.456 29.129 29.188 1.00 27.40 61 THR D O 1
ATOM 3207 N N . ASP D 2 62 ? 22.054 27.502 28.503 1.00 24.11 62 ASP D N 1
ATOM 3208 C CA . ASP D 2 62 ? 22.123 26.792 29.803 1.00 26.19 62 ASP D CA 1
ATOM 3209 C C . ASP D 2 62 ? 23.295 25.795 29.923 1.00 24.38 62 ASP D C 1
ATOM 3210 O O . ASP D 2 62 ? 23.535 25.240 30.994 1.00 24.76 62 ASP D O 1
ATOM 3215 N N . PHE D 2 63 ? 24.012 25.576 28.822 1.00 21.37 63 PHE D N 1
ATOM 3216 C CA . PHE D 2 63 ? 25.262 24.800 28.819 1.00 20.13 63 PHE D CA 1
ATOM 3217 C C . PHE D 2 63 ? 26.394 25.670 28.274 1.00 19.02 63 PHE D C 1
ATOM 3218 O O . PHE D 2 63 ? 27.246 25.204 27.500 1.00 18.34 63 PHE D O 1
ATOM 3226 N N . SER D 2 64 ? 26.409 26.931 28.709 1.00 20.14 64 SER D N 1
ATOM 3227 C CA . SER D 2 64 ? 27.327 27.940 28.175 1.00 21.85 64 SER D CA 1
ATOM 3228 C C . SER D 2 64 ? 28.816 27.563 28.323 1.00 22.11 64 SER D C 1
ATOM 3229 O O . SER D 2 64 ? 29.637 28.006 27.523 1.00 20.57 64 SER D O 1
ATOM 3232 N N . SER D 2 65 ? 29.144 26.744 29.330 1.00 21.54 65 SER D N 1
ATOM 3233 C CA . SER D 2 65 ? 30.539 26.324 29.594 1.00 20.50 65 SER D CA 1
ATOM 3234 C C . SER D 2 65 ? 30.975 25.034 28.881 1.00 17.90 65 SER D C 1
ATOM 3235 O O . SER D 2 65 ? 32.159 24.708 28.888 1.00 20.94 65 SER D O 1
ATOM 3238 N N . ALA D 2 66 ? 30.042 24.315 28.260 1.00 18.80 66 ALA D N 1
ATOM 3239 C CA . ALA D 2 66 ? 30.354 23.048 27.589 1.00 17.24 66 ALA D CA 1
ATOM 3240 C C . ALA D 2 66 ? 31.310 23.226 26.394 1.00 20.88 66 ALA D C 1
ATOM 3241 O O . ALA D 2 66 ? 31.137 24.121 25.550 1.00 19.77 66 ALA D O 1
ATOM 3243 N N . LYS D 2 67 ? 32.302 22.346 26.319 1.00 19.52 67 LYS D N 1
ATOM 3244 C CA . LYS D 2 67 ? 33.297 22.379 25.251 1.00 20.55 67 LYS D CA 1
ATOM 3245 C C . LYS D 2 67 ? 34.006 21.035 25.143 1.00 19.23 67 LYS D C 1
ATOM 3246 O O . LYS D 2 67 ? 33.916 20.194 26.052 1.00 17.74 67 LYS D O 1
ATOM 3252 N N . ILE D 2 68 ? 34.721 20.868 24.029 1.00 18.02 68 ILE D N 1
ATOM 3253 C CA . ILE D 2 68 ? 35.630 19.746 23.832 1.00 17.57 68 ILE D CA 1
ATOM 3254 C C . ILE D 2 68 ? 36.977 20.312 23.377 1.00 18.94 68 ILE D C 1
ATOM 3255 O O . ILE D 2 68 ? 37.052 21.449 22.902 1.00 18.67 68 ILE D O 1
ATOM 3260 N N . GLU D 2 69 ? 38.042 19.529 23.524 1.00 18.80 69 GLU D N 1
ATOM 3261 C CA . GLU D 2 69 ? 39.350 19.931 23.010 1.00 21.60 69 GLU D CA 1
ATOM 3262 C C . GLU D 2 69 ? 39.447 19.423 21.580 1.00 18.96 69 GLU D C 1
ATOM 3263 O O . GLU D 2 69 ? 39.664 18.240 21.340 1.00 16.02 69 GLU D O 1
ATOM 3269 N N . VAL D 2 70 ? 39.249 20.330 20.630 1.00 19.22 70 VAL D N 1
ATOM 3270 C CA . VAL D 2 70 ? 39.157 19.958 19.215 1.00 19.67 70 VAL D CA 1
ATOM 3271 C C . VAL D 2 70 ? 40.418 19.244 18.725 1.00 20.91 70 VAL D C 1
ATOM 3272 O O . VAL D 2 70 ? 40.341 18.296 17.938 1.00 21.58 70 VAL D O 1
ATOM 3276 N N . SER D 2 71 ? 41.568 19.665 19.230 1.00 21.55 71 SER D N 1
ATOM 3277 C CA . SER D 2 71 ? 42.834 19.051 18.846 1.00 24.81 71 SER D CA 1
ATOM 3278 C C . SER D 2 71 ? 42.989 17.559 19.185 1.00 24.47 71 SER D C 1
ATOM 3279 O O . SER D 2 71 ? 43.922 16.937 18.706 1.00 27.38 71 SER D O 1
ATOM 3282 N N . GLN D 2 72 ? 42.106 16.999 20.016 1.00 22.69 72 GLN D N 1
ATOM 3283 C CA . GLN D 2 72 ? 42.211 15.593 20.433 1.00 20.74 72 GLN D CA 1
ATOM 3284 C C . GLN D 2 72 ? 41.312 14.657 19.621 1.00 18.08 72 GLN D C 1
ATOM 3285 O O . GLN D 2 72 ? 41.356 13.438 19.802 1.00 20.40 72 GLN D O 1
ATOM 3291 N N . LEU D 2 73 ? 40.495 15.218 18.733 1.00 17.93 73 LEU D N 1
ATOM 3292 C CA . LEU D 2 73 ? 39.524 14.415 17.993 1.00 17.39 73 LEU D CA 1
ATOM 3293 C C . LEU D 2 73 ? 40.187 13.408 17.064 1.00 19.42 73 LEU D C 1
ATOM 3294 O O . LEU D 2 73 ? 39.669 12.315 16.892 1.00 18.07 73 LEU D O 1
ATOM 3299 N N . LEU D 2 74 ? 41.333 13.747 16.471 1.00 20.41 74 LEU D N 1
ATOM 3300 C CA . LEU D 2 74 ? 41.983 12.782 15.567 1.00 24.31 74 LEU D CA 1
ATOM 3301 C C . LEU D 2 74 ? 42.448 11.534 16.320 1.00 23.21 74 LEU D C 1
ATOM 3302 O O . LEU D 2 74 ? 42.536 10.465 15.732 1.00 23.12 74 LEU D O 1
ATOM 3307 N N . LYS D 2 75 ? 42.727 11.676 17.613 1.00 21.79 75 LYS D N 1
ATOM 3308 C CA . LYS D 2 75 ? 43.070 10.529 18.467 1.00 25.32 75 LYS D CA 1
ATOM 3309 C C . LYS D 2 75 ? 41.855 9.705 18.886 1.00 23.62 75 LYS D C 1
ATOM 3310 O O . LYS D 2 75 ? 42.007 8.658 19.511 1.00 25.70 75 LYS D O 1
ATOM 3316 N N . GLY D 2 76 ? 40.654 10.186 18.580 1.00 19.02 76 GLY D N 1
ATOM 3317 C CA . GLY D 2 76 ? 39.432 9.504 18.984 1.00 17.49 76 GLY D CA 1
ATOM 3318 C C . GLY D 2 76 ? 38.803 10.035 20.263 1.00 16.67 76 GLY D C 1
ATOM 3319 O O . GLY D 2 76 ? 37.772 9.526 20.690 1.00 18.23 76 GLY D O 1
ATOM 3320 N N . ASP D 2 77 ? 39.395 11.081 20.838 1.00 16.05 77 ASP D N 1
ATOM 3321 C CA . ASP D 2 77 ? 38.933 11.670 22.094 1.00 15.64 77 ASP D CA 1
ATOM 3322 C C . ASP D 2 77 ? 37.935 12.823 21.790 1.00 15.91 77 ASP D C 1
ATOM 3323 O O . ASP D 2 77 ? 38.303 13.852 21.217 1.00 14.67 77 ASP D O 1
ATOM 3328 N N . ALA D 2 78 ? 36.672 12.608 22.167 1.00 13.32 78 ALA D N 1
ATOM 3329 C CA . ALA D 2 78 ? 35.603 13.618 22.066 1.00 15.05 78 ALA D CA 1
ATOM 3330 C C . ALA D 2 78 ? 35.007 13.996 23.443 1.00 12.83 78 ALA D C 1
ATOM 3331 O O . ALA D 2 78 ? 33.850 14.439 23.545 1.00 14.05 78 ALA D O 1
ATOM 3333 N N . SER D 2 79 ? 35.817 13.852 24.487 1.00 14.13 79 SER D N 1
ATOM 3334 C CA . SER D 2 79 ? 35.394 14.079 25.867 1.00 14.20 79 SER D CA 1
ATOM 3335 C C . SER D 2 79 ? 34.869 15.506 26.090 1.00 14.32 79 SER D C 1
ATOM 3336 O O . SER D 2 79 ? 35.471 16.491 25.625 1.00 11.35 79 SER D O 1
ATOM 3339 N N . LEU D 2 80 ? 33.742 15.586 26.799 1.00 12.75 80 LEU D N 1
ATOM 3340 C CA . LEU D 2 80 ? 33.076 16.851 27.105 1.00 15.27 80 LEU D CA 1
ATOM 3341 C C . LEU D 2 80 ? 33.593 17.409 28.422 1.00 14.58 80 LEU D C 1
ATOM 3342 O O . LEU D 2 80 ? 33.741 16.672 29.383 1.00 17.05 80 LEU D O 1
ATOM 3347 N N . LYS D 2 81 ? 33.829 18.712 28.458 1.00 14.95 81 LYS D N 1
ATOM 3348 C CA . LYS D 2 81 ? 34.230 19.409 29.674 1.00 15.40 81 LYS D CA 1
ATOM 3349 C C . LYS D 2 81 ? 33.199 20.474 29.993 1.00 17.25 81 LYS D C 1
ATOM 3350 O O . LYS D 2 81 ? 32.721 21.161 29.098 1.00 17.19 81 LYS D O 1
ATOM 3356 N N . MET D 2 82 ? 32.828 20.606 31.266 1.00 18.64 82 MET D N 1
ATOM 3357 C CA . MET D 2 82 ? 32.002 21.748 31.682 1.00 22.09 82 MET D CA 1
ATOM 3358 C C . MET D 2 82 ? 32.338 22.190 33.103 1.00 21.68 82 MET D C 1
ATOM 3359 O O . MET D 2 82 ? 33.005 21.461 33.844 1.00 20.38 82 MET D O 1
ATOM 3364 N N . ASP D 2 83 ? 31.929 23.405 33.454 1.00 21.53 83 ASP D N 1
ATOM 3365 C CA . ASP D 2 83 ? 32.164 23.915 34.805 1.00 22.93 83 ASP D CA 1
ATOM 3366 C C . ASP D 2 83 ? 31.168 23.287 35.768 1.00 20.13 83 ASP D C 1
ATOM 3367 O O . ASP D 2 83 ? 30.126 22.783 35.348 1.00 19.24 83 ASP D O 1
ATOM 3372 N N . LYS D 2 84 ? 31.506 23.307 37.054 1.00 20.40 84 LYS D N 1
ATOM 3373 C CA . LYS D 2 84 ? 30.674 22.666 38.069 1.00 22.26 84 LYS D CA 1
ATOM 3374 C C . LYS D 2 84 ? 29.245 23.204 38.120 1.00 21.09 84 LYS D C 1
ATOM 3375 O O . LYS D 2 84 ? 28.331 22.477 38.489 1.00 24.36 84 LYS D O 1
ATOM 3381 N N . SER D 2 85 ? 29.055 24.471 37.762 1.00 22.24 85 SER D N 1
ATOM 3382 C CA . SER D 2 85 ? 27.725 25.082 37.814 1.00 24.13 85 SER D CA 1
ATOM 3383 C C . SER D 2 85 ? 26.766 24.464 36.792 1.00 24.10 85 SER D C 1
ATOM 3384 O O . SER D 2 85 ? 25.611 24.121 37.126 1.00 25.94 85 SER D O 1
ATOM 3387 N N . ASP D 2 86 ? 27.243 24.300 35.564 1.00 20.87 86 ASP D N 1
ATOM 3388 C CA . ASP D 2 86 ? 26.475 23.605 34.536 1.00 23.27 86 ASP D CA 1
ATOM 3389 C C . ASP D 2 86 ? 26.291 22.117 34.881 1.00 22.49 86 ASP D C 1
ATOM 3390 O O . ASP D 2 86 ? 25.239 21.532 34.591 1.00 25.20 86 ASP D O 1
ATOM 3395 N N . ALA D 2 87 ? 27.299 21.518 35.512 1.00 20.82 87 ALA D N 1
ATOM 3396 C CA . ALA D 2 87 ? 27.285 20.080 35.822 1.00 19.32 87 ALA D CA 1
ATOM 3397 C C . ALA D 2 87 ? 26.324 19.724 36.971 1.00 18.96 87 ALA D C 1
ATOM 3398 O O . ALA D 2 87 ? 25.532 18.799 36.831 1.00 17.44 87 ALA D O 1
ATOM 3400 N N . VAL D 2 88 ? 26.389 20.445 38.090 1.00 20.32 88 VAL D N 1
ATOM 3401 C CA . VAL D 2 88 ? 25.638 20.040 39.293 1.00 21.60 88 VAL D CA 1
ATOM 3402 C C . VAL D 2 88 ? 24.113 20.113 39.079 1.00 21.06 88 VAL D C 1
ATOM 3403 O O . VAL D 2 88 ? 23.360 19.365 39.702 1.00 23.21 88 VAL D O 1
ATOM 3407 N N . SER D 2 89 ? 23.684 21.006 38.191 1.00 20.99 89 SER D N 1
ATOM 3408 C CA . SER D 2 89 ? 22.275 21.168 37.835 1.00 22.39 89 SER D CA 1
ATOM 3409 C C . SER D 2 89 ? 21.843 20.281 36.652 1.00 21.66 89 SER D C 1
ATOM 3410 O O . SER D 2 89 ? 20.678 20.296 36.274 1.00 24.54 89 SER D O 1
ATOM 3413 N N . HIS D 2 90 ? 22.766 19.514 36.066 1.00 18.74 90 HIS D N 1
ATOM 3414 C CA . HIS D 2 90 ? 22.433 18.653 34.922 1.00 16.45 90 HIS D CA 1
ATOM 3415 C C . HIS D 2 90 ? 23.071 17.269 35.043 1.00 14.75 90 HIS D C 1
ATOM 3416 O O . HIS D 2 90 ? 23.717 16.791 34.119 1.00 18.36 90 HIS D O 1
ATOM 3423 N N . THR D 2 91 ? 22.903 16.638 36.209 1.00 16.81 91 THR D N 1
ATOM 3424 C CA . THR D 2 91 ? 23.317 15.245 36.372 1.00 17.29 91 THR D CA 1
ATOM 3425 C C . THR D 2 91 ? 22.349 14.319 35.610 1.00 16.82 91 THR D C 1
ATOM 3426 O O . THR D 2 91 ? 21.175 14.666 35.398 1.00 18.01 91 THR D O 1
ATOM 3430 N N . GLY D 2 92 ? 22.859 13.168 35.172 1.00 15.95 92 GLY D N 1
ATOM 3431 C CA . GLY D 2 92 ? 22.078 12.226 34.376 1.00 14.13 92 GLY D CA 1
ATOM 3432 C C . GLY D 2 92 ? 22.845 11.640 33.210 1.00 14.45 92 GLY D C 1
ATOM 3433 O O . GLY D 2 92 ? 24.080 11.663 33.184 1.00 14.45 92 GLY D O 1
ATOM 3434 N N . ASN D 2 93 ? 22.109 11.109 32.237 1.00 14.48 93 ASN D N 1
ATOM 3435 C CA . ASN D 2 93 ? 22.720 10.379 31.142 1.00 13.88 93 ASN D CA 1
ATOM 3436 C C . ASN D 2 93 ? 23.028 11.259 29.943 1.00 14.44 93 ASN D C 1
ATOM 3437 O O . ASN D 2 93 ? 22.136 11.893 29.372 1.00 14.05 93 ASN D O 1
ATOM 3442 N N . TYR D 2 94 ? 24.309 11.265 29.582 1.00 13.50 94 TYR D N 1
ATOM 3443 C CA . TYR D 2 94 ? 24.824 11.959 28.417 1.00 14.03 94 TYR D CA 1
ATOM 3444 C C . TYR D 2 94 ? 25.134 10.970 27.287 1.00 16.73 94 TYR D C 1
ATOM 3445 O O . TYR D 2 94 ? 25.733 9.908 27.526 1.00 14.82 94 TYR D O 1
ATOM 3454 N N . THR D 2 95 ? 24.727 11.329 26.066 1.00 13.67 95 THR D N 1
ATOM 3455 C CA . THR D 2 95 ? 25.070 10.562 24.876 1.00 14.34 95 THR D CA 1
ATOM 3456 C C . THR D 2 95 ? 26.109 11.306 24.049 1.00 15.30 95 THR D C 1
ATOM 3457 O O . THR D 2 95 ? 25.903 12.471 23.673 1.00 14.03 95 THR D O 1
ATOM 3461 N N . CYS D 2 96 ? 27.222 10.625 23.775 1.00 13.81 96 CYS D N 1
ATOM 3462 C CA . CYS D 2 96 ? 28.272 11.123 22.894 1.00 12.67 96 CYS D CA 1
ATOM 3463 C C . CYS D 2 96 ? 28.097 10.457 21.525 1.00 14.94 96 CYS D C 1
ATOM 3464 O O . CYS D 2 96 ? 28.165 9.218 21.406 1.00 12.94 96 CYS D O 1
ATOM 3467 N N . GLU D 2 97 ? 27.821 11.267 20.510 1.00 12.90 97 GLU D N 1
ATOM 3468 C CA . GLU D 2 97 ? 27.650 10.763 19.147 1.00 12.67 97 GLU D CA 1
ATOM 3469 C C . GLU D 2 97 ? 28.760 11.323 18.269 1.00 12.76 97 GLU D C 1
ATOM 3470 O O . GLU D 2 97 ? 28.945 12.543 18.205 1.00 14.94 97 GLU D O 1
ATOM 3476 N N . VAL D 2 98 ? 29.505 10.439 17.606 1.00 12.31 98 VAL D N 1
ATOM 3477 C CA . VAL D 2 98 ? 30.594 10.875 16.737 1.00 12.75 98 VAL D CA 1
ATOM 3478 C C . VAL D 2 98 ? 30.386 10.349 15.323 1.00 13.18 98 VAL D C 1
ATOM 3479 O O . VAL D 2 98 ? 29.939 9.209 15.116 1.00 14.83 98 VAL D O 1
ATOM 3483 N N . THR D 2 99 ? 30.671 11.217 14.362 1.00 13.87 99 THR D N 1
ATOM 3484 C CA . THR D 2 99 ? 30.552 10.898 12.947 1.00 14.36 99 THR D CA 1
ATOM 3485 C C . THR D 2 99 ? 31.909 11.197 12.309 1.00 14.55 99 THR D C 1
ATOM 3486 O O . THR D 2 99 ? 32.537 12.219 12.595 1.00 15.32 99 THR D O 1
ATOM 3490 N N . GLU D 2 100 ? 32.386 10.257 11.498 1.00 12.64 100 GLU D N 1
ATOM 3491 C CA . GLU D 2 100 ? 33.565 10.460 10.688 1.00 12.86 100 GLU D CA 1
ATOM 3492 C C . GLU D 2 100 ? 33.255 10.055 9.262 1.00 11.43 100 GLU D C 1
ATOM 3493 O O . GLU D 2 100 ? 33.099 8.860 8.971 1.00 13.73 100 GLU D O 1
ATOM 3499 N N . LEU D 2 101 ? 33.149 11.054 8.387 1.00 11.90 101 LEU D N 1
ATOM 3500 C CA . LEU D 2 101 ? 32.709 10.856 7.000 1.00 11.77 101 LEU D CA 1
ATOM 3501 C C . LEU D 2 101 ? 31.326 10.177 7.036 1.00 13.89 101 LEU D C 1
ATOM 3502 O O . LEU D 2 101 ? 30.369 10.822 7.428 1.00 13.21 101 LEU D O 1
ATOM 3507 N N . THR D 2 102 ? 31.218 8.896 6.673 1.00 13.89 102 THR D N 1
ATOM 3508 C CA . THR D 2 102 ? 29.934 8.198 6.693 1.00 14.94 102 THR D CA 1
ATOM 3509 C C . THR D 2 102 ? 29.781 7.236 7.896 1.00 15.35 102 THR D C 1
ATOM 3510 O O . THR D 2 102 ? 28.669 6.830 8.218 1.00 17.50 102 THR D O 1
ATOM 3514 N N . ARG D 2 103 ? 30.876 6.921 8.589 1.00 13.56 103 ARG D N 1
ATOM 3515 C CA . ARG D 2 103 ? 30.808 6.082 9.811 1.00 11.96 103 ARG D CA 1
ATOM 3516 C C . ARG D 2 103 ? 30.255 6.886 10.978 1.00 12.38 103 ARG D C 1
ATOM 3517 O O . ARG D 2 103 ? 30.616 8.043 11.165 1.00 13.62 103 ARG D O 1
ATOM 3525 N N . GLU D 2 104 ? 29.373 6.263 11.753 1.00 13.59 104 GLU D N 1
ATOM 3526 C CA . GLU D 2 104 ? 28.838 6.873 12.951 1.00 13.90 104 GLU D CA 1
ATOM 3527 C C . GLU D 2 104 ? 28.754 5.876 14.102 1.00 12.64 104 GLU D C 1
ATOM 3528 O O . GLU D 2 104 ? 28.781 4.647 13.915 1.00 12.15 104 GLU D O 1
ATOM 3534 N N . GLY D 2 105 ? 28.624 6.420 15.300 1.00 12.20 105 GLY D N 1
ATOM 3535 C CA . GLY D 2 105 ? 28.360 5.614 16.476 1.00 13.90 105 GLY D CA 1
ATOM 3536 C C . GLY D 2 105 ? 28.072 6.510 17.662 1.00 14.52 105 GLY D C 1
ATOM 3537 O O . GLY D 2 105 ? 28.313 7.714 17.591 1.00 14.47 105 GLY D O 1
ATOM 3538 N N . GLU D 2 106 ? 27.539 5.924 18.735 1.00 12.15 106 GLU D N 1
ATOM 3539 C CA . GLU D 2 106 ? 27.303 6.651 19.970 1.00 14.03 106 GLU D CA 1
ATOM 3540 C C . GLU D 2 106 ? 27.534 5.776 21.201 1.00 14.62 106 GLU D C 1
ATOM 3541 O O . GLU D 2 106 ? 27.558 4.535 21.123 1.00 15.24 106 GLU D O 1
ATOM 3547 N N . THR D 2 107 ? 27.709 6.440 22.337 1.00 15.29 107 THR D N 1
ATOM 3548 C CA . THR D 2 107 ? 27.878 5.781 23.618 1.00 14.41 107 THR D CA 1
ATOM 3549 C C . THR D 2 107 ? 27.257 6.672 24.701 1.00 15.15 107 THR D C 1
ATOM 3550 O O . THR D 2 107 ? 27.182 7.888 24.542 1.00 12.83 107 THR D O 1
ATOM 3554 N N . ILE D 2 108 ? 26.791 6.049 25.780 1.00 15.30 108 ILE D N 1
ATOM 3555 C CA . ILE D 2 108 ? 26.122 6.736 26.868 1.00 15.64 108 ILE D CA 1
ATOM 3556 C C . ILE D 2 108 ? 26.956 6.631 28.129 1.00 17.50 108 ILE D C 1
ATOM 3557 O O . ILE D 2 108 ? 27.544 5.581 28.393 1.00 16.20 108 ILE D O 1
ATOM 3562 N N . ILE D 2 109 ? 27.014 7.724 28.889 1.00 16.47 109 ILE D N 1
ATOM 3563 C CA . ILE D 2 109 ? 27.750 7.796 30.156 1.00 15.73 109 ILE D CA 1
ATOM 3564 C C . ILE D 2 109 ? 26.859 8.516 31.174 1.00 13.89 109 ILE D C 1
ATOM 3565 O O . ILE D 2 109 ? 26.310 9.588 30.871 1.00 15.52 109 ILE D O 1
ATOM 3570 N N . GLU D 2 110 ? 26.680 7.936 32.363 1.00 15.14 110 GLU D N 1
ATOM 3571 C CA . GLU D 2 110 ? 25.955 8.647 33.423 1.00 14.81 110 GLU D CA 1
ATOM 3572 C C . GLU D 2 110 ? 26.896 9.535 34.231 1.00 15.80 110 GLU D C 1
ATOM 3573 O O . GLU D 2 110 ? 27.889 9.056 34.784 1.00 19.81 110 GLU D O 1
ATOM 3579 N N . LEU D 2 111 ? 26.590 10.832 34.262 1.00 14.00 111 LEU D N 1
ATOM 3580 C CA . LEU D 2 111 ? 27.240 11.782 35.154 1.00 15.74 111 LEU D CA 1
ATOM 3581 C C . LEU D 2 111 ? 26.512 11.789 36.499 1.00 15.00 111 LEU D C 1
ATOM 3582 O O . LEU D 2 111 ? 25.328 12.126 36.563 1.00 14.70 111 LEU D O 1
ATOM 3587 N N . LYS D 2 112 ? 27.241 11.438 37.560 1.00 15.34 112 LYS D N 1
ATOM 3588 C CA . LYS D 2 112 ? 26.703 11.310 38.912 1.00 16.65 112 LYS D CA 1
ATOM 3589 C C . LYS D 2 112 ? 27.354 12.314 39.862 1.00 16.80 112 LYS D C 1
ATOM 3590 O O . LYS D 2 112 ? 28.582 12.491 39.845 1.00 18.66 112 LYS D O 1
ATOM 3596 N N . TYR D 2 113 ? 26.547 12.961 40.698 1.00 17.46 113 TYR D N 1
ATOM 3597 C CA . TYR D 2 113 ? 27.049 13.884 41.723 1.00 17.18 113 TYR D CA 1
ATOM 3598 C C . TYR D 2 113 ? 26.959 13.189 43.074 1.00 20.12 113 TYR D C 1
ATOM 3599 O O . TYR D 2 113 ? 25.897 12.658 43.422 1.00 19.72 113 TYR D O 1
ATOM 3608 N N . ARG D 2 114 ? 28.059 13.211 43.831 1.00 19.51 114 ARG D N 1
ATOM 3609 C CA . ARG D 2 114 ? 28.109 12.633 45.183 1.00 23.36 114 ARG D CA 1
ATOM 3610 C C . ARG D 2 114 ? 28.155 13.726 46.252 1.00 23.90 114 ARG D C 1
ATOM 3611 O O . ARG D 2 114 ? 29.055 14.578 46.262 1.00 24.05 114 ARG D O 1
ATOM 3619 N N . VAL D 2 115 ? 27.170 13.683 47.143 1.00 24.28 115 VAL D N 1
ATOM 3620 C CA . VAL D 2 115 ? 27.069 14.609 48.266 1.00 24.72 115 VAL D CA 1
ATOM 3621 C C . VAL D 2 115 ? 28.014 14.148 49.370 1.00 27.83 115 VAL D C 1
ATOM 3622 O O . VAL D 2 115 ? 27.938 13.006 49.820 1.00 28.64 115 VAL D O 1
ATOM 3626 N N . VAL D 2 116 ? 28.898 15.045 49.800 1.00 29.51 116 VAL D N 1
ATOM 3627 C CA . VAL D 2 116 ? 29.906 14.733 50.816 1.00 29.68 116 VAL D CA 1
ATOM 3628 C C . VAL D 2 116 ? 29.525 15.408 52.135 1.00 32.31 116 VAL D C 1
ATOM 3629 O O . VAL D 2 116 ? 29.090 16.560 52.138 1.00 32.38 116 VAL D O 1
#

Organism: Homo sapiens (NCBI:txid9606)

GO terms:
  GO:0005886 plasma membrane (C, IDA)
  GO:0009986 cell surface (C, IDA)
  GO:0009986 cell surface (C, TAS)
  GO:0032680 regulation of tumor necrosis factor production (P, IGI)
  GO:0010468 regulation of gene expression (P, IMP)
  GO:0032649 regulation of type II interferon production (P, IMP)
  GO:0050728 negative regulation of inflammatory response (P, IMP)
  GO:0071349 cellular response to interleukin-12 (P, IMP)
  GO:0098632 cell-cell adhesion mediator activity (F, IPI)
  GO:1990405 protein antigen binding (F, IPI)
  GO:0005886 plasma membrane (C, TAS)
  GO:0016020 membrane (C, TAS)
  GO:0007155 cell adhesion (P, TAS)
  GO:0101003 ficolin-1-rich granule membrane (C, TAS)
  GO:0070821 tertiary granule membrane (C, TAS)
  GO:0005515 protein binding (F, IPI)
  GO:2000379 positive regulation of reactive oxygen species metabolic process (P, IDA)
  GO:0070062 extracellular exosome (C, HDA)